Protein AF-A0A3B9MBG9-F1 (afdb_monomer)

Solvent-accessible surface area (backbone atoms only — not comparable to full-atom values): 32021 Å² total; per-residue (Å²): 136,87,87,84,89,84,90,82,85,90,82,72,92,46,37,26,74,56,85,96,46,84,48,56,60,56,46,58,24,71,51,60,20,82,87,68,48,65,42,90,52,33,23,17,83,88,60,36,37,71,55,98,85,44,45,18,39,62,67,57,36,47,42,50,62,47,47,59,83,24,60,97,44,99,68,40,75,89,68,58,65,54,77,80,63,58,20,56,46,49,29,47,52,57,46,58,72,41,42,68,62,53,53,48,51,57,43,69,75,44,70,88,40,92,70,50,49,80,47,66,55,93,46,59,38,85,48,68,52,81,94,82,39,55,20,19,32,36,40,40,33,37,31,38,99,90,43,72,80,43,34,42,31,42,34,11,33,69,51,92,74,54,34,43,31,34,26,54,69,89,44,77,78,42,77,51,63,56,60,69,59,55,33,58,74,73,70,47,82,88,62,86,60,43,63,59,52,49,47,50,52,55,52,50,52,48,50,58,68,69,67,48,77,75,76,71,74,75,81,81,66,78,90,72,78,89,75,87,73,76,77,72,78,72,76,78,71,63,62,72,52,49,50,46,42,53,41,45,55,28,66,78,36,85,59,41,33,42,40,58,53,20,60,54,31,40,42,62,53,84,68,48,47,67,53,54,51,50,36,36,76,68,51,26,30,43,78,74,46,72,52,70,94,73,60,94,49,61,94,54,61,71,73,38,27,29,22,33,25,56,30,77,59,19,48,55,50,30,50,50,43,49,72,77,39,37,53,68,78,65,37,48,50,40,36,61,66,58,51,52,51,51,48,54,60,56,62,53,86,61,90,76,44,68,69,56,50,51,59,61,47,59,96,56,94,69,62,93,63,45,64,58,52,50,51,50,26,52,73,67,55,41,34,36,37,36,29,32,59,85,89,42,49,57,69,62,54,59,73,37,48,31,67,60,64,48,75,64,38,72,45,42,47,21,30,38,72,55,95,56,39,36,32,39,47,62,41,81,92,51,45,48,74,47,90,81,55,56,89,54,59,27,38,42,29,18,48,41,18,60,39,76,42,45,60,83,47,58,79,68,52,67,40,55,44,79,38,80,89,42,35,31,28,41,53,19,52,54,57,55,3,42,65,16,23,32,32,42,35,54,55,72,63,31,87,56,54,54,57,61,56,44,68,70,42,51,62,25,56,77,67,39,38,37,83,44,63,39,80,90,79,70,45,77,40,83,41,68,30,58,33,25,42,35,39,28,24,63,56,59,67,77,80,65,42,56,72,73,61,53,69,72,46,72,35,78,42,75,34,64,79,86,129

Sequence (563 aa):
VAIPQRTDGPKPPGVCTFVDCAERRGWACAYKDLTGRECKSWWCRRHIQFIERTPFCPRHASVIRALAPTANTIFEIKNRPAVDDRALPLAALVAEDVDKDVTELVRRRYQNRKDVNLARDRTVRQTWSGRNEVAWERSWSALKSQGYLVRIAVRVTTAEPDMVQLLIGNTVVFKEVPNWISRRREGEPPDHADRARFGKKLFAAILEHVDEPQAMPPPTKTPSTNHDLGTPPPPEINRALIEGMILRLASITTRVTGYEVAEQLALPFVAIEPVLQTLTAANFLDALGLASEQGPWLGRPLPERMAYALTKQGRVRSEEISRAGTRYSGPAPVSLHEYRLALADAAKPGTLDITKVTSALAGIELAPGVTEAVRAAVNSRSSIFIYGAPGNGKTTLARRIPRLLGNPIVVPMALDVGGGEVMTVFDGAIHRLEANQPADRRWRRVARPLVQVGGEFQIEMFDATWEEGSRTYGAPLQVKANGGVLLIDDLGRQRVSPKQILDRLLVPLEQEIDYMNLSASGRKVEVPFWAQLALSTNLKPAELLDEAYLRRLAYKVLMPDPT

Foldseek 3Di:
DDDDDDDDDDDDAQFAPDPPGPGRHWDAAQDAFPVRDGRRGTHHPVQWDDDPNHTHGPQVVLQCVLQVVCVPHPQRPPGRDDSPQPQQSVQSLLCVLCVVVVQVVVCVVCVVPPQKDKDWFPHWGWDDDPDDWIKIKTWIFIAGPQGTPWIWMWIWTSDVVIWIFIDIPNDTQDIGDQPQSVCVVVVHDGDPCSSVVVSVVNVVSVCVVVPPPPPPPPPPDDDDDDDDDPDDDWADADLLLLLLQLLLVLVVDQKDFLQRSCVQQLTDSVNCLVSVVVCVVVQQKDFPAFADCDDPCHPPDRNRRTMIHGDPVNNVVSVVLVVVAFQDRGHGAHELVVVVVQLVVLQPADPQDPVQLCVLCPPQDFDPPQSVLLLVCLRVLAAEEEEAAPPLCQVVVQVSSLSSNDAWGKDFQWHDQDPRAIEGQDDCVFFAADPDADSRNRITTGRQTEAEDEQPDDPCLCAWDADPVRRHTYHHRQSNNRSHAYEYEAQCNHPDANVVVCVQVLVCVSVQWHWYQDVVPRDIGIHGRHGRYYYYHHDDPVVRDDPVSVVSRDGYHYRYDDD

Mean predicted aligned error: 17.27 Å

pLDDT: mean 81.53, std 15.8, range [27.06, 98.0]

Structure (mmCIF, N/CA/C/O backbone):
data_AF-A0A3B9MBG9-F1
#
_entry.id   AF-A0A3B9MBG9-F1
#
loop_
_atom_site.group_PDB
_atom_site.id
_atom_site.type_symbol
_atom_site.label_atom_id
_atom_site.label_alt_id
_atom_site.label_comp_id
_atom_site.label_asym_id
_atom_site.label_entity_id
_atom_site.label_seq_id
_atom_site.pdbx_PDB_ins_code
_atom_site.Cartn_x
_atom_site.Cartn_y
_atom_site.Cartn_z
_atom_site.occupancy
_atom_site.B_iso_or_equiv
_atom_site.auth_seq_id
_atom_site.auth_comp_id
_atom_site.auth_asym_id
_atom_site.auth_atom_id
_atom_site.pdbx_PDB_model_num
ATOM 1 N N . VAL A 1 1 ? 41.895 29.801 -10.547 1.00 33.25 1 VAL A N 1
ATOM 2 C CA . VAL A 1 1 ? 42.306 29.672 -9.131 1.00 33.25 1 VAL A CA 1
ATOM 3 C C . VAL A 1 1 ? 43.239 28.473 -9.013 1.00 33.25 1 VAL A C 1
ATOM 5 O O . VAL A 1 1 ? 42.798 27.358 -9.251 1.00 33.25 1 VAL A O 1
ATOM 8 N N . ALA A 1 2 ? 44.529 28.714 -8.768 1.00 41.66 2 ALA A N 1
ATOM 9 C CA . ALA A 1 2 ? 45.449 27.743 -8.157 1.00 41.66 2 ALA A CA 1
ATOM 10 C C . ALA A 1 2 ? 45.421 28.018 -6.632 1.00 41.66 2 ALA A C 1
ATOM 12 O O . ALA A 1 2 ? 45.127 29.149 -6.257 1.00 41.66 2 ALA A O 1
ATOM 13 N N . ILE A 1 3 ? 45.616 27.063 -5.717 1.00 32.91 3 ILE A N 1
ATOM 14 C CA . ILE A 1 3 ? 46.920 26.469 -5.379 1.00 32.91 3 ILE A CA 1
ATOM 15 C C . ILE A 1 3 ? 46.785 25.021 -4.836 1.00 32.91 3 ILE A C 1
ATOM 17 O O . ILE A 1 3 ? 45.713 24.637 -4.374 1.00 32.91 3 ILE A O 1
ATOM 21 N N . PRO A 1 4 ? 47.876 24.231 -4.935 1.00 53.53 4 PRO A N 1
ATOM 22 C CA . PRO A 1 4 ? 47.984 22.775 -4.830 1.00 53.53 4 PRO A CA 1
ATOM 23 C C . PRO A 1 4 ? 48.880 22.362 -3.628 1.00 53.53 4 PRO A C 1
ATOM 25 O O . PRO A 1 4 ? 48.989 23.131 -2.682 1.00 53.53 4 PRO A O 1
ATOM 28 N N . GLN A 1 5 ? 49.600 21.228 -3.750 1.00 37.16 5 GLN A N 1
ATOM 29 C CA . GLN A 1 5 ? 50.692 20.697 -2.895 1.00 37.16 5 GLN A CA 1
ATOM 30 C C . GLN A 1 5 ? 50.220 19.726 -1.801 1.00 37.16 5 GLN A C 1
ATOM 32 O O . GLN A 1 5 ? 49.362 20.066 -1.005 1.00 37.16 5 GLN A O 1
ATOM 37 N N . ARG A 1 6 ? 50.721 18.489 -1.693 1.00 32.38 6 ARG A N 1
ATOM 38 C CA . ARG A 1 6 ? 51.965 17.842 -2.170 1.00 32.38 6 ARG A CA 1
ATOM 39 C C . ARG A 1 6 ? 51.733 16.310 -2.146 1.00 32.38 6 ARG A C 1
ATOM 41 O O . ARG A 1 6 ? 50.848 15.869 -1.425 1.00 32.38 6 ARG A O 1
ATOM 48 N N . THR A 1 7 ? 52.397 15.462 -2.929 1.00 35.88 7 THR A N 1
ATOM 49 C CA . THR A 1 7 ? 53.839 15.383 -3.240 1.00 35.88 7 THR A CA 1
ATOM 50 C C . THR A 1 7 ? 54.052 14.828 -4.669 1.00 35.88 7 THR A C 1
ATOM 52 O O . THR A 1 7 ? 53.411 13.855 -5.043 1.00 35.88 7 THR A O 1
ATOM 55 N N . ASP A 1 8 ? 54.878 15.335 -5.592 1.00 38.25 8 ASP A N 1
ATOM 56 C CA . ASP A 1 8 ? 55.798 16.475 -5.671 1.00 38.25 8 ASP A CA 1
ATOM 57 C C . ASP A 1 8 ? 56.126 16.744 -7.177 1.00 38.25 8 ASP A C 1
ATOM 59 O O . ASP A 1 8 ? 56.749 15.908 -7.825 1.00 38.25 8 ASP A O 1
ATOM 63 N N . GLY A 1 9 ? 55.742 17.902 -7.751 1.00 39.41 9 GLY A N 1
ATOM 64 C CA . GLY A 1 9 ? 56.261 18.441 -9.042 1.00 39.41 9 GLY A CA 1
ATOM 65 C C . GLY A 1 9 ? 55.416 18.232 -10.330 1.00 39.41 9 GLY A C 1
ATOM 66 O O . GLY A 1 9 ? 54.720 17.225 -10.450 1.00 39.41 9 GLY A O 1
ATOM 67 N N . PRO A 1 10 ? 55.414 19.168 -11.320 1.00 47.38 10 PRO A N 1
ATOM 68 C CA . PRO A 1 10 ? 54.406 19.171 -12.382 1.00 47.38 10 PRO A CA 1
ATOM 69 C C . PRO A 1 10 ? 54.814 18.316 -13.595 1.00 47.38 10 PRO A C 1
ATOM 71 O O . PRO A 1 10 ? 55.902 18.475 -14.145 1.00 47.38 10 PRO A O 1
ATOM 74 N N . LYS A 1 11 ? 53.887 17.498 -14.112 1.00 45.12 11 LYS A N 1
ATOM 75 C CA . LYS A 1 11 ? 53.945 16.948 -15.480 1.00 45.12 11 LYS A CA 1
ATOM 76 C C . LYS A 1 11 ? 52.797 17.555 -16.320 1.00 45.12 11 LYS A C 1
ATOM 78 O O . LYS A 1 11 ? 51.686 17.030 -16.294 1.00 45.12 11 LYS A O 1
ATOM 83 N N . PRO A 1 12 ? 53.020 18.675 -17.034 1.00 52.06 12 PRO A N 1
ATOM 84 C CA . PRO A 1 12 ? 52.062 19.257 -17.979 1.00 52.06 12 PRO A CA 1
ATOM 85 C C . PRO A 1 12 ? 52.334 18.753 -19.422 1.00 52.06 12 PRO A C 1
ATOM 87 O O . PRO A 1 12 ? 53.329 18.073 -19.653 1.00 52.06 12 PRO A O 1
ATOM 90 N N . PRO A 1 13 ? 51.484 19.090 -20.405 1.00 50.53 13 PRO A N 1
ATOM 91 C CA . PRO A 1 13 ? 50.757 18.155 -21.281 1.00 50.53 13 PRO A CA 1
ATOM 92 C C . PRO A 1 13 ? 51.626 17.199 -22.139 1.00 50.53 13 PRO A C 1
ATOM 94 O O . PRO A 1 13 ? 52.668 17.577 -22.665 1.00 50.53 13 PRO A O 1
ATOM 97 N N . GLY A 1 14 ? 51.147 15.958 -22.332 1.00 52.31 14 GLY A N 1
ATOM 98 C CA . GLY A 1 14 ? 51.761 14.907 -23.179 1.00 52.31 14 GLY A CA 1
ATOM 99 C C . GLY A 1 14 ? 52.296 13.692 -22.408 1.00 52.31 14 GLY A C 1
ATOM 100 O O . GLY A 1 14 ? 52.662 12.660 -22.963 1.00 52.31 14 GLY A O 1
ATOM 101 N N . VAL A 1 15 ? 52.296 13.767 -21.091 1.00 67.88 15 VAL A N 1
ATOM 102 C CA . VAL A 1 15 ? 53.141 12.943 -20.243 1.00 67.88 15 VAL A CA 1
ATOM 103 C C . VAL A 1 15 ? 52.366 11.851 -19.519 1.00 67.88 15 VAL A C 1
ATOM 105 O O . VAL A 1 15 ? 51.332 12.106 -18.914 1.00 67.88 15 VAL A O 1
ATOM 108 N N . CYS A 1 16 ? 52.888 10.622 -19.563 1.00 74.00 16 CYS A N 1
ATOM 109 C CA . CYS A 1 16 ? 52.258 9.469 -18.919 1.00 74.00 16 CYS A CA 1
ATOM 110 C C . CYS A 1 16 ? 52.074 9.689 -17.405 1.00 74.00 16 CYS A C 1
ATOM 112 O O . CYS A 1 16 ? 53.043 10.060 -16.744 1.00 74.00 16 CYS A O 1
ATOM 114 N N . THR A 1 17 ? 50.862 9.442 -16.887 1.00 76.56 17 THR A N 1
ATOM 115 C CA . THR A 1 17 ? 50.467 9.545 -15.464 1.00 76.56 17 THR A CA 1
ATOM 116 C C . THR A 1 17 ? 50.940 8.350 -14.616 1.00 76.56 17 THR A C 1
ATOM 118 O O . THR A 1 17 ? 50.786 8.352 -13.401 1.00 76.56 17 THR A O 1
ATOM 121 N N . PHE A 1 18 ? 51.525 7.320 -15.236 1.00 75.62 18 PHE A N 1
ATOM 122 C CA . PHE A 1 18 ? 52.175 6.223 -14.511 1.00 75.62 18 PHE A CA 1
ATOM 123 C C . PHE A 1 18 ? 53.426 6.724 -13.768 1.00 75.62 18 PHE A C 1
ATOM 125 O O . PHE A 1 18 ? 54.225 7.461 -14.352 1.00 75.62 18 PHE A O 1
ATOM 132 N N . VAL A 1 19 ? 53.584 6.304 -12.508 1.00 69.62 19 VAL A N 1
ATOM 133 C CA . VAL A 1 19 ? 54.721 6.655 -11.637 1.00 69.62 19 VAL A CA 1
ATOM 134 C C . VAL A 1 19 ? 56.037 6.242 -12.312 1.00 69.62 19 VAL A C 1
ATOM 136 O O . VAL A 1 19 ? 56.094 5.204 -12.964 1.00 69.62 19 VAL A O 1
ATOM 139 N N . ASP A 1 20 ? 57.062 7.094 -12.241 1.00 69.38 20 ASP A N 1
ATOM 140 C CA . ASP A 1 20 ? 58.394 6.878 -12.840 1.00 69.38 20 ASP A CA 1
ATOM 141 C C . ASP A 1 20 ? 58.432 6.695 -14.372 1.00 69.38 20 ASP A C 1
ATOM 143 O O . ASP A 1 20 ? 59.448 6.309 -14.954 1.00 69.38 20 ASP A O 1
ATOM 147 N N . CYS A 1 21 ? 57.349 7.017 -15.088 1.00 73.38 21 CYS A N 1
ATOM 148 C CA . CYS A 1 21 ? 57.335 6.956 -16.548 1.00 73.38 21 CYS A CA 1
ATOM 149 C C . CYS A 1 21 ? 57.780 8.285 -17.175 1.00 73.38 21 CYS A C 1
ATOM 151 O O . CYS A 1 21 ? 57.069 9.287 -17.094 1.00 73.38 21 CYS A O 1
ATOM 153 N N . ALA A 1 22 ? 58.905 8.290 -17.895 1.00 74.25 22 ALA A N 1
ATOM 154 C CA . ALA A 1 22 ? 59.435 9.489 -18.560 1.00 74.25 22 ALA A CA 1
ATOM 155 C C . ALA A 1 22 ? 58.781 9.822 -19.921 1.00 74.25 22 ALA A C 1
ATOM 157 O O . ALA A 1 22 ? 59.040 10.883 -20.488 1.00 74.25 22 ALA A O 1
ATOM 158 N N . GLU A 1 23 ? 57.916 8.948 -20.447 1.00 72.00 23 GLU A N 1
ATOM 159 C CA . GLU A 1 23 ? 57.356 9.080 -21.797 1.00 72.00 23 GLU A CA 1
ATOM 160 C C . GLU A 1 23 ? 56.426 10.303 -21.933 1.00 72.00 23 GLU A C 1
ATOM 162 O O . GLU A 1 23 ? 55.606 10.592 -21.043 1.00 72.00 23 GLU A O 1
ATOM 167 N N . ARG A 1 24 ? 56.581 11.014 -23.060 1.00 71.19 24 ARG A N 1
ATOM 168 C CA . ARG A 1 24 ? 55.944 12.307 -23.380 1.00 71.19 24 ARG A CA 1
ATOM 169 C C . ARG A 1 24 ? 55.012 12.247 -24.590 1.00 71.19 24 ARG A C 1
ATOM 171 O O . ARG A 1 24 ? 54.404 13.254 -24.946 1.00 71.19 24 ARG A O 1
ATOM 178 N N . ARG A 1 25 ? 54.913 11.089 -25.245 1.00 72.62 25 ARG A N 1
ATOM 179 C CA . ARG A 1 25 ? 53.893 10.805 -26.258 1.00 72.62 25 ARG A CA 1
ATOM 180 C C . ARG A 1 25 ? 52.853 9.861 -25.678 1.00 72.62 25 ARG A C 1
ATOM 182 O O . ARG A 1 25 ? 53.182 8.857 -25.044 1.00 72.62 25 ARG A O 1
ATOM 189 N N . GLY A 1 26 ? 51.582 10.158 -25.909 1.00 76.56 26 GLY A N 1
ATOM 190 C CA . GLY A 1 26 ? 50.504 9.356 -25.352 1.00 76.56 26 GLY A CA 1
ATOM 191 C C . GLY A 1 26 ? 49.131 9.755 -25.855 1.00 76.56 26 GLY A C 1
ATOM 192 O O . GLY A 1 26 ? 49.008 10.529 -26.799 1.00 76.56 26 GLY A O 1
ATOM 193 N N . TRP A 1 27 ? 48.118 9.210 -25.199 1.00 83.25 27 TRP A N 1
ATOM 194 C CA . TRP A 1 27 ? 46.710 9.451 -25.472 1.00 83.25 27 TRP A CA 1
ATOM 195 C C . TRP A 1 27 ? 46.019 9.921 -24.193 1.00 83.25 27 TRP A C 1
ATOM 197 O O . TRP A 1 27 ? 46.358 9.469 -23.092 1.00 83.25 27 TRP A O 1
ATOM 207 N N . ALA A 1 28 ? 45.020 10.789 -24.347 1.00 81.62 28 ALA A N 1
ATOM 208 C CA . ALA A 1 28 ? 44.053 11.055 -23.290 1.00 81.62 28 ALA A CA 1
ATOM 209 C C . ALA A 1 28 ? 43.177 9.820 -23.062 1.00 81.62 28 ALA A C 1
ATOM 211 O O . ALA A 1 28 ? 42.859 9.083 -23.997 1.00 81.62 28 ALA A O 1
ATOM 212 N N . CYS A 1 29 ? 42.751 9.621 -21.817 1.00 83.44 29 CYS A N 1
ATOM 213 C CA . CYS A 1 29 ? 41.673 8.687 -21.532 1.00 83.44 29 CYS A CA 1
ATOM 214 C C . CYS A 1 29 ? 40.364 9.208 -22.146 1.00 83.44 29 CYS A C 1
ATOM 216 O O . CYS A 1 29 ? 39.901 10.284 -21.784 1.00 83.44 29 CYS A O 1
ATOM 218 N N . ALA A 1 30 ? 39.733 8.423 -23.015 1.00 84.44 30 ALA A N 1
ATOM 219 C CA . ALA A 1 30 ? 38.473 8.778 -23.669 1.00 84.44 30 ALA A CA 1
ATOM 220 C C . ALA A 1 30 ? 37.225 8.560 -22.786 1.00 84.44 30 ALA A C 1
ATOM 222 O O . ALA A 1 30 ? 36.096 8.613 -23.274 1.00 84.44 30 ALA A O 1
ATOM 223 N N . TYR A 1 31 ? 37.396 8.257 -21.494 1.00 84.62 31 TYR A N 1
ATOM 224 C CA . TYR A 1 31 ? 36.270 8.001 -20.597 1.00 84.62 31 TYR A CA 1
ATOM 225 C C . TYR A 1 31 ? 35.518 9.290 -20.257 1.00 84.62 31 TYR A C 1
ATOM 227 O O . TYR A 1 31 ? 36.114 10.261 -19.781 1.00 84.62 31 TYR A O 1
ATOM 235 N N . LYS A 1 32 ? 34.196 9.239 -20.431 1.00 81.88 32 LYS A N 1
ATOM 236 C CA . LYS A 1 32 ? 33.249 10.309 -20.121 1.00 81.88 32 LYS A CA 1
ATOM 237 C C . LYS A 1 32 ? 32.086 9.746 -19.311 1.00 81.88 32 LYS A C 1
ATOM 239 O O . LYS A 1 32 ? 31.514 8.725 -19.714 1.00 81.88 32 LYS A O 1
ATOM 244 N N . ASP A 1 33 ? 31.776 10.386 -18.186 1.00 81.19 33 ASP A N 1
ATOM 245 C CA . ASP A 1 33 ? 30.620 10.027 -17.359 1.00 81.19 33 ASP A CA 1
ATOM 246 C C . ASP A 1 33 ? 29.315 10.669 -17.861 1.00 81.19 33 ASP A C 1
ATOM 248 O O . ASP A 1 33 ? 29.297 11.406 -18.849 1.00 81.19 33 ASP A O 1
ATOM 252 N N . LEU A 1 34 ? 28.206 10.375 -17.178 1.00 70.25 34 LEU A N 1
ATOM 253 C CA . LEU A 1 34 ? 26.860 10.837 -17.543 1.00 70.25 34 LEU A CA 1
ATOM 254 C C . LEU A 1 34 ? 26.655 12.348 -17.405 1.00 70.25 34 LEU A C 1
ATOM 256 O O . LEU A 1 34 ? 25.764 12.899 -18.043 1.00 70.25 34 LEU A O 1
ATOM 260 N N . THR A 1 35 ? 27.475 13.022 -16.597 1.00 76.06 35 THR A N 1
ATOM 261 C CA . THR A 1 35 ? 27.451 14.488 -16.459 1.00 76.06 35 THR A CA 1
ATOM 262 C C . THR A 1 35 ? 28.260 15.178 -17.555 1.00 76.06 35 THR A C 1
ATOM 264 O O . THR A 1 35 ? 28.328 16.403 -17.616 1.00 76.06 35 THR A O 1
ATOM 267 N N . GLY A 1 36 ? 28.897 14.391 -18.426 1.00 76.31 36 GLY A N 1
ATOM 268 C CA . GLY A 1 36 ? 29.789 14.876 -19.460 1.00 76.31 36 GLY A CA 1
ATOM 269 C C . GLY A 1 36 ? 31.184 15.231 -18.945 1.00 76.31 36 GLY A C 1
ATOM 270 O O . GLY A 1 36 ? 31.964 15.809 -19.702 1.00 76.31 36 GLY A O 1
ATOM 271 N N . ARG A 1 37 ? 31.533 14.879 -17.700 1.00 82.12 37 ARG A N 1
ATOM 272 C CA . ARG A 1 37 ? 32.898 15.048 -17.196 1.00 82.12 37 ARG A CA 1
ATOM 273 C C . ARG A 1 37 ? 33.818 14.028 -17.848 1.00 82.12 37 ARG A C 1
ATOM 275 O O . ARG A 1 37 ? 33.484 12.852 -17.982 1.00 82.12 37 ARG A O 1
ATOM 282 N N . GLU A 1 38 ? 35.000 14.495 -18.226 1.00 83.62 38 GLU A N 1
ATOM 283 C CA . GLU A 1 38 ? 36.010 13.704 -18.925 1.00 83.62 38 GLU A CA 1
ATOM 284 C C . GLU A 1 38 ? 37.191 13.398 -18.007 1.00 83.62 38 GLU A C 1
ATOM 286 O O . GLU A 1 38 ? 37.610 14.217 -17.180 1.00 83.62 38 GLU A O 1
ATOM 291 N N . CYS A 1 39 ? 37.752 12.200 -18.156 1.00 82.25 39 CYS A N 1
ATOM 292 C CA . CYS A 1 39 ? 38.960 11.834 -17.440 1.00 82.25 39 CYS A CA 1
ATOM 293 C C . CYS A 1 39 ? 40.164 12.625 -17.965 1.00 82.25 39 CYS A C 1
ATOM 295 O O . CYS A 1 39 ? 40.622 12.414 -19.082 1.00 82.25 39 CYS A O 1
ATOM 297 N N . LYS A 1 40 ? 40.764 13.458 -17.113 1.00 81.94 40 LYS A N 1
ATOM 298 C CA . LYS A 1 40 ? 41.912 14.307 -17.482 1.00 81.94 40 LYS A CA 1
ATOM 299 C C . LYS A 1 40 ? 43.274 13.591 -17.473 1.00 81.94 40 LYS A C 1
ATOM 301 O O . LYS A 1 40 ? 44.309 14.250 -17.487 1.00 81.94 40 LYS A O 1
ATOM 306 N N . SER A 1 41 ? 43.298 12.257 -17.402 1.00 82.12 41 SER A N 1
ATOM 307 C CA . SER A 1 41 ? 44.551 11.489 -17.329 1.00 82.12 41 SER A CA 1
ATOM 308 C C . SER A 1 41 ? 45.148 11.217 -18.712 1.00 82.12 41 SER A C 1
ATOM 310 O O . SER A 1 41 ? 44.416 11.044 -19.689 1.00 82.12 41 SER A O 1
ATOM 312 N N . TRP A 1 42 ? 46.479 11.145 -18.785 1.00 81.50 42 TRP A N 1
ATOM 313 C CA . TRP A 1 42 ? 47.224 10.978 -20.034 1.00 81.50 42 TRP A CA 1
ATOM 314 C C . TRP A 1 42 ? 48.226 9.831 -19.921 1.00 81.50 42 TRP A C 1
ATOM 316 O O . TRP A 1 42 ? 48.957 9.734 -18.939 1.00 81.50 42 TRP A O 1
ATOM 326 N N . TRP A 1 43 ? 48.283 8.941 -20.912 1.00 81.75 43 TRP A N 1
ATOM 327 C CA . TRP A 1 43 ? 49.053 7.697 -20.802 1.00 81.75 43 TRP A CA 1
ATOM 328 C C . TRP A 1 43 ? 49.818 7.390 -22.082 1.00 81.75 43 TRP A C 1
ATOM 330 O O . TRP A 1 43 ? 49.305 7.561 -23.186 1.00 81.75 43 TRP A O 1
ATOM 340 N N . CYS A 1 44 ? 51.054 6.910 -21.942 1.00 82.88 44 CYS A N 1
ATOM 341 C CA . CYS A 1 44 ? 51.853 6.498 -23.089 1.00 82.88 44 CYS A CA 1
ATOM 342 C C . CYS A 1 44 ? 51.384 5.165 -23.677 1.00 82.88 44 CYS A C 1
ATOM 344 O O . CYS A 1 44 ? 50.597 4.443 -23.067 1.00 82.88 44 CYS A O 1
ATOM 346 N N . ARG A 1 45 ? 51.946 4.780 -24.830 1.00 82.25 45 ARG A N 1
ATOM 347 C CA . ARG A 1 45 ? 51.586 3.543 -25.551 1.00 82.25 45 ARG A CA 1
ATOM 348 C C . ARG A 1 45 ? 51.686 2.277 -24.696 1.00 82.25 45 ARG A C 1
ATOM 350 O O . ARG A 1 45 ? 50.959 1.324 -24.970 1.00 82.25 45 ARG A O 1
ATOM 357 N N . ARG A 1 46 ? 52.596 2.275 -23.714 1.00 82.12 46 ARG A N 1
ATOM 358 C CA . ARG A 1 46 ? 52.850 1.152 -22.800 1.00 82.12 46 ARG A CA 1
ATOM 359 C C . ARG A 1 46 ? 51.825 1.047 -21.668 1.00 82.12 46 ARG A C 1
ATOM 361 O O . ARG A 1 46 ? 51.604 -0.051 -21.180 1.00 82.12 46 ARG A O 1
ATOM 368 N N . HIS A 1 47 ? 51.208 2.156 -21.258 1.00 82.69 47 HIS A N 1
ATOM 369 C CA . HIS A 1 47 ? 50.348 2.200 -20.069 1.00 82.69 47 HIS A CA 1
ATOM 370 C C . HIS A 1 47 ? 48.884 2.565 -20.364 1.00 82.69 47 HIS A C 1
ATOM 372 O O . HIS A 1 47 ? 48.024 2.373 -19.508 1.00 82.69 47 HIS A O 1
ATOM 378 N N . ILE A 1 48 ? 48.577 3.070 -21.562 1.00 83.50 48 ILE A N 1
ATOM 379 C CA . ILE A 1 48 ? 47.204 3.192 -22.066 1.00 83.50 48 ILE A CA 1
ATOM 380 C C . ILE A 1 48 ? 46.684 1.799 -22.452 1.00 83.50 48 ILE A C 1
ATOM 382 O O . ILE A 1 48 ? 47.429 0.964 -22.970 1.00 83.50 48 ILE A O 1
ATOM 386 N N . GLN A 1 49 ? 45.396 1.548 -22.247 1.00 88.19 49 GLN A N 1
ATOM 387 C CA . GLN A 1 49 ? 44.735 0.336 -22.716 1.00 88.19 49 GLN A CA 1
ATOM 388 C C . GLN A 1 49 ? 43.749 0.686 -23.830 1.00 88.19 49 GLN A C 1
ATOM 390 O O . GLN A 1 49 ? 42.928 1.583 -23.670 1.00 88.19 49 GLN A O 1
ATOM 395 N N . PHE A 1 50 ? 43.815 -0.034 -24.949 1.00 82.62 50 PHE A N 1
ATOM 396 C CA . PHE A 1 50 ? 42.871 0.135 -26.052 1.00 82.62 50 PHE A CA 1
ATOM 397 C C . PHE A 1 50 ? 41.760 -0.912 -25.960 1.00 82.62 50 PHE A C 1
ATOM 399 O O . PHE A 1 50 ? 42.039 -2.102 -25.801 1.00 82.62 50 PHE A O 1
ATOM 406 N N . ILE A 1 51 ? 40.512 -0.466 -26.074 1.00 79.94 51 ILE A N 1
ATOM 407 C CA . ILE A 1 51 ? 39.319 -1.313 -26.199 1.00 79.94 51 ILE A CA 1
ATOM 408 C C . ILE A 1 51 ? 38.589 -0.818 -27.443 1.00 79.94 51 ILE A C 1
ATOM 410 O O . ILE A 1 51 ? 38.340 0.377 -27.546 1.00 79.94 51 ILE A O 1
ATOM 414 N N . GLU A 1 52 ? 38.352 -1.697 -28.420 1.00 77.44 52 GLU A N 1
ATOM 415 C CA . GLU A 1 52 ? 37.726 -1.333 -29.708 1.00 77.44 52 GLU A CA 1
ATOM 416 C C . GLU A 1 52 ? 38.371 -0.104 -30.382 1.00 77.44 52 GLU A C 1
ATOM 418 O O . GLU A 1 52 ? 37.713 0.737 -30.982 1.00 77.44 52 GLU A O 1
ATOM 423 N N . ARG A 1 53 ? 39.707 -0.003 -30.291 1.00 78.25 53 ARG A N 1
ATOM 424 C CA . ARG A 1 53 ? 40.529 1.111 -30.816 1.00 78.25 53 ARG A CA 1
ATOM 425 C C . ARG A 1 53 ? 40.369 2.445 -30.067 1.00 78.25 53 ARG A C 1
ATOM 427 O O . ARG A 1 53 ? 41.049 3.405 -30.421 1.00 78.25 53 ARG A O 1
ATOM 434 N N . THR A 1 54 ? 39.575 2.507 -29.001 1.00 81.38 54 THR A N 1
ATOM 435 C CA . THR A 1 54 ? 39.452 3.676 -28.119 1.00 81.38 54 THR A CA 1
ATOM 436 C C . THR A 1 54 ? 40.446 3.598 -26.941 1.00 81.38 54 THR A C 1
ATOM 438 O O . THR A 1 54 ? 40.528 2.553 -26.288 1.00 81.38 54 THR A O 1
ATOM 441 N N . PRO A 1 55 ? 41.227 4.663 -26.656 1.00 83.50 55 PRO A N 1
ATOM 442 C CA . PRO A 1 55 ? 42.218 4.677 -25.576 1.00 83.50 55 PRO A CA 1
ATOM 443 C C . PRO A 1 55 ? 41.599 4.991 -24.202 1.00 83.50 55 PRO A C 1
ATOM 445 O O . PRO A 1 55 ? 40.958 6.023 -24.012 1.00 83.50 55 PRO A O 1
ATOM 448 N N . PHE A 1 56 ? 41.860 4.147 -23.204 1.00 85.12 56 PHE A N 1
ATOM 449 C CA . PHE A 1 56 ? 41.437 4.329 -21.812 1.00 85.12 56 PHE A CA 1
ATOM 450 C C . PHE A 1 56 ? 42.620 4.199 -20.843 1.00 85.12 56 PHE A C 1
ATOM 452 O O . PHE A 1 56 ? 43.563 3.439 -21.077 1.00 85.12 56 PHE A O 1
ATOM 459 N N . CYS A 1 57 ? 42.569 4.914 -19.715 1.00 86.25 57 CYS A N 1
ATOM 460 C CA . CYS A 1 57 ? 43.507 4.687 -18.615 1.00 86.25 57 CYS A CA 1
ATOM 461 C C . CYS A 1 57 ? 43.289 3.293 -17.997 1.00 86.25 57 CYS A C 1
ATOM 463 O O . CYS A 1 57 ? 42.180 2.768 -18.099 1.00 86.25 57 CYS A O 1
ATOM 465 N N . PRO A 1 58 ? 44.271 2.700 -17.292 1.00 82.88 58 PRO A N 1
ATOM 466 C CA . PRO A 1 58 ? 44.110 1.377 -16.679 1.00 82.88 58 PRO A CA 1
ATOM 467 C C . PRO A 1 58 ? 42.848 1.229 -15.812 1.00 82.88 58 PRO A C 1
ATOM 469 O O . PRO A 1 58 ? 42.175 0.202 -15.874 1.00 82.88 58 PRO A O 1
ATOM 472 N N . ARG A 1 59 ? 42.477 2.277 -15.058 1.00 85.75 59 ARG A N 1
ATOM 473 C CA . ARG A 1 59 ? 41.249 2.294 -14.245 1.00 85.75 59 ARG A CA 1
ATOM 474 C C . ARG A 1 59 ? 39.992 2.231 -15.112 1.00 85.75 59 ARG A C 1
ATOM 476 O O . ARG A 1 59 ? 39.162 1.351 -14.922 1.00 85.75 59 ARG A O 1
ATOM 483 N N . HIS A 1 60 ? 39.836 3.158 -16.055 1.00 86.44 60 HIS A N 1
ATOM 484 C CA . HIS A 1 60 ? 38.630 3.233 -16.884 1.00 86.44 60 HIS A CA 1
ATOM 485 C C . HIS A 1 60 ? 38.551 2.103 -17.903 1.00 86.44 60 HIS A C 1
ATOM 487 O O . HIS A 1 60 ? 37.458 1.684 -18.248 1.00 86.44 60 HIS A O 1
ATOM 493 N N . ALA A 1 61 ? 39.680 1.535 -18.313 1.00 83.19 61 ALA A N 1
ATOM 494 C CA . ALA A 1 61 ? 39.697 0.310 -19.093 1.00 83.19 61 ALA A CA 1
ATOM 495 C C . ALA A 1 61 ? 39.118 -0.870 -18.299 1.00 83.19 61 ALA A C 1
ATOM 497 O O . ALA A 1 61 ? 38.355 -1.647 -18.861 1.00 83.19 61 ALA A O 1
ATOM 498 N N . SER A 1 62 ? 39.415 -0.976 -16.996 1.00 80.50 62 SER A N 1
ATOM 499 C CA . SER A 1 62 ? 38.772 -1.961 -16.112 1.00 80.50 62 SER A CA 1
ATOM 500 C C . SER A 1 62 ? 37.255 -1.747 -16.038 1.00 80.50 62 SER A C 1
ATOM 502 O O . SER A 1 62 ? 36.496 -2.697 -16.200 1.00 80.50 62 SER A O 1
ATOM 504 N N . VAL A 1 63 ? 36.804 -0.491 -15.914 1.00 81.69 63 VAL A N 1
ATOM 505 C CA . VAL A 1 63 ? 35.370 -0.143 -15.950 1.00 81.69 63 VAL A CA 1
ATOM 506 C C . VAL A 1 63 ? 34.731 -0.581 -17.270 1.00 81.69 63 VAL A C 1
ATOM 508 O O . VAL A 1 63 ? 33.752 -1.315 -17.261 1.00 81.69 63 VAL A O 1
ATOM 511 N N . ILE A 1 64 ? 35.300 -0.204 -18.416 1.00 80.88 64 ILE A N 1
ATOM 512 C CA . ILE A 1 64 ? 34.743 -0.557 -19.730 1.00 80.88 64 ILE A CA 1
ATOM 513 C C . ILE A 1 64 ? 34.741 -2.075 -19.954 1.00 80.88 64 ILE A C 1
ATOM 515 O O . ILE A 1 64 ? 33.758 -2.604 -20.461 1.00 80.88 64 ILE A O 1
ATOM 519 N N . ARG A 1 65 ? 35.782 -2.803 -19.528 1.00 77.88 65 ARG A N 1
ATOM 520 C CA . ARG A 1 65 ? 35.802 -4.277 -19.589 1.00 77.88 65 ARG A CA 1
ATOM 521 C C . ARG A 1 65 ? 34.777 -4.927 -18.667 1.00 77.88 65 ARG A C 1
ATOM 523 O O . ARG A 1 65 ? 34.302 -6.005 -18.995 1.00 77.88 65 ARG A O 1
ATOM 530 N N . ALA A 1 66 ? 34.449 -4.306 -17.538 1.00 70.75 66 ALA A N 1
ATOM 531 C CA . ALA A 1 66 ? 33.400 -4.789 -16.644 1.00 70.75 66 ALA A CA 1
ATOM 532 C C . ALA A 1 66 ? 31.989 -4.519 -17.200 1.00 70.75 66 ALA A C 1
ATOM 534 O O . ALA A 1 66 ? 31.072 -5.287 -16.922 1.00 70.75 66 ALA A O 1
ATOM 535 N N . LEU A 1 67 ? 31.825 -3.460 -18.003 1.00 70.44 67 LEU A N 1
ATOM 536 C CA . LEU A 1 67 ? 30.562 -3.076 -18.646 1.00 70.44 67 LEU A CA 1
ATOM 537 C C . LEU A 1 67 ? 30.306 -3.810 -19.975 1.00 70.44 67 LEU A C 1
ATOM 539 O O . LEU A 1 67 ? 29.175 -4.174 -20.270 1.00 70.44 67 LEU A O 1
ATOM 543 N N . ALA A 1 68 ? 31.340 -4.059 -20.779 1.00 64.31 68 ALA A N 1
ATOM 544 C CA . ALA A 1 68 ? 31.209 -4.675 -22.104 1.00 64.31 68 ALA A CA 1
ATOM 545 C C . ALA A 1 68 ? 30.464 -6.034 -22.133 1.00 64.31 68 ALA A C 1
ATOM 547 O O . ALA A 1 68 ? 29.687 -6.247 -23.060 1.00 64.31 68 ALA A O 1
ATOM 548 N N . PRO A 1 69 ? 30.617 -6.948 -21.151 1.00 58.62 69 PRO A N 1
ATOM 549 C CA . PRO A 1 69 ? 29.920 -8.232 -21.157 1.00 58.62 69 PRO A CA 1
ATOM 550 C C . PRO A 1 69 ? 28.444 -8.128 -20.747 1.00 58.62 69 PRO A C 1
ATOM 552 O O . PRO A 1 69 ? 27.722 -9.114 -20.886 1.00 58.62 69 PRO A O 1
ATOM 555 N N . THR A 1 70 ? 27.992 -6.975 -20.231 1.00 52.78 70 THR A N 1
ATOM 556 C CA . THR A 1 70 ? 26.573 -6.719 -19.937 1.00 52.78 70 THR A CA 1
ATOM 557 C C . THR A 1 70 ? 25.857 -5.947 -21.040 1.00 52.78 70 THR A C 1
ATOM 559 O O . THR A 1 70 ? 24.634 -5.829 -20.966 1.00 52.78 70 THR A O 1
ATOM 562 N N . ALA A 1 71 ? 26.568 -5.473 -22.068 1.00 48.66 71 ALA A N 1
ATOM 563 C CA . ALA A 1 71 ? 25.977 -4.775 -23.207 1.00 48.66 71 ALA A CA 1
ATOM 564 C C . ALA A 1 71 ? 24.911 -5.648 -23.892 1.00 48.66 71 ALA A C 1
ATOM 566 O O . ALA A 1 71 ? 25.154 -6.824 -24.172 1.00 48.66 71 ALA A O 1
ATOM 567 N N . ASN A 1 72 ? 23.725 -5.086 -24.141 1.00 41.00 72 ASN A N 1
ATOM 568 C CA . ASN A 1 72 ? 22.555 -5.803 -24.671 1.00 41.00 72 ASN A CA 1
ATOM 569 C C . ASN A 1 72 ? 22.056 -6.985 -23.806 1.00 41.00 72 ASN A C 1
ATOM 571 O O . ASN A 1 72 ? 21.394 -7.892 -24.313 1.00 41.00 72 ASN A O 1
ATOM 575 N N . THR A 1 73 ? 22.349 -6.998 -22.500 1.00 43.16 73 THR A N 1
ATOM 576 C CA . THR A 1 73 ? 21.804 -7.986 -21.550 1.00 43.16 73 THR A CA 1
ATOM 577 C C . THR A 1 73 ? 20.850 -7.331 -20.549 1.00 43.16 73 THR A C 1
ATOM 579 O O . THR A 1 73 ? 20.863 -6.123 -20.340 1.00 43.16 73 THR A O 1
ATOM 582 N N . ILE A 1 74 ? 20.039 -8.128 -19.849 1.00 33.19 74 ILE A N 1
ATOM 583 C CA . ILE A 1 74 ? 19.110 -7.633 -18.812 1.00 33.19 74 ILE A CA 1
ATOM 584 C C . ILE A 1 74 ? 19.805 -6.962 -17.608 1.00 33.19 74 ILE A C 1
ATOM 586 O O . ILE A 1 74 ? 19.140 -6.299 -16.817 1.00 33.19 74 ILE A O 1
ATOM 590 N N . PHE A 1 75 ? 21.122 -7.149 -17.459 1.00 42.31 75 PHE A N 1
ATOM 591 C CA . PHE A 1 75 ? 21.955 -6.542 -16.414 1.00 42.31 75 PHE A CA 1
ATOM 592 C C . PHE A 1 75 ? 22.846 -5.422 -16.963 1.00 42.31 75 PHE A C 1
ATOM 594 O O . PHE A 1 75 ? 23.814 -5.029 -16.310 1.00 42.31 75 PHE A O 1
ATOM 601 N N . GLU A 1 76 ? 22.548 -4.932 -18.170 1.00 46.81 76 GLU A N 1
ATOM 602 C CA . GLU A 1 76 ? 23.240 -3.802 -18.771 1.00 46.81 76 GLU A CA 1
ATOM 603 C C . GLU A 1 76 ? 23.194 -2.599 -17.831 1.00 46.81 76 GLU A C 1
ATOM 605 O O . GLU A 1 76 ? 22.136 -2.057 -17.494 1.00 46.81 76 GLU A O 1
ATOM 610 N N . ILE A 1 77 ? 24.375 -2.171 -17.403 1.00 52.62 77 ILE A N 1
ATOM 611 C CA . ILE A 1 77 ? 24.535 -0.950 -16.630 1.00 52.62 77 ILE A CA 1
ATOM 612 C C . ILE A 1 77 ? 24.409 0.202 -17.631 1.00 52.62 77 ILE A C 1
ATOM 614 O O . ILE A 1 77 ? 25.378 0.618 -18.264 1.00 52.62 77 ILE A O 1
ATOM 618 N N . LYS A 1 78 ? 23.180 0.702 -17.790 1.00 49.78 78 LYS A N 1
ATOM 619 C CA . LYS A 1 78 ? 22.839 1.793 -18.724 1.00 49.78 78 LYS A CA 1
ATOM 620 C C . LYS A 1 78 ? 23.556 3.110 -18.399 1.00 49.78 78 LYS A C 1
ATOM 622 O O . LYS A 1 78 ? 23.698 3.972 -19.260 1.00 49.78 78 LYS A O 1
ATOM 627 N N . ASN A 1 79 ? 24.028 3.243 -17.160 1.00 58.72 79 ASN A N 1
ATOM 628 C CA . ASN A 1 79 ? 24.595 4.456 -16.595 1.00 58.72 79 ASN A CA 1
ATOM 629 C C . ASN A 1 79 ? 26.090 4.277 -16.300 1.00 58.72 79 ASN A C 1
ATOM 631 O O . ASN A 1 79 ? 26.468 3.543 -15.391 1.00 58.72 79 ASN A O 1
ATOM 635 N N . ARG A 1 80 ? 26.956 4.969 -17.054 1.00 69.88 80 ARG A N 1
ATOM 636 C CA . ARG A 1 80 ? 28.406 4.951 -16.806 1.00 69.88 80 ARG A CA 1
ATOM 637 C C . ARG A 1 80 ? 28.712 5.529 -15.414 1.00 69.88 80 ARG A C 1
ATOM 639 O O . ARG A 1 80 ? 28.216 6.619 -15.120 1.00 69.88 80 ARG A O 1
ATOM 646 N N . PRO A 1 81 ? 29.540 4.860 -14.588 1.00 77.31 81 PRO A N 1
ATOM 647 C CA . PRO A 1 81 ? 29.970 5.403 -13.302 1.00 77.31 81 PRO A CA 1
ATOM 648 C C . PRO A 1 81 ? 30.583 6.801 -13.435 1.00 77.31 81 PRO A C 1
ATOM 650 O O . PRO A 1 81 ? 31.172 7.131 -14.474 1.00 77.31 81 PRO A O 1
ATOM 653 N N . ALA A 1 82 ? 30.489 7.603 -12.372 1.00 79.88 82 ALA A N 1
ATOM 654 C CA . ALA A 1 82 ? 31.156 8.901 -12.304 1.00 79.88 82 ALA A CA 1
ATOM 655 C C . ALA A 1 82 ? 32.659 8.756 -12.600 1.00 79.88 82 ALA A C 1
ATOM 657 O O . ALA A 1 82 ? 33.261 7.724 -12.289 1.00 79.88 82 ALA A O 1
ATOM 658 N N . VAL A 1 83 ? 33.290 9.786 -13.180 1.00 79.81 83 VAL A N 1
ATOM 659 C CA . VAL A 1 83 ? 34.726 9.740 -13.535 1.00 79.81 83 VAL A CA 1
ATOM 660 C C . VAL A 1 83 ? 35.600 9.315 -12.351 1.00 79.81 83 VAL A C 1
ATOM 662 O O . VAL A 1 83 ? 36.612 8.642 -12.567 1.00 79.81 83 VAL A O 1
ATOM 665 N N . ASP A 1 84 ? 35.205 9.670 -11.130 1.00 76.06 84 ASP A N 1
ATOM 666 C CA . ASP A 1 84 ? 35.958 9.422 -9.903 1.00 76.06 84 ASP A CA 1
ATOM 667 C C . ASP A 1 84 ? 35.500 8.193 -9.103 1.00 76.06 84 ASP A C 1
ATOM 669 O O . ASP A 1 84 ? 36.164 7.862 -8.125 1.00 76.06 84 ASP A O 1
ATOM 673 N N . ASP A 1 85 ? 34.469 7.463 -9.553 1.00 76.06 85 ASP A N 1
ATOM 674 C CA . ASP A 1 85 ? 34.013 6.223 -8.907 1.00 76.06 85 ASP A CA 1
ATOM 675 C C . ASP A 1 85 ? 35.120 5.153 -8.963 1.00 76.06 85 ASP A C 1
ATOM 677 O O . ASP A 1 85 ? 35.642 4.787 -10.027 1.00 76.06 85 ASP A O 1
ATOM 681 N N . ARG A 1 86 ? 35.520 4.683 -7.781 1.00 79.62 86 ARG A N 1
ATOM 682 C CA . ARG A 1 86 ? 36.540 3.648 -7.574 1.00 79.62 86 ARG A CA 1
ATOM 683 C C . ARG A 1 86 ? 35.941 2.337 -7.064 1.00 79.62 86 ARG A C 1
ATOM 685 O O . ARG A 1 86 ? 36.628 1.315 -7.118 1.00 79.62 86 ARG A O 1
ATOM 692 N N . ALA A 1 87 ? 34.670 2.334 -6.675 1.00 82.00 87 ALA A N 1
ATOM 693 C CA . ALA A 1 87 ? 33.986 1.189 -6.102 1.00 82.00 87 ALA A CA 1
ATOM 694 C C . ALA A 1 87 ? 33.716 0.100 -7.150 1.00 82.00 87 ALA A C 1
ATOM 696 O O . ALA A 1 87 ? 33.997 -1.069 -6.890 1.00 82.00 87 ALA A O 1
ATOM 697 N N . LEU A 1 88 ? 33.270 0.456 -8.364 1.00 84.12 88 LEU A N 1
ATOM 698 C CA . LEU A 1 88 ? 33.074 -0.521 -9.451 1.00 84.12 88 LEU A CA 1
ATOM 699 C C . LEU A 1 88 ? 34.367 -1.268 -9.819 1.00 84.12 88 LEU A C 1
ATOM 701 O O . LEU A 1 88 ? 34.368 -2.503 -9.787 1.00 84.12 88 LEU A O 1
ATOM 705 N N . PRO A 1 89 ? 35.474 -0.583 -10.180 1.00 81.00 89 PRO A N 1
ATOM 706 C CA . PRO A 1 89 ? 36.698 -1.282 -10.553 1.00 81.00 89 PRO A CA 1
ATOM 707 C C . PRO A 1 89 ? 37.296 -2.066 -9.379 1.00 81.00 89 PRO A C 1
ATOM 709 O O . PRO A 1 89 ? 37.927 -3.093 -9.620 1.00 81.00 89 PRO A O 1
ATOM 712 N N . LEU A 1 90 ? 37.080 -1.633 -8.130 1.00 84.69 90 LEU A N 1
ATOM 713 C CA . LEU A 1 90 ? 37.476 -2.392 -6.945 1.00 84.69 90 LEU A CA 1
ATOM 714 C C . LEU A 1 90 ? 36.643 -3.672 -6.780 1.00 84.69 90 LEU A C 1
ATOM 716 O O . LEU A 1 90 ? 37.219 -4.738 -6.573 1.00 84.69 90 LEU A O 1
ATOM 720 N N . ALA A 1 91 ? 35.318 -3.596 -6.933 1.00 86.12 91 ALA A N 1
ATOM 721 C CA . ALA A 1 91 ? 34.428 -4.757 -6.881 1.00 86.12 91 ALA A CA 1
ATOM 722 C C . ALA A 1 91 ? 34.791 -5.789 -7.952 1.00 86.12 91 ALA A C 1
ATOM 724 O O . ALA A 1 91 ? 34.883 -6.979 -7.658 1.00 86.12 91 ALA A O 1
ATOM 725 N N . ALA A 1 92 ? 35.053 -5.331 -9.179 1.00 83.62 92 ALA A N 1
ATOM 726 C CA . ALA A 1 92 ? 35.463 -6.196 -10.280 1.00 83.62 92 ALA A CA 1
ATOM 727 C C . ALA A 1 92 ? 36.797 -6.892 -9.983 1.00 83.62 92 ALA A C 1
ATOM 729 O O . ALA A 1 92 ? 36.910 -8.099 -10.179 1.00 83.62 92 ALA A O 1
ATOM 730 N N . LEU A 1 93 ? 37.782 -6.145 -9.472 1.00 85.12 93 LEU A N 1
ATOM 731 C CA . LEU A 1 93 ? 39.107 -6.664 -9.138 1.00 85.12 93 LEU A CA 1
ATOM 732 C C . LEU A 1 93 ? 39.044 -7.744 -8.053 1.00 85.12 93 LEU A C 1
ATOM 734 O O . LEU A 1 93 ? 39.568 -8.838 -8.241 1.00 85.12 93 LEU A O 1
ATOM 738 N N . VAL A 1 94 ? 38.390 -7.434 -6.931 1.00 87.31 94 VAL A N 1
ATOM 739 C CA . VAL A 1 94 ? 38.305 -8.337 -5.777 1.00 87.31 94 VAL A CA 1
ATOM 740 C C . VAL A 1 94 ? 37.487 -9.575 -6.119 1.00 87.31 94 VAL A C 1
ATOM 742 O O . VAL A 1 94 ? 37.868 -10.680 -5.747 1.00 87.31 94 VAL A O 1
ATOM 745 N N . ALA A 1 95 ? 36.378 -9.413 -6.845 1.00 87.19 95 ALA A N 1
ATOM 746 C CA . ALA A 1 95 ? 35.551 -10.544 -7.231 1.00 87.19 95 ALA A CA 1
ATOM 747 C C . ALA A 1 95 ? 36.257 -11.470 -8.233 1.00 87.19 95 ALA A C 1
ATOM 749 O O . ALA A 1 95 ? 36.048 -12.676 -8.182 1.00 87.19 95 ALA A O 1
ATOM 750 N N . GLU A 1 96 ? 37.103 -10.930 -9.115 1.00 87.06 96 GLU A N 1
ATOM 751 C CA . GLU A 1 96 ? 37.920 -11.739 -10.024 1.00 87.06 96 GLU A CA 1
ATOM 752 C C . GLU A 1 96 ? 38.984 -12.551 -9.274 1.00 87.06 96 GLU A C 1
ATOM 754 O O . GLU A 1 96 ? 39.182 -13.724 -9.581 1.00 87.06 96 GLU A O 1
ATOM 759 N N . ASP A 1 97 ? 39.611 -11.967 -8.246 1.00 87.19 97 ASP A N 1
ATOM 760 C CA . ASP A 1 97 ? 40.629 -12.650 -7.435 1.00 87.19 97 ASP A CA 1
ATOM 761 C C . ASP A 1 97 ? 40.090 -13.891 -6.715 1.00 87.19 97 ASP A C 1
ATOM 763 O O . ASP A 1 97 ? 40.835 -14.848 -6.513 1.00 87.19 97 ASP A O 1
ATOM 767 N N . VAL A 1 98 ? 38.807 -13.888 -6.339 1.00 88.00 98 VAL A N 1
ATOM 768 C CA . VAL A 1 98 ? 38.164 -15.005 -5.627 1.00 88.00 98 VAL A CA 1
ATOM 769 C C . VAL A 1 98 ? 37.272 -15.880 -6.515 1.00 88.00 98 VAL A C 1
ATOM 771 O O . VAL A 1 98 ? 36.799 -16.915 -6.051 1.00 88.00 98 VAL A O 1
ATOM 774 N N . ASP A 1 99 ? 37.035 -15.521 -7.786 1.00 88.06 99 ASP A N 1
ATOM 775 C CA . ASP A 1 99 ? 36.036 -16.191 -8.641 1.00 88.06 99 ASP A CA 1
ATOM 776 C C . ASP A 1 99 ? 36.293 -17.691 -8.776 1.00 88.06 99 ASP A C 1
ATOM 778 O O . ASP A 1 99 ? 35.368 -18.496 -8.638 1.00 88.06 99 ASP A O 1
ATOM 782 N N . LYS A 1 100 ? 37.550 -18.073 -9.027 1.00 88.19 100 LYS A N 1
ATOM 783 C CA . LYS A 1 100 ? 37.933 -19.474 -9.218 1.00 88.19 100 LYS A CA 1
ATOM 784 C C . LYS A 1 100 ? 37.676 -20.294 -7.956 1.00 88.19 100 LYS A C 1
ATOM 786 O O . LYS A 1 100 ? 37.059 -21.357 -8.043 1.00 88.19 100 LYS A O 1
ATOM 791 N N . ASP A 1 101 ? 38.115 -19.784 -6.811 1.00 88.88 101 ASP A N 1
ATOM 792 C CA . ASP A 1 101 ? 38.054 -20.493 -5.535 1.00 88.88 101 ASP A CA 1
ATOM 793 C C . ASP A 1 101 ? 36.609 -20.597 -5.026 1.00 88.88 101 ASP A C 1
ATOM 795 O O . ASP A 1 101 ? 36.164 -21.673 -4.626 1.00 88.88 101 ASP A O 1
ATOM 799 N N . VAL A 1 102 ? 35.823 -19.519 -5.135 1.00 88.12 102 VAL A N 1
ATOM 800 C CA . VAL A 1 102 ? 34.403 -19.503 -4.740 1.00 88.12 102 VAL A CA 1
ATOM 801 C C . VAL A 1 102 ? 33.556 -20.360 -5.678 1.00 88.12 102 VAL A C 1
ATOM 803 O O . VAL A 1 102 ? 32.699 -21.118 -5.220 1.00 88.12 102 VAL A O 1
ATOM 806 N N . THR A 1 103 ? 33.807 -20.307 -6.989 1.00 86.75 103 THR A N 1
ATOM 807 C CA . THR A 1 103 ? 33.100 -21.162 -7.954 1.00 86.75 103 THR A CA 1
ATOM 808 C C . THR A 1 103 ? 33.373 -22.640 -7.677 1.00 86.75 103 THR A C 1
ATOM 810 O O . THR A 1 103 ? 32.447 -23.450 -7.731 1.00 86.75 103 THR A O 1
ATOM 813 N N . GLU A 1 104 ? 34.620 -23.006 -7.371 1.00 87.44 104 GLU A N 1
ATOM 814 C CA . GLU A 1 104 ? 34.983 -24.384 -7.035 1.00 87.44 104 GLU A CA 1
ATOM 815 C C . GLU A 1 104 ? 34.383 -24.828 -5.695 1.00 87.44 104 GLU A C 1
ATOM 817 O O . GLU A 1 104 ? 33.870 -25.942 -5.611 1.00 87.44 104 GLU A O 1
ATOM 822 N N . LEU A 1 105 ? 34.359 -23.958 -4.680 1.00 87.69 105 LEU A N 1
ATOM 823 C CA . LEU A 1 105 ? 33.713 -24.227 -3.392 1.00 87.69 105 LEU A CA 1
ATOM 824 C C . LEU A 1 105 ? 32.227 -24.567 -3.571 1.00 87.69 105 LEU A C 1
ATOM 826 O O . LEU A 1 105 ? 31.759 -25.615 -3.120 1.00 87.69 105 LEU A O 1
ATOM 830 N N . VAL A 1 106 ? 31.486 -23.703 -4.273 1.00 85.19 106 VAL A N 1
ATOM 831 C CA . VAL A 1 106 ? 30.053 -23.903 -4.522 1.00 85.19 106 VAL A CA 1
ATOM 832 C C . VAL A 1 106 ? 29.830 -25.151 -5.387 1.00 85.19 106 VAL A C 1
ATOM 834 O O . VAL A 1 106 ? 28.931 -25.944 -5.103 1.00 85.19 106 VAL A O 1
ATOM 837 N N . ARG A 1 107 ? 30.675 -25.386 -6.401 1.00 86.81 107 ARG A N 1
ATOM 838 C CA . ARG A 1 107 ? 30.617 -26.594 -7.236 1.00 86.81 107 ARG A CA 1
ATOM 839 C C . ARG A 1 107 ? 30.801 -27.861 -6.410 1.00 86.81 107 ARG A C 1
ATOM 841 O O . ARG A 1 107 ? 29.922 -28.714 -6.445 1.00 86.81 107 ARG A O 1
ATOM 848 N N . ARG A 1 108 ? 31.888 -27.978 -5.642 1.00 86.06 108 ARG A N 1
ATOM 849 C CA . ARG A 1 108 ? 32.189 -29.165 -4.822 1.00 86.06 108 ARG A CA 1
ATOM 850 C C . ARG A 1 108 ? 31.095 -29.462 -3.808 1.00 86.06 108 ARG A C 1
ATOM 852 O O . ARG A 1 108 ? 30.749 -30.623 -3.615 1.00 86.06 108 ARG A O 1
ATOM 859 N N . ARG A 1 109 ? 30.519 -28.425 -3.194 1.00 83.75 109 ARG A N 1
ATOM 860 C CA . ARG A 1 109 ? 29.473 -28.583 -2.175 1.00 83.75 109 ARG A CA 1
ATOM 861 C C . ARG A 1 109 ? 28.174 -29.159 -2.738 1.00 83.75 109 ARG A C 1
ATOM 863 O O . ARG A 1 109 ? 27.511 -29.940 -2.062 1.00 83.75 109 ARG A O 1
ATOM 870 N N . TYR A 1 110 ? 27.813 -28.796 -3.969 1.00 82.75 110 TYR A N 1
ATOM 871 C CA . TYR A 1 110 ? 26.528 -29.172 -4.569 1.00 82.75 110 TYR A CA 1
ATOM 872 C C . TYR A 1 110 ? 26.641 -30.124 -5.772 1.00 82.75 110 TYR A C 1
ATOM 874 O O . TYR A 1 110 ? 25.621 -30.466 -6.362 1.00 82.75 110 TYR A O 1
ATOM 882 N N . GLN A 1 111 ? 27.835 -30.627 -6.109 1.00 79.00 111 GLN A N 1
ATOM 883 C CA . GLN A 1 111 ? 28.068 -31.501 -7.275 1.00 79.00 111 GLN A CA 1
ATOM 884 C C . GLN A 1 111 ? 27.211 -32.779 -7.300 1.00 79.00 111 GLN A C 1
ATOM 886 O O . GLN A 1 111 ? 26.848 -33.256 -8.371 1.00 79.00 111 GLN A O 1
ATOM 891 N N . ASN A 1 112 ? 26.849 -33.317 -6.130 1.00 77.81 112 ASN A N 1
ATOM 892 C CA . ASN A 1 112 ? 26.063 -34.552 -6.011 1.00 77.81 112 ASN A CA 1
ATOM 893 C C . ASN A 1 112 ? 24.541 -34.304 -5.968 1.00 77.81 112 ASN A C 1
ATOM 895 O O . ASN A 1 112 ? 23.758 -35.248 -5.859 1.00 77.81 112 ASN A O 1
ATOM 899 N N . ARG A 1 113 ? 24.102 -33.041 -6.034 1.00 77.62 113 ARG A N 1
ATOM 900 C CA . ARG A 1 113 ? 22.702 -32.621 -5.897 1.00 77.62 113 ARG A CA 1
ATOM 901 C C . ARG A 1 113 ? 22.136 -32.218 -7.261 1.00 77.62 113 ARG A C 1
ATOM 903 O O . ARG A 1 113 ? 22.285 -31.082 -7.694 1.00 77.62 113 ARG A O 1
ATOM 910 N N . LYS A 1 114 ? 21.452 -33.153 -7.932 1.00 72.12 114 LYS A N 1
ATOM 911 C CA . LYS A 1 114 ? 20.834 -32.931 -9.261 1.00 72.12 114 LYS A CA 1
ATOM 912 C C . LYS A 1 114 ? 19.688 -31.908 -9.257 1.00 72.12 114 LYS A C 1
ATOM 914 O O . LYS A 1 114 ? 19.277 -31.443 -10.310 1.00 72.12 114 LYS A O 1
ATOM 919 N N . ASP A 1 115 ? 19.165 -31.579 -8.080 1.00 71.69 115 ASP A N 1
ATOM 920 C CA . ASP A 1 115 ? 18.101 -30.602 -7.843 1.00 71.69 115 ASP A CA 1
ATOM 921 C C . ASP A 1 115 ? 18.618 -29.164 -7.652 1.00 71.69 115 ASP A C 1
ATOM 923 O O . ASP A 1 115 ? 17.827 -28.265 -7.354 1.00 71.69 115 ASP A O 1
ATOM 927 N N . VAL A 1 116 ? 19.933 -28.949 -7.781 1.00 72.56 116 VAL A N 1
ATOM 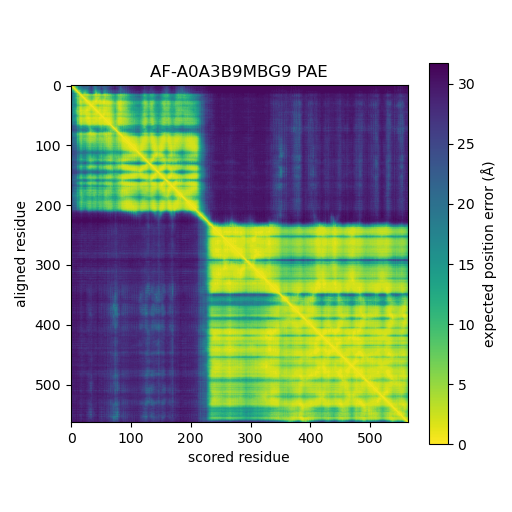928 C CA . VAL A 1 116 ? 20.595 -27.675 -7.496 1.00 72.56 116 VAL A CA 1
ATOM 929 C C . VAL A 1 116 ? 21.249 -27.101 -8.748 1.00 72.56 116 VAL A C 1
ATOM 931 O O . VAL A 1 116 ? 22.127 -27.709 -9.351 1.00 72.56 116 VAL A O 1
ATOM 934 N N . ASN A 1 117 ? 20.857 -25.879 -9.098 1.00 74.25 117 ASN A N 1
ATOM 935 C CA . ASN A 1 117 ? 21.446 -25.106 -10.181 1.00 74.25 117 ASN A CA 1
ATOM 936 C C . ASN A 1 117 ? 22.488 -24.132 -9.634 1.00 74.25 117 ASN A C 1
ATOM 938 O O . ASN A 1 117 ? 22.211 -23.354 -8.720 1.00 74.25 117 ASN A O 1
ATOM 942 N N . LEU A 1 118 ? 23.681 -24.145 -10.221 1.00 80.69 118 LEU A N 1
ATOM 943 C CA . LEU A 1 118 ? 24.739 -23.200 -9.884 1.00 80.69 118 LEU A CA 1
ATOM 944 C C . LEU A 1 118 ? 24.638 -21.975 -10.791 1.00 80.69 118 LEU A C 1
ATOM 946 O O . LEU A 1 118 ? 24.720 -22.092 -12.012 1.00 80.69 118 LEU A O 1
ATOM 950 N N . ALA A 1 119 ? 24.484 -20.801 -10.191 1.00 75.00 119 ALA A N 1
ATOM 951 C CA . ALA A 1 119 ? 24.489 -19.523 -10.886 1.00 75.00 119 ALA A CA 1
ATOM 952 C C . ALA A 1 119 ? 25.690 -18.695 -10.428 1.00 75.00 119 ALA A C 1
ATOM 954 O O . ALA A 1 119 ? 26.004 -18.631 -9.242 1.00 75.00 119 ALA A O 1
ATOM 955 N N . ARG A 1 120 ? 26.360 -18.043 -11.374 1.00 79.88 120 ARG A N 1
ATOM 956 C CA . ARG A 1 120 ? 27.408 -17.064 -11.085 1.00 79.88 120 ARG A CA 1
ATOM 957 C C . ARG A 1 120 ? 27.201 -15.840 -11.952 1.00 79.88 120 ARG A C 1
ATOM 959 O O . ARG A 1 120 ? 26.982 -15.969 -13.160 1.00 79.88 120 ARG A O 1
ATOM 966 N N . ASP A 1 121 ? 27.308 -14.675 -11.342 1.00 73.31 121 ASP A N 1
ATOM 967 C CA . ASP A 1 121 ? 27.327 -13.423 -12.070 1.00 73.31 121 ASP A CA 1
ATOM 968 C C . ASP A 1 121 ? 28.665 -13.327 -12.806 1.00 73.31 121 ASP A C 1
ATOM 970 O O . ASP A 1 121 ? 29.743 -13.389 -12.209 1.00 73.31 121 ASP A O 1
ATOM 974 N N . ARG A 1 122 ? 28.601 -13.205 -14.134 1.00 66.38 122 ARG A N 1
ATOM 975 C CA . ARG A 1 122 ? 29.799 -13.037 -14.972 1.00 66.38 122 ARG A CA 1
ATOM 976 C C . ARG A 1 122 ? 30.392 -11.631 -14.867 1.00 66.38 122 ARG A C 1
ATOM 978 O O . ARG A 1 122 ? 31.522 -11.418 -15.287 1.00 66.38 122 ARG A O 1
ATOM 985 N N . THR A 1 123 ? 29.631 -10.687 -14.326 1.00 69.19 123 THR A N 1
ATOM 986 C CA . THR A 1 123 ? 29.967 -9.265 -14.251 1.00 69.19 123 THR A CA 1
ATOM 987 C C . THR A 1 123 ? 29.488 -8.670 -12.937 1.00 69.19 123 THR A C 1
ATOM 989 O O . THR A 1 123 ? 28.657 -9.244 -12.236 1.00 69.19 123 THR A O 1
ATOM 992 N N . VAL A 1 124 ? 30.018 -7.496 -12.607 1.00 76.69 124 VAL A N 1
ATOM 993 C CA . VAL A 1 124 ? 29.547 -6.697 -11.476 1.00 76.69 124 VAL A CA 1
ATOM 994 C C . VAL A 1 124 ? 28.242 -6.003 -11.871 1.00 76.69 124 VAL A C 1
ATOM 996 O O . VAL A 1 124 ? 28.104 -5.547 -13.005 1.00 76.69 124 VAL A O 1
ATOM 999 N N . ARG A 1 125 ? 27.289 -5.914 -10.948 1.00 73.88 125 ARG A N 1
ATOM 1000 C CA . ARG A 1 125 ? 26.006 -5.224 -11.113 1.00 73.88 125 ARG A CA 1
ATOM 1001 C C . ARG A 1 125 ? 25.885 -4.070 -10.128 1.00 73.88 125 ARG A C 1
ATOM 1003 O O . ARG A 1 125 ? 26.444 -4.125 -9.032 1.00 73.88 125 ARG A O 1
ATOM 1010 N N . GLN A 1 126 ? 25.126 -3.048 -10.505 1.00 76.56 126 GLN A N 1
ATOM 1011 C CA . GLN A 1 126 ? 24.767 -1.980 -9.581 1.00 76.56 126 GLN A CA 1
ATOM 1012 C C . GLN A 1 126 ? 23.733 -2.500 -8.574 1.00 76.56 126 GLN A C 1
ATOM 1014 O O . GLN A 1 126 ? 22.768 -3.170 -8.938 1.00 76.56 126 GLN A O 1
ATOM 1019 N N . THR A 1 127 ? 23.948 -2.197 -7.305 1.00 71.62 127 THR A N 1
ATOM 1020 C CA . THR A 1 127 ? 23.058 -2.465 -6.179 1.00 71.62 127 THR A CA 1
ATOM 1021 C C . THR A 1 127 ? 23.044 -1.241 -5.262 1.00 71.62 127 THR A C 1
ATOM 1023 O O . THR A 1 127 ? 23.671 -0.221 -5.556 1.00 71.62 127 THR A O 1
ATOM 1026 N N . TRP A 1 128 ? 22.325 -1.332 -4.151 1.00 67.69 128 TRP A N 1
ATOM 1027 C CA . TRP A 1 128 ? 22.206 -0.255 -3.178 1.00 67.69 128 TRP A CA 1
ATOM 1028 C C . TRP A 1 128 ? 22.598 -0.753 -1.785 1.00 67.69 128 TRP A C 1
ATOM 1030 O O . TRP A 1 128 ? 22.263 -1.869 -1.376 1.00 67.69 128 TRP A O 1
ATOM 1040 N N . SER A 1 129 ? 23.352 0.071 -1.065 1.00 57.97 129 SER A N 1
ATOM 1041 C CA . SER A 1 129 ? 23.651 -0.078 0.357 1.00 57.97 129 SER A CA 1
ATOM 1042 C C . SER A 1 129 ? 22.778 0.923 1.122 1.00 57.97 129 SER A C 1
ATOM 1044 O O . SER A 1 129 ? 22.935 2.136 1.003 1.00 57.97 129 SER A O 1
ATOM 1046 N N . GLY A 1 130 ? 21.786 0.435 1.870 1.00 58.34 130 GLY A N 1
ATOM 1047 C CA . GLY A 1 130 ? 20.820 1.312 2.542 1.00 58.34 130 GLY A CA 1
ATOM 1048 C C . GLY A 1 130 ? 19.931 2.095 1.562 1.00 58.34 130 GLY A C 1
ATOM 1049 O O . GLY A 1 130 ? 19.545 1.566 0.524 1.00 58.34 130 GLY A O 1
ATOM 1050 N N . ARG A 1 131 ? 19.567 3.339 1.916 1.00 39.19 131 ARG A N 1
ATOM 1051 C CA . ARG A 1 131 ? 18.591 4.158 1.165 1.00 39.19 131 ARG A CA 1
ATOM 1052 C C . ARG A 1 131 ? 19.170 4.912 -0.041 1.00 39.19 131 ARG A C 1
ATOM 1054 O O . ARG A 1 131 ? 18.437 5.094 -0.999 1.00 39.19 131 ARG A O 1
ATOM 1061 N N . ASN A 1 132 ? 20.444 5.324 -0.009 1.00 49.12 132 ASN A N 1
ATOM 1062 C CA . ASN A 1 132 ? 21.003 6.270 -0.997 1.00 49.12 132 ASN A CA 1
ATOM 1063 C C . ASN A 1 132 ? 22.419 5.934 -1.502 1.00 49.12 132 ASN A C 1
ATOM 1065 O O . ASN A 1 132 ? 22.948 6.664 -2.339 1.00 49.12 132 ASN A O 1
ATOM 1069 N N . GLU A 1 133 ? 23.073 4.889 -0.996 1.00 63.88 133 GLU A N 1
ATOM 1070 C CA . GLU A 1 133 ? 24.468 4.621 -1.347 1.00 63.88 133 GLU A CA 1
ATOM 1071 C C . GLU A 1 133 ? 24.535 3.618 -2.500 1.00 63.88 133 GLU A C 1
ATOM 1073 O O . GLU A 1 133 ? 24.083 2.475 -2.377 1.00 63.88 133 GLU A O 1
ATOM 1078 N N . VAL A 1 134 ? 25.091 4.045 -3.634 1.00 69.12 134 VAL A N 1
ATOM 1079 C CA . VAL A 1 134 ? 25.349 3.144 -4.756 1.00 69.12 134 VAL A CA 1
ATOM 1080 C C . VAL A 1 134 ? 26.401 2.131 -4.319 1.00 69.12 134 VAL A C 1
ATOM 1082 O O . VAL A 1 134 ? 27.404 2.457 -3.685 1.00 69.12 134 VAL A O 1
ATOM 1085 N N . ALA A 1 135 ? 26.168 0.871 -4.644 1.00 79.56 135 ALA A N 1
ATOM 1086 C CA . ALA A 1 135 ? 27.130 -0.182 -4.412 1.00 79.56 135 ALA A CA 1
ATOM 1087 C C . ALA A 1 135 ? 27.242 -1.068 -5.649 1.00 79.56 135 ALA A C 1
ATOM 1089 O O . ALA A 1 135 ? 26.339 -1.149 -6.478 1.00 79.56 135 ALA A O 1
ATOM 1090 N N . TRP A 1 136 ? 28.371 -1.742 -5.778 1.00 84.06 136 TRP A N 1
ATOM 1091 C CA . TRP A 1 136 ? 28.695 -2.594 -6.911 1.00 84.06 136 TRP A CA 1
ATOM 1092 C C . TRP A 1 136 ? 28.925 -4.010 -6.401 1.00 84.06 136 TRP A C 1
ATOM 1094 O O . TRP A 1 136 ? 29.715 -4.208 -5.483 1.00 84.06 136 TRP A O 1
ATOM 1104 N N . GLU A 1 137 ? 28.212 -4.993 -6.949 1.00 86.00 137 GLU A N 1
ATOM 1105 C CA . GLU A 1 137 ? 28.177 -6.357 -6.414 1.00 86.00 137 GLU A CA 1
ATOM 1106 C C . GLU A 1 137 ? 28.403 -7.423 -7.492 1.00 86.00 137 GLU A C 1
ATOM 1108 O O . GLU A 1 137 ? 27.919 -7.286 -8.611 1.00 86.00 137 GLU A O 1
ATOM 1113 N N . ARG A 1 138 ? 29.094 -8.516 -7.158 1.00 88.62 138 ARG A N 1
ATOM 1114 C CA . ARG A 1 138 ? 29.144 -9.752 -7.961 1.00 88.62 138 ARG A CA 1
ATOM 1115 C C . ARG A 1 138 ? 28.844 -10.943 -7.056 1.00 88.62 138 ARG A C 1
ATOM 1117 O O . ARG A 1 138 ? 29.349 -10.987 -5.933 1.00 88.62 138 ARG A O 1
ATOM 1124 N N . SER A 1 139 ? 28.003 -11.875 -7.513 1.00 87.88 139 SER A N 1
ATOM 1125 C CA . SER A 1 139 ? 27.544 -12.989 -6.679 1.00 87.88 139 SER A CA 1
ATOM 1126 C C . SER A 1 139 ? 27.684 -14.384 -7.300 1.00 87.88 139 SER A C 1
ATOM 1128 O O . SER A 1 139 ? 27.605 -14.568 -8.514 1.00 87.88 139 SER A O 1
ATOM 1130 N N . TRP A 1 140 ? 27.871 -15.381 -6.433 1.00 92.19 140 TRP A N 1
ATOM 1131 C CA . TRP A 1 140 ? 27.891 -16.818 -6.716 1.00 92.19 140 TRP A CA 1
ATOM 1132 C C . TRP A 1 140 ? 26.797 -17.484 -5.891 1.00 92.19 140 TRP A C 1
ATOM 1134 O O . TRP A 1 140 ? 26.598 -17.158 -4.723 1.00 92.19 140 TRP A O 1
ATOM 1144 N N . SER A 1 141 ? 26.038 -18.389 -6.491 1.00 84.62 141 SER A N 1
ATOM 1145 C CA . SER A 1 141 ? 24.820 -18.921 -5.890 1.00 84.62 141 SER A CA 1
ATOM 1146 C C . SER A 1 141 ? 24.606 -20.388 -6.231 1.00 84.62 141 SER A C 1
ATOM 1148 O O . SER A 1 141 ? 24.824 -20.811 -7.365 1.00 84.62 141 SER A O 1
ATOM 1150 N N . ALA A 1 142 ? 24.102 -21.148 -5.262 1.00 80.75 142 ALA A N 1
ATOM 1151 C CA . ALA A 1 142 ? 23.489 -22.450 -5.497 1.00 80.75 142 ALA A CA 1
ATOM 1152 C C . ALA A 1 142 ? 21.991 -22.341 -5.216 1.00 80.75 142 ALA A C 1
ATOM 1154 O O . ALA A 1 142 ? 21.584 -21.871 -4.153 1.00 80.75 142 ALA A O 1
ATOM 1155 N N . LEU A 1 143 ? 21.171 -22.752 -6.174 1.00 69.56 143 LEU A N 1
ATOM 1156 C CA . LEU A 1 143 ? 19.729 -22.527 -6.200 1.00 69.56 143 LEU A CA 1
ATOM 1157 C C . LEU A 1 143 ? 18.988 -23.860 -6.263 1.00 69.56 143 LEU A C 1
ATOM 1159 O O . LEU A 1 143 ? 19.344 -24.716 -7.063 1.00 69.56 143 LEU A O 1
ATOM 1163 N N . LYS A 1 144 ? 17.914 -24.009 -5.491 1.00 66.25 144 LYS A N 1
ATOM 1164 C CA . LYS A 1 144 ? 16.913 -25.077 -5.634 1.00 66.25 144 LYS A CA 1
ATOM 1165 C C . LYS A 1 144 ? 15.557 -24.447 -5.977 1.00 66.25 144 LYS A C 1
ATOM 1167 O O . LYS A 1 144 ? 15.384 -23.238 -5.849 1.00 66.25 144 LYS A O 1
ATOM 1172 N N . SER A 1 145 ? 14.567 -25.255 -6.353 1.00 44.12 145 SER A N 1
ATOM 1173 C CA . SER A 1 145 ? 13.181 -24.818 -6.605 1.00 44.12 145 SER A CA 1
ATOM 1174 C C . SER A 1 145 ? 12.546 -23.974 -5.483 1.00 44.12 145 SER A C 1
ATOM 1176 O O . SER A 1 145 ? 11.628 -23.205 -5.746 1.00 44.12 145 SER A O 1
ATOM 1178 N N . GLN A 1 146 ? 13.040 -24.082 -4.244 1.00 44.12 146 GLN A N 1
ATOM 1179 C CA . GLN A 1 146 ? 12.556 -23.335 -3.075 1.00 44.12 146 GLN A CA 1
ATOM 1180 C C . GLN A 1 146 ? 13.364 -22.059 -2.746 1.00 44.12 146 GLN A C 1
ATOM 1182 O O . GLN A 1 146 ? 12.974 -21.333 -1.837 1.00 44.12 146 GLN A O 1
ATOM 1187 N N . GLY A 1 147 ? 14.456 -21.752 -3.465 1.00 53.34 147 GLY A N 1
ATOM 1188 C CA . GLY A 1 147 ? 15.271 -20.547 -3.246 1.00 53.34 147 GLY A CA 1
ATOM 1189 C C . GLY A 1 147 ? 16.786 -20.782 -3.286 1.00 53.34 147 GLY A C 1
ATOM 1190 O O . GLY A 1 147 ? 17.266 -21.814 -3.759 1.00 53.34 147 GLY A O 1
ATOM 1191 N N . TYR A 1 148 ? 17.552 -19.804 -2.793 1.00 64.88 148 TYR A N 1
ATOM 1192 C CA . TYR A 1 148 ? 19.006 -19.918 -2.649 1.00 64.88 148 TYR A CA 1
ATOM 1193 C C . TYR A 1 148 ? 19.346 -20.871 -1.500 1.00 64.88 148 TYR A C 1
ATOM 1195 O O . TYR A 1 148 ? 18.946 -20.638 -0.365 1.00 64.88 148 TYR A O 1
ATOM 1203 N N . LEU A 1 149 ? 20.119 -21.916 -1.785 1.00 71.25 149 LEU A N 1
ATOM 1204 C CA . LEU A 1 149 ? 20.774 -22.723 -0.753 1.00 71.25 149 LEU A CA 1
ATOM 1205 C C . LEU A 1 149 ? 21.992 -21.993 -0.189 1.00 71.25 149 LEU A C 1
ATOM 1207 O O . LEU A 1 149 ? 22.279 -22.074 0.997 1.00 71.25 149 LEU A O 1
ATOM 1211 N N . VAL A 1 150 ? 22.696 -21.259 -1.050 1.00 79.12 150 VAL A N 1
ATOM 1212 C CA . VAL A 1 150 ? 23.728 -20.305 -0.650 1.00 79.12 150 VAL A CA 1
ATOM 1213 C C . VAL A 1 150 ? 23.799 -19.198 -1.692 1.00 79.12 150 VAL A C 1
ATOM 1215 O O . VAL A 1 150 ? 23.642 -19.454 -2.889 1.00 79.12 150 VAL A O 1
ATOM 1218 N N . ARG A 1 151 ? 24.037 -17.969 -1.238 1.00 85.25 151 ARG A N 1
ATOM 1219 C CA . ARG A 1 151 ? 24.318 -16.814 -2.088 1.00 85.25 151 ARG A CA 1
ATOM 1220 C C . ARG A 1 151 ? 25.491 -16.058 -1.488 1.00 85.25 151 ARG A C 1
ATOM 1222 O O . ARG A 1 151 ? 25.328 -15.440 -0.449 1.00 85.25 151 ARG A O 1
ATOM 1229 N N . ILE A 1 152 ? 26.647 -16.132 -2.127 1.00 88.94 152 ILE A N 1
ATOM 1230 C CA . ILE A 1 152 ? 27.875 -15.447 -1.726 1.00 88.94 152 ILE A CA 1
ATOM 1231 C C . ILE A 1 152 ? 28.002 -14.219 -2.619 1.00 88.94 152 ILE A C 1
ATOM 1233 O O . ILE A 1 152 ? 27.951 -14.358 -3.839 1.00 88.94 152 ILE A O 1
ATOM 1237 N N . ALA A 1 153 ? 28.141 -13.024 -2.060 1.00 87.38 153 ALA A N 1
ATOM 1238 C CA . ALA A 1 153 ? 28.262 -11.799 -2.840 1.00 87.38 153 ALA A CA 1
ATOM 1239 C C . ALA A 1 153 ? 29.382 -10.903 -2.310 1.00 87.38 153 ALA A C 1
ATOM 1241 O O . ALA A 1 153 ? 29.449 -10.622 -1.117 1.00 87.38 153 ALA A O 1
ATOM 1242 N N . VAL A 1 154 ? 30.246 -10.433 -3.209 1.00 90.81 154 VAL A N 1
ATOM 1243 C CA . VAL A 1 154 ? 31.224 -9.379 -2.917 1.00 90.81 154 VAL A CA 1
ATOM 1244 C C . VAL A 1 154 ? 30.608 -8.062 -3.354 1.00 90.81 154 VAL A C 1
ATOM 1246 O O . VAL A 1 154 ? 30.303 -7.892 -4.534 1.00 90.81 154 VAL A O 1
ATOM 1249 N N . ARG A 1 155 ? 30.422 -7.144 -2.407 1.00 90.69 155 ARG A N 1
ATOM 1250 C CA . ARG A 1 155 ? 29.832 -5.819 -2.600 1.00 90.69 155 ARG A CA 1
ATOM 1251 C C . ARG A 1 155 ? 30.835 -4.738 -2.212 1.00 90.69 155 ARG A C 1
ATOM 1253 O O . ARG A 1 155 ? 31.442 -4.826 -1.153 1.00 90.69 155 ARG A O 1
ATOM 1260 N N . VAL A 1 156 ? 30.971 -3.696 -3.022 1.00 87.69 156 VAL A N 1
ATOM 1261 C CA . VAL A 1 156 ? 31.759 -2.501 -2.691 1.00 87.69 156 VAL A CA 1
ATOM 1262 C C . VAL A 1 156 ? 30.845 -1.293 -2.705 1.00 87.69 156 VAL A C 1
ATOM 1264 O O . VAL A 1 156 ? 30.150 -1.066 -3.695 1.00 87.69 156 VAL A O 1
ATOM 1267 N N . THR A 1 157 ? 30.808 -0.545 -1.608 1.00 82.06 157 THR A N 1
ATOM 1268 C CA . THR A 1 157 ? 29.993 0.672 -1.512 1.00 82.06 157 THR A CA 1
ATOM 1269 C C . THR A 1 157 ? 30.805 1.892 -1.938 1.00 82.06 157 THR A C 1
ATOM 1271 O O . THR A 1 157 ? 32.030 1.883 -1.828 1.00 82.06 157 THR A O 1
ATOM 1274 N N . THR A 1 158 ? 30.140 2.937 -2.434 1.00 69.81 158 THR A N 1
ATOM 1275 C CA . THR A 1 158 ? 30.786 4.201 -2.833 1.00 69.81 158 THR A CA 1
ATOM 1276 C C . THR A 1 158 ? 31.125 5.121 -1.645 1.00 69.81 158 THR A C 1
ATOM 1278 O O . THR A 1 158 ? 31.245 6.331 -1.830 1.00 69.81 158 THR A O 1
ATOM 1281 N N . ALA A 1 159 ? 31.232 4.591 -0.422 1.00 65.75 159 ALA A N 1
ATOM 1282 C CA . ALA A 1 159 ? 31.711 5.336 0.744 1.00 65.75 159 ALA A CA 1
ATOM 1283 C C . ALA A 1 159 ? 33.192 5.697 0.584 1.00 65.75 159 ALA A C 1
ATOM 1285 O O . ALA A 1 159 ? 33.950 4.957 -0.033 1.00 65.75 159 ALA A O 1
ATOM 1286 N N . GLU A 1 160 ? 33.632 6.802 1.191 1.00 66.31 160 GLU A N 1
ATOM 1287 C CA . GLU A 1 160 ? 35.055 7.132 1.286 1.00 66.31 160 GLU A CA 1
ATOM 1288 C C . GLU A 1 160 ? 35.604 6.751 2.676 1.00 66.31 160 GLU A C 1
ATOM 1290 O O . GLU A 1 160 ? 35.180 7.339 3.674 1.00 66.31 160 GLU A O 1
ATOM 1295 N N . PRO A 1 161 ? 36.578 5.820 2.789 1.00 71.69 161 PRO A N 1
ATOM 1296 C CA . PRO A 1 161 ? 37.201 5.019 1.724 1.00 71.69 161 PRO A CA 1
ATOM 1297 C C . PRO A 1 161 ? 36.325 3.859 1.221 1.00 71.69 161 PRO A C 1
ATOM 1299 O O . PRO A 1 161 ? 35.538 3.305 1.990 1.00 71.69 161 PRO A O 1
ATOM 1302 N N . ASP A 1 162 ? 36.548 3.452 -0.039 1.00 78.69 162 ASP A N 1
ATOM 1303 C CA . ASP A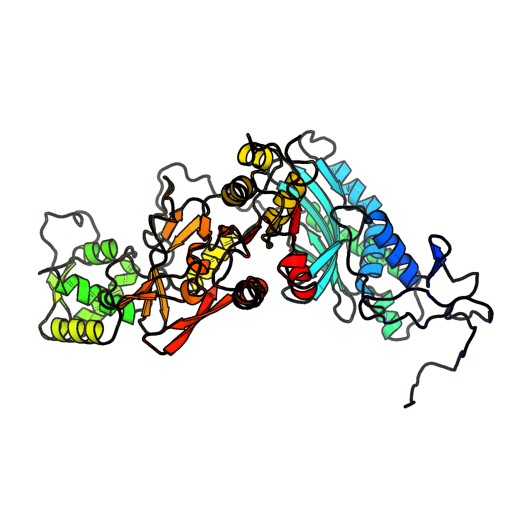 1 162 ? 35.813 2.349 -0.672 1.00 78.69 162 ASP A CA 1
ATOM 1304 C C . ASP A 1 162 ? 35.945 1.074 0.168 1.00 78.69 162 ASP A C 1
ATOM 1306 O O . ASP A 1 162 ? 37.052 0.590 0.436 1.00 78.69 162 ASP A O 1
ATOM 1310 N N . MET A 1 163 ? 34.809 0.516 0.577 1.00 83.88 163 MET A N 1
ATOM 1311 C CA . MET A 1 163 ? 34.776 -0.585 1.530 1.00 83.88 163 MET A CA 1
ATOM 1312 C C . MET A 1 163 ? 34.262 -1.8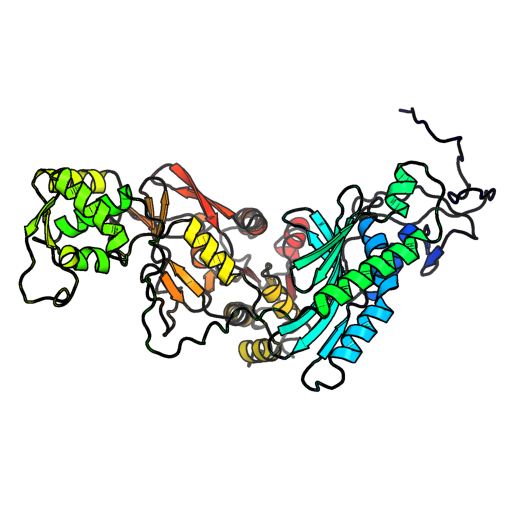61 0.884 1.00 83.88 163 MET A C 1
ATOM 1314 O O . MET A 1 163 ? 33.175 -1.879 0.304 1.00 83.88 163 MET A O 1
ATOM 1318 N N . VAL A 1 164 ? 35.023 -2.946 1.026 1.00 89.00 164 VAL A N 1
ATOM 1319 C CA . VAL A 1 164 ? 34.635 -4.264 0.523 1.00 89.00 164 VAL A CA 1
ATOM 1320 C C . VAL A 1 164 ? 33.831 -4.984 1.595 1.00 89.00 164 VAL A C 1
ATOM 1322 O O . VAL A 1 164 ? 34.250 -5.090 2.746 1.00 89.00 164 VAL A O 1
ATOM 1325 N N . GLN A 1 165 ? 32.680 -5.503 1.198 1.00 90.19 165 GLN A N 1
ATOM 1326 C CA . GLN A 1 165 ? 31.762 -6.267 2.023 1.00 90.19 165 GLN A CA 1
ATOM 1327 C C . GLN A 1 165 ? 31.534 -7.641 1.398 1.00 90.19 165 GLN A C 1
ATOM 1329 O O . GLN A 1 165 ? 31.298 -7.754 0.196 1.00 90.19 165 GLN A O 1
ATOM 1334 N N . LEU A 1 166 ? 31.563 -8.682 2.222 1.00 89.44 166 LEU A N 1
ATOM 1335 C CA . LEU A 1 166 ? 31.164 -10.033 1.847 1.00 89.44 166 LEU A CA 1
ATOM 1336 C C . LEU A 1 166 ? 29.795 -10.326 2.439 1.00 89.44 166 LEU A C 1
ATOM 1338 O O . LEU A 1 166 ? 29.587 -10.145 3.640 1.00 89.44 166 LEU A O 1
ATOM 1342 N N . LEU A 1 167 ? 28.880 -10.802 1.607 1.00 85.19 167 LEU A N 1
ATOM 1343 C CA . LEU A 1 167 ? 27.548 -11.200 2.017 1.00 85.19 167 LEU A CA 1
ATOM 1344 C C . LEU A 1 167 ? 27.353 -12.694 1.790 1.00 85.19 167 LEU A C 1
ATOM 1346 O O . LEU A 1 167 ? 27.664 -13.201 0.713 1.00 85.19 167 LEU A O 1
ATOM 1350 N N . ILE A 1 168 ? 26.779 -13.371 2.782 1.00 82.25 168 ILE A N 1
ATOM 1351 C CA . ILE A 1 168 ? 26.234 -14.723 2.641 1.00 82.25 168 ILE A CA 1
ATOM 1352 C C . ILE A 1 168 ? 24.733 -14.640 2.925 1.00 82.25 168 ILE A C 1
ATOM 1354 O O . ILE A 1 168 ? 24.299 -14.265 4.014 1.00 82.25 168 ILE A O 1
ATOM 1358 N N . GLY A 1 169 ? 23.921 -14.906 1.902 1.00 77.75 169 GLY A N 1
ATOM 1359 C CA . GLY A 1 169 ? 22.500 -14.567 1.905 1.00 77.75 169 GLY A CA 1
ATOM 1360 C C . GLY A 1 169 ? 22.309 -13.048 1.939 1.00 77.75 169 GLY A C 1
ATOM 1361 O O . GLY A 1 169 ? 22.634 -12.363 0.967 1.00 77.75 169 GLY A O 1
ATOM 1362 N N . ASN A 1 170 ? 21.801 -12.543 3.066 1.00 67.44 170 ASN A N 1
ATOM 1363 C CA . ASN A 1 170 ? 21.614 -11.111 3.332 1.00 67.44 170 ASN A CA 1
ATOM 1364 C C . ASN A 1 170 ? 22.500 -10.592 4.479 1.00 67.44 170 ASN A C 1
ATOM 1366 O O . ASN A 1 170 ? 22.424 -9.413 4.823 1.00 67.44 170 ASN A O 1
ATOM 1370 N N . THR A 1 171 ? 23.332 -11.450 5.070 1.00 72.50 171 THR A N 1
ATOM 1371 C CA . THR A 1 171 ? 24.176 -11.103 6.216 1.00 72.50 171 THR A CA 1
ATOM 1372 C C . THR A 1 171 ? 25.545 -10.660 5.729 1.00 72.50 171 THR A C 1
ATOM 1374 O O . THR A 1 171 ? 26.170 -11.365 4.938 1.00 72.50 171 THR A O 1
ATOM 1377 N N . VAL A 1 172 ? 26.021 -9.505 6.198 1.00 83.06 172 VAL A N 1
ATOM 1378 C CA . VAL A 1 172 ? 27.400 -9.057 5.961 1.00 83.06 172 VAL A CA 1
ATOM 1379 C C . VAL A 1 172 ? 28.309 -9.802 6.935 1.00 83.06 172 VAL A C 1
ATOM 1381 O O . VAL A 1 172 ? 28.226 -9.570 8.136 1.00 83.06 172 VAL A O 1
ATOM 1384 N N . VAL A 1 173 ? 29.153 -10.689 6.417 1.00 84.44 173 VAL A N 1
ATOM 1385 C CA . VAL A 1 173 ? 30.038 -11.564 7.211 1.00 84.44 173 VAL A CA 1
ATOM 1386 C C . VAL A 1 173 ? 31.490 -11.080 7.238 1.00 84.44 173 VAL A C 1
ATOM 1388 O O . VAL A 1 173 ? 32.279 -11.489 8.077 1.00 84.44 173 VAL A O 1
ATOM 1391 N N . PHE A 1 174 ? 31.855 -10.174 6.329 1.00 88.94 174 PHE A N 1
ATOM 1392 C CA . PHE A 1 174 ? 33.163 -9.522 6.305 1.00 88.94 174 PHE A CA 1
ATOM 1393 C C . PHE A 1 174 ? 33.010 -8.094 5.783 1.00 88.94 174 PHE A C 1
ATOM 1395 O O . PHE A 1 174 ? 32.212 -7.844 4.875 1.00 88.94 174 PHE A O 1
ATOM 1402 N N . LYS A 1 175 ? 33.761 -7.152 6.359 1.00 90.31 175 LYS A N 1
ATOM 1403 C CA . LYS A 1 175 ? 33.732 -5.730 6.003 1.00 90.31 175 LYS A CA 1
ATOM 1404 C C . LYS A 1 175 ? 35.087 -5.097 6.325 1.00 90.31 175 LYS A C 1
ATOM 1406 O O . LYS A 1 175 ? 35.397 -4.891 7.492 1.00 90.31 175 LYS A O 1
ATOM 1411 N N . GLU A 1 176 ? 35.888 -4.789 5.307 1.00 87.69 176 GLU A N 1
ATOM 1412 C CA . GLU A 1 176 ? 37.243 -4.237 5.482 1.00 87.69 176 GLU A CA 1
ATOM 1413 C C . GLU A 1 176 ? 37.599 -3.285 4.326 1.00 87.69 176 GLU A C 1
ATOM 1415 O O . GLU A 1 176 ? 37.127 -3.437 3.194 1.00 87.69 176 GLU A O 1
ATOM 1420 N N . VAL A 1 177 ? 38.444 -2.292 4.615 1.00 86.94 177 VAL A N 1
ATOM 1421 C CA . VAL A 1 177 ? 39.079 -1.442 3.599 1.00 86.94 177 VAL A CA 1
ATOM 1422 C C . VAL A 1 177 ? 40.392 -2.110 3.187 1.00 86.94 177 VAL A C 1
ATOM 1424 O O . VAL A 1 177 ? 41.228 -2.361 4.053 1.00 86.94 177 VAL A O 1
ATOM 1427 N N . PRO A 1 178 ? 40.614 -2.402 1.897 1.00 87.81 178 PRO A N 1
ATOM 1428 C CA . PRO A 1 178 ? 41.844 -3.050 1.466 1.00 87.81 178 PRO A CA 1
ATOM 1429 C C . PRO A 1 178 ? 43.117 -2.276 1.831 1.00 87.81 178 PRO A C 1
ATOM 1431 O O . PRO A 1 178 ? 43.216 -1.075 1.581 1.00 87.81 178 PRO A O 1
ATOM 1434 N N . ASN A 1 179 ? 44.133 -2.981 2.335 1.00 82.94 179 ASN A N 1
ATOM 1435 C CA . ASN A 1 179 ? 45.373 -2.368 2.834 1.00 82.94 179 ASN A CA 1
ATOM 1436 C C . ASN A 1 179 ? 46.080 -1.473 1.804 1.00 82.94 179 ASN A C 1
ATOM 1438 O O . ASN A 1 179 ? 46.558 -0.401 2.159 1.00 82.94 179 ASN A O 1
ATOM 1442 N N . TRP A 1 180 ? 46.083 -1.837 0.515 1.00 82.69 180 TRP A N 1
ATOM 1443 C CA . TRP A 1 180 ? 46.697 -1.008 -0.535 1.00 82.69 180 TRP A CA 1
ATOM 1444 C C . TRP A 1 180 ? 45.957 0.320 -0.782 1.00 82.69 180 TRP A C 1
ATOM 1446 O O . TRP A 1 180 ? 46.507 1.225 -1.414 1.00 82.69 180 TRP A O 1
ATOM 1456 N N . ILE A 1 181 ? 44.703 0.441 -0.331 1.00 80.69 181 ILE A N 1
ATOM 1457 C CA . ILE A 1 181 ? 43.943 1.696 -0.330 1.00 80.69 181 ILE A CA 1
ATOM 1458 C C . ILE A 1 181 ? 44.357 2.531 0.881 1.00 80.69 181 ILE A C 1
ATOM 1460 O O . ILE A 1 181 ? 44.690 3.699 0.697 1.00 80.69 181 ILE A O 1
ATOM 1464 N N . SER A 1 182 ? 44.402 1.938 2.077 1.00 80.50 182 SER A N 1
ATOM 1465 C CA . SER A 1 182 ? 44.834 2.616 3.310 1.00 80.50 182 SER A CA 1
ATOM 1466 C C . SER A 1 182 ? 46.271 3.140 3.198 1.00 80.50 182 SER A C 1
ATOM 1468 O O . SER A 1 182 ? 46.486 4.345 3.299 1.00 80.50 182 SER A O 1
ATOM 1470 N N . ARG A 1 183 ? 47.222 2.289 2.790 1.00 75.88 183 ARG A N 1
ATOM 1471 C CA . ARG A 1 183 ? 48.637 2.649 2.582 1.00 75.88 183 ARG A CA 1
ATOM 1472 C C . ARG A 1 183 ? 48.839 3.780 1.585 1.00 75.88 183 ARG A C 1
ATOM 1474 O O . ARG A 1 183 ? 49.610 4.702 1.823 1.00 75.88 183 ARG A O 1
ATOM 1481 N N . ARG A 1 184 ? 48.102 3.752 0.468 1.00 76.62 184 ARG A N 1
ATOM 1482 C CA . ARG A 1 184 ? 48.157 4.825 -0.536 1.00 76.62 184 ARG A CA 1
ATOM 1483 C C . ARG A 1 184 ? 47.670 6.160 0.031 1.00 76.62 184 ARG A C 1
ATOM 1485 O O . ARG A 1 184 ? 48.161 7.199 -0.398 1.00 76.62 184 ARG A O 1
ATOM 1492 N N . ARG A 1 185 ? 46.694 6.150 0.943 1.00 75.94 185 ARG A N 1
ATOM 1493 C CA . ARG A 1 185 ? 46.213 7.370 1.613 1.00 75.94 185 ARG A CA 1
ATOM 1494 C C . ARG A 1 185 ? 47.211 7.877 2.654 1.00 75.94 185 ARG A C 1
ATOM 1496 O O . ARG A 1 185 ? 47.313 9.083 2.827 1.00 75.94 185 ARG A O 1
ATOM 1503 N N . GLU A 1 186 ? 47.943 6.970 3.290 1.00 78.81 186 GLU A N 1
ATOM 1504 C CA . GLU A 1 186 ? 48.955 7.259 4.316 1.00 78.81 186 GLU A CA 1
ATOM 1505 C C . GLU A 1 186 ? 50.342 7.589 3.728 1.00 78.81 186 GLU A C 1
ATOM 1507 O O . GLU A 1 186 ? 51.237 8.008 4.455 1.00 78.81 186 GLU A O 1
ATOM 1512 N N . GLY A 1 187 ? 50.520 7.462 2.407 1.00 73.31 187 GLY A N 1
ATOM 1513 C CA . GLY A 1 187 ? 51.786 7.749 1.721 1.00 73.31 187 GLY A CA 1
ATOM 1514 C C . GLY A 1 187 ? 52.835 6.641 1.853 1.00 73.31 187 GLY A C 1
ATOM 1515 O O . GLY A 1 187 ? 54.005 6.862 1.543 1.00 73.31 187 GLY A O 1
ATOM 1516 N N . GLU A 1 188 ? 52.432 5.450 2.295 1.00 75.88 188 GLU A N 1
ATOM 1517 C CA . GLU A 1 188 ? 53.310 4.292 2.435 1.00 75.88 188 GLU A CA 1
ATOM 1518 C C . GLU A 1 188 ? 53.670 3.666 1.072 1.00 75.88 188 GLU A C 1
ATOM 1520 O O . GLU A 1 188 ? 52.875 3.721 0.121 1.00 75.88 188 GLU A O 1
ATOM 1525 N N . PRO A 1 189 ? 54.852 3.027 0.950 1.00 72.88 189 PRO A N 1
ATOM 1526 C CA . PRO A 1 189 ? 55.241 2.341 -0.276 1.00 72.88 189 PRO A CA 1
ATOM 1527 C C . PRO A 1 189 ? 54.272 1.189 -0.609 1.00 72.88 189 PRO A C 1
ATOM 1529 O O . PRO A 1 189 ? 53.777 0.502 0.292 1.00 72.88 189 PRO A O 1
ATOM 1532 N N . PRO A 1 190 ? 53.997 0.939 -1.905 1.00 73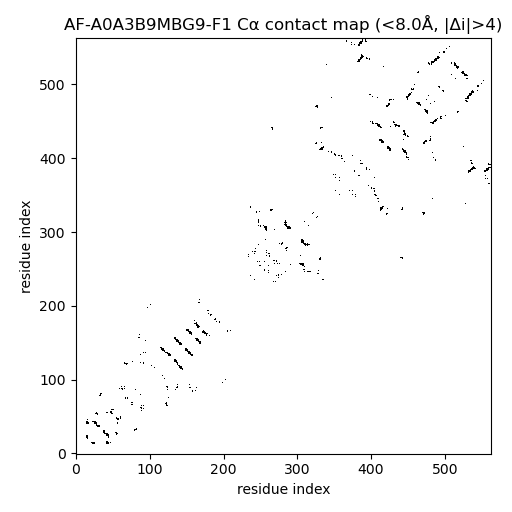.62 190 PRO A N 1
ATOM 1533 C CA . PRO A 1 190 ? 53.090 -0.123 -2.318 1.00 73.62 190 PRO A CA 1
ATOM 1534 C C . PRO A 1 190 ? 53.661 -1.500 -1.957 1.00 73.62 190 PRO A C 1
ATOM 1536 O O . PRO A 1 190 ? 54.777 -1.836 -2.346 1.00 73.62 190 PRO A O 1
ATOM 1539 N N . ASP A 1 191 ? 52.872 -2.327 -1.272 1.00 80.00 191 ASP A N 1
ATOM 1540 C CA . ASP A 1 191 ? 53.207 -3.730 -1.032 1.00 80.00 191 ASP A CA 1
ATOM 1541 C C . ASP A 1 191 ? 52.448 -4.625 -2.020 1.00 80.00 191 ASP A C 1
ATOM 1543 O O . ASP A 1 191 ? 51.221 -4.753 -1.991 1.00 80.00 191 ASP A O 1
ATOM 1547 N N . HIS A 1 192 ? 53.196 -5.269 -2.915 1.00 76.25 192 HIS A N 1
ATOM 1548 C CA . HIS A 1 192 ? 52.642 -6.150 -3.943 1.00 76.25 192 HIS A CA 1
ATOM 1549 C C . HIS A 1 192 ? 51.914 -7.382 -3.373 1.00 76.25 192 HIS A C 1
ATOM 1551 O O . HIS A 1 192 ? 51.094 -7.978 -4.074 1.00 76.25 192 HIS A O 1
ATOM 1557 N N . ALA A 1 193 ? 52.156 -7.750 -2.111 1.00 80.69 193 ALA A N 1
ATOM 1558 C CA .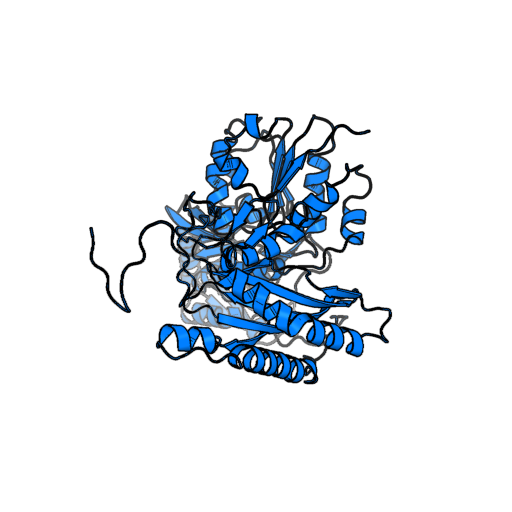 ALA A 1 193 ? 51.502 -8.870 -1.444 1.00 80.69 193 ALA A CA 1
ATOM 1559 C C . ALA A 1 193 ? 50.171 -8.498 -0.761 1.00 80.69 193 ALA A C 1
ATOM 1561 O O . ALA A 1 193 ? 49.423 -9.403 -0.379 1.00 80.69 193 ALA A O 1
ATOM 1562 N N . ASP A 1 194 ? 49.819 -7.210 -0.644 1.00 83.19 194 ASP A N 1
ATOM 1563 C CA . ASP A 1 194 ? 48.571 -6.774 0.003 1.00 83.19 194 ASP A CA 1
ATOM 1564 C C . ASP A 1 194 ? 47.326 -7.367 -0.660 1.00 83.19 194 ASP A C 1
ATOM 1566 O O . ASP A 1 194 ? 46.421 -7.847 0.025 1.00 83.19 194 ASP A O 1
ATOM 1570 N N . ARG A 1 195 ? 47.301 -7.394 -1.996 1.00 82.69 195 ARG A N 1
ATOM 1571 C CA . ARG A 1 195 ? 46.183 -7.945 -2.774 1.00 82.69 195 ARG A CA 1
ATOM 1572 C C . ARG A 1 195 ? 45.971 -9.431 -2.496 1.00 82.69 195 ARG A C 1
ATOM 1574 O O . ARG A 1 195 ? 44.857 -9.855 -2.204 1.00 82.69 195 ARG A O 1
ATOM 1581 N N . ALA A 1 196 ? 47.052 -10.208 -2.518 1.00 80.62 196 ALA A N 1
ATOM 1582 C CA . ALA A 1 196 ? 46.997 -11.642 -2.254 1.00 80.62 196 ALA A CA 1
ATOM 1583 C C . ALA A 1 196 ? 46.580 -11.945 -0.805 1.00 80.62 196 ALA A C 1
ATOM 1585 O O . ALA A 1 196 ? 45.793 -12.861 -0.568 1.00 80.62 196 ALA A O 1
ATOM 1586 N N . ARG A 1 197 ? 47.066 -11.168 0.175 1.00 86.81 197 ARG A N 1
ATOM 1587 C CA . ARG A 1 197 ? 46.653 -11.308 1.582 1.00 86.81 197 ARG A CA 1
ATOM 1588 C C . ARG A 1 197 ? 45.175 -10.987 1.777 1.00 86.81 197 ARG A C 1
ATOM 1590 O O . ARG A 1 197 ? 44.493 -11.725 2.480 1.00 86.81 197 ARG A O 1
ATOM 1597 N N . PHE A 1 198 ? 44.678 -9.932 1.138 1.00 88.94 198 PHE A N 1
ATOM 1598 C CA . PHE A 1 198 ? 43.269 -9.557 1.213 1.00 88.94 198 PHE A CA 1
ATOM 1599 C C . PHE A 1 198 ? 42.355 -10.620 0.595 1.00 88.94 198 PHE A C 1
ATOM 1601 O O . PHE A 1 198 ? 41.386 -11.026 1.228 1.00 88.94 198 PHE A O 1
ATOM 1608 N N . GLY A 1 199 ? 42.699 -11.139 -0.590 1.00 85.88 199 GLY A N 1
ATOM 1609 C CA . GLY A 1 199 ? 41.962 -12.241 -1.216 1.00 85.88 199 GLY A CA 1
ATOM 1610 C C . GLY A 1 199 ? 41.914 -13.490 -0.329 1.00 85.88 199 GLY A C 1
ATOM 1611 O O . GLY A 1 199 ? 40.849 -14.073 -0.145 1.00 85.88 199 GLY A O 1
ATOM 1612 N N . LYS A 1 200 ? 43.038 -13.846 0.314 1.00 87.31 200 LYS A N 1
ATOM 1613 C CA . LYS A 1 200 ? 43.093 -14.955 1.283 1.00 87.31 200 LYS A CA 1
ATOM 1614 C C . LYS A 1 200 ? 42.195 -14.727 2.500 1.00 87.31 200 LYS A C 1
ATOM 1616 O O . LYS A 1 200 ? 41.483 -15.647 2.883 1.00 87.31 200 LYS A O 1
ATOM 1621 N N . LYS A 1 201 ? 42.207 -13.526 3.092 1.00 89.81 201 LYS A N 1
ATOM 1622 C CA . LYS A 1 201 ? 41.309 -13.174 4.208 1.00 89.81 201 LYS A CA 1
ATOM 1623 C C . LYS A 1 201 ? 39.839 -13.287 3.802 1.00 89.81 201 LYS A C 1
ATOM 1625 O O . LYS A 1 201 ? 39.050 -13.890 4.520 1.00 89.81 201 LYS A O 1
ATOM 1630 N N . LEU A 1 202 ? 39.491 -12.734 2.639 1.00 88.75 202 LEU A N 1
ATOM 1631 C CA . LEU A 1 202 ? 38.127 -12.746 2.120 1.00 88.75 202 LEU A CA 1
ATOM 1632 C C . LEU A 1 202 ? 37.640 -14.180 1.887 1.00 88.75 202 LEU A C 1
ATOM 1634 O O . LEU A 1 202 ? 36.539 -14.525 2.298 1.00 88.75 202 LEU A O 1
ATOM 1638 N N . PHE A 1 203 ? 38.471 -15.032 1.283 1.00 88.12 203 PHE A N 1
ATOM 1639 C CA . PHE A 1 203 ? 38.131 -16.436 1.064 1.00 88.12 203 PHE A CA 1
ATOM 1640 C C . PHE A 1 203 ? 38.059 -17.245 2.368 1.00 88.12 203 PHE A C 1
ATOM 1642 O O . PHE A 1 203 ? 37.173 -18.082 2.513 1.00 88.12 203 PHE A O 1
ATOM 1649 N N . ALA A 1 204 ? 38.925 -16.967 3.347 1.00 87.06 204 ALA A N 1
ATOM 1650 C CA . ALA A 1 204 ? 38.844 -17.587 4.670 1.00 87.06 204 ALA A CA 1
ATOM 1651 C C . ALA A 1 204 ? 37.511 -17.268 5.373 1.00 87.06 204 ALA A C 1
ATOM 1653 O O . ALA A 1 204 ? 36.869 -18.180 5.887 1.00 87.06 204 ALA A O 1
ATOM 1654 N N . ALA A 1 205 ? 37.045 -16.015 5.300 1.00 87.06 205 ALA A N 1
ATOM 1655 C CA . ALA A 1 205 ? 35.741 -15.618 5.835 1.00 87.06 205 ALA A CA 1
ATOM 1656 C C . ALA A 1 205 ? 34.569 -16.322 5.123 1.00 87.06 205 ALA A C 1
ATOM 1658 O O . ALA A 1 205 ? 33.564 -16.637 5.759 1.00 87.06 205 ALA A O 1
ATOM 1659 N N . ILE A 1 206 ? 34.696 -16.602 3.817 1.00 87.50 206 ILE A N 1
ATOM 1660 C CA . ILE A 1 206 ? 33.714 -17.410 3.075 1.00 87.50 206 ILE A CA 1
ATOM 1661 C C . ILE A 1 206 ? 33.661 -18.830 3.637 1.00 87.50 206 ILE A C 1
ATOM 1663 O O . ILE A 1 206 ? 32.570 -19.333 3.877 1.00 87.50 206 ILE A O 1
ATOM 1667 N N . LEU A 1 207 ? 34.811 -19.477 3.836 1.00 85.56 207 LEU A N 1
ATOM 1668 C CA . LEU A 1 207 ? 34.862 -20.850 4.344 1.00 85.56 207 LEU A CA 1
ATOM 1669 C C . LEU A 1 207 ? 34.246 -20.962 5.741 1.00 85.56 207 LEU A C 1
ATOM 1671 O O . LEU A 1 207 ? 33.376 -21.800 5.944 1.00 85.56 207 LEU A O 1
ATOM 1675 N N . GLU A 1 208 ? 34.625 -20.070 6.658 1.00 83.56 208 GLU A N 1
ATOM 1676 C CA . GLU A 1 208 ? 34.112 -20.040 8.034 1.00 83.56 208 GLU A CA 1
ATOM 1677 C C . GLU A 1 208 ? 32.575 -20.020 8.078 1.00 83.56 208 GLU A C 1
ATOM 1679 O O . GLU A 1 208 ? 31.952 -20.855 8.726 1.00 83.56 208 GLU A O 1
ATOM 1684 N N . HIS A 1 209 ? 31.949 -19.142 7.294 1.00 78.50 209 HIS A N 1
ATOM 1685 C CA . HIS A 1 209 ? 30.501 -18.925 7.337 1.00 78.50 209 HIS A CA 1
ATOM 1686 C C . HIS A 1 209 ? 29.694 -19.835 6.391 1.00 78.50 209 HIS A C 1
ATOM 1688 O O . HIS A 1 209 ? 28.469 -19.907 6.491 1.00 78.50 209 HIS A O 1
ATOM 1694 N N . VAL A 1 210 ? 30.342 -20.506 5.431 1.00 71.69 210 VAL A N 1
ATOM 1695 C CA . VAL A 1 210 ? 29.702 -21.530 4.582 1.00 71.69 210 VAL A CA 1
ATOM 1696 C C . VAL A 1 210 ? 29.743 -22.911 5.252 1.00 71.69 210 VAL A C 1
ATOM 1698 O O . VAL A 1 210 ? 28.862 -23.736 4.981 1.00 71.69 210 VAL A O 1
ATOM 1701 N N . ASP A 1 211 ? 30.730 -23.163 6.117 1.00 62.72 211 ASP A N 1
ATOM 1702 C CA . ASP A 1 211 ? 30.901 -24.425 6.847 1.00 62.72 211 ASP A CA 1
ATOM 1703 C C . ASP A 1 211 ? 30.339 -24.414 8.273 1.00 62.72 211 ASP A C 1
ATOM 1705 O O . ASP A 1 211 ? 30.135 -25.491 8.838 1.00 62.72 211 ASP A O 1
ATOM 1709 N N . GLU A 1 212 ? 29.979 -23.252 8.824 1.00 49.78 212 GLU A N 1
ATOM 1710 C CA . GLU A 1 212 ? 29.090 -23.207 9.982 1.00 49.78 212 GLU A CA 1
ATOM 1711 C C . GLU A 1 212 ? 27.787 -23.964 9.660 1.00 49.78 212 GLU A C 1
ATOM 1713 O O . GLU A 1 212 ? 27.093 -23.641 8.683 1.00 49.78 212 GLU A O 1
ATOM 1718 N N . PRO A 1 213 ? 27.408 -24.983 10.457 1.00 38.22 213 PRO A N 1
ATOM 1719 C CA . PRO A 1 213 ? 26.066 -25.513 10.378 1.00 38.22 213 PRO A CA 1
ATOM 1720 C C . PRO A 1 213 ? 25.142 -24.356 10.727 1.00 38.22 213 PRO A C 1
ATOM 1722 O O . PRO A 1 213 ? 25.113 -23.916 11.874 1.00 38.22 213 PRO A O 1
ATOM 1725 N N . GLN A 1 214 ? 24.398 -23.850 9.737 1.00 38.28 214 GLN A N 1
ATOM 1726 C CA . GLN A 1 214 ? 23.277 -22.964 10.012 1.00 38.28 214 GLN A CA 1
ATOM 1727 C C . GLN A 1 214 ? 22.452 -23.650 11.094 1.00 38.28 214 GLN A C 1
ATOM 1729 O O . GLN A 1 214 ? 21.849 -24.698 10.843 1.00 38.28 214 GLN A O 1
ATOM 1734 N N . ALA A 1 215 ? 22.448 -23.077 12.299 1.00 29.52 215 ALA A N 1
ATOM 1735 C CA . ALA A 1 215 ? 21.437 -23.399 13.276 1.00 29.52 215 ALA A CA 1
ATOM 1736 C C . ALA A 1 215 ? 20.119 -23.128 12.561 1.00 29.52 215 ALA A C 1
ATOM 1738 O O . ALA A 1 215 ? 19.792 -21.980 12.251 1.00 29.52 215 ALA A O 1
ATOM 1739 N N . MET A 1 216 ? 19.428 -24.206 12.191 1.00 28.30 216 MET A N 1
ATOM 1740 C CA . MET A 1 216 ? 18.101 -24.092 11.627 1.00 28.30 216 MET A CA 1
ATOM 1741 C C . MET A 1 216 ? 17.309 -23.253 12.630 1.00 28.30 216 MET A C 1
ATOM 1743 O O . MET A 1 216 ? 17.207 -23.669 13.790 1.00 28.30 216 MET A O 1
ATOM 1747 N N . PRO A 1 217 ? 16.731 -22.101 12.248 1.00 36.09 217 PRO A N 1
ATOM 1748 C CA . PRO A 1 217 ? 15.587 -21.637 13.006 1.00 36.09 217 PRO A CA 1
ATOM 1749 C C . PRO A 1 217 ? 14.606 -22.821 13.018 1.00 36.09 217 PRO A C 1
ATOM 1751 O O . PRO A 1 217 ? 14.444 -23.472 11.976 1.00 36.09 217 PRO A O 1
ATOM 1754 N N . PRO A 1 218 ? 14.037 -23.193 14.179 1.00 28.31 218 PRO A N 1
ATOM 1755 C CA . PRO A 1 218 ? 13.183 -24.367 14.263 1.00 28.31 218 PRO A CA 1
ATOM 1756 C C . PRO A 1 218 ? 12.115 -24.270 13.171 1.00 28.31 218 PRO A C 1
ATOM 1758 O O . PRO A 1 218 ? 11.668 -23.155 12.874 1.00 28.31 218 PRO A O 1
ATOM 1761 N N . PRO A 1 219 ? 11.728 -25.395 12.540 1.00 28.31 219 PRO A N 1
ATOM 1762 C CA . PRO A 1 219 ? 10.747 -25.378 11.468 1.00 28.31 219 PRO A CA 1
ATOM 1763 C C . PRO A 1 219 ? 9.507 -24.657 11.984 1.00 28.31 219 PRO A C 1
ATOM 1765 O O . PRO A 1 219 ? 8.806 -25.159 12.867 1.00 28.31 219 PRO A O 1
ATOM 1768 N N . THR A 1 220 ? 9.247 -23.454 11.472 1.00 30.88 220 THR A N 1
ATOM 1769 C CA . THR A 1 220 ? 7.975 -22.786 11.712 1.00 30.88 220 THR A CA 1
ATOM 1770 C C . THR A 1 220 ? 6.974 -23.579 10.898 1.00 30.88 220 THR A C 1
ATOM 1772 O O . THR A 1 220 ? 6.889 -23.474 9.676 1.00 30.88 220 THR A O 1
ATOM 1775 N N . LYS A 1 221 ? 6.340 -24.508 11.614 1.00 27.98 221 LYS A N 1
ATOM 1776 C CA . LYS A 1 221 ? 5.346 -25.451 11.133 1.00 27.98 221 LYS A CA 1
ATOM 1777 C C . LYS A 1 221 ? 4.369 -24.725 10.218 1.00 27.98 221 LYS A C 1
ATOM 1779 O O . LYS A 1 221 ? 3.797 -23.702 10.589 1.00 27.98 221 LYS A O 1
ATOM 1784 N N . THR A 1 222 ? 4.147 -25.307 9.047 1.00 27.75 222 THR A N 1
ATOM 1785 C CA . THR A 1 222 ? 2.909 -25.160 8.288 1.00 27.75 222 THR A CA 1
ATOM 1786 C C . THR A 1 222 ? 1.741 -25.211 9.282 1.00 27.75 222 THR A C 1
ATOM 1788 O O . THR A 1 222 ? 1.619 -26.222 9.978 1.00 27.75 222 THR A O 1
ATOM 1791 N N . PRO A 1 223 ? 0.902 -24.170 9.426 1.00 27.44 223 PRO A N 1
ATOM 1792 C CA . PRO A 1 223 ? -0.227 -24.263 10.332 1.00 27.44 223 PRO A CA 1
ATOM 1793 C C . PRO A 1 223 ? -1.315 -25.091 9.647 1.00 27.44 223 PRO A C 1
ATOM 1795 O O . PRO A 1 223 ? -2.153 -24.576 8.911 1.00 27.44 223 PRO A O 1
ATOM 1798 N N . SER A 1 224 ? -1.276 -26.400 9.879 1.00 27.06 224 SER A N 1
ATOM 1799 C CA . SER A 1 224 ? -2.464 -27.243 9.868 1.00 27.06 224 SER A CA 1
ATOM 1800 C C . SER A 1 224 ? -2.956 -27.381 11.307 1.00 27.06 224 SER A C 1
ATOM 1802 O O . SER A 1 224 ? -2.254 -27.943 12.140 1.00 27.06 224 SER A O 1
ATOM 1804 N N . THR A 1 225 ? -4.154 -26.840 11.542 1.00 34.69 225 THR A N 1
ATOM 1805 C CA . THR A 1 225 ? -5.166 -27.251 12.534 1.00 34.69 225 THR A CA 1
ATOM 1806 C C . THR A 1 225 ? -4.719 -27.505 13.981 1.00 34.69 225 THR A C 1
ATOM 1808 O O . THR A 1 225 ? -4.105 -28.521 14.281 1.00 34.69 225 THR A O 1
ATOM 1811 N N . ASN A 1 226 ? -5.202 -26.629 14.871 1.00 35.59 226 ASN A N 1
ATOM 1812 C CA . ASN A 1 226 ? -5.338 -26.790 16.323 1.00 35.59 226 ASN A CA 1
ATOM 1813 C C . ASN A 1 226 ? -4.054 -27.068 17.122 1.00 35.59 226 ASN A C 1
ATOM 1815 O O . ASN A 1 226 ? -3.693 -28.213 17.351 1.00 35.59 226 ASN A O 1
ATOM 1819 N N . HIS A 1 227 ? -3.446 -26.001 17.647 1.00 27.33 227 HIS A N 1
ATOM 1820 C CA . HIS A 1 227 ? -2.985 -25.933 19.039 1.00 27.33 227 HIS A CA 1
ATOM 1821 C C . HIS A 1 227 ? -2.788 -24.464 19.440 1.00 27.33 227 HIS A C 1
ATOM 1823 O O . HIS A 1 227 ? -2.341 -23.658 18.624 1.00 27.33 227 HIS A O 1
ATOM 1829 N N . ASP A 1 228 ? -3.181 -24.148 20.675 1.00 33.88 228 ASP A N 1
ATOM 1830 C CA . ASP A 1 228 ? -3.222 -22.829 21.308 1.00 33.88 228 ASP A CA 1
ATOM 1831 C C . ASP A 1 228 ? -2.080 -21.892 20.901 1.00 33.88 228 ASP A C 1
ATOM 1833 O O . ASP A 1 228 ? -0.910 -22.085 21.240 1.00 33.88 228 ASP A O 1
ATOM 1837 N N . LEU A 1 229 ? -2.455 -20.832 20.188 1.00 33.41 229 LEU A N 1
ATOM 1838 C CA . LEU A 1 229 ? -1.631 -19.648 20.027 1.00 33.41 229 LEU A CA 1
ATOM 1839 C C . LEU A 1 229 ? -1.552 -18.975 21.397 1.00 33.41 229 LEU A C 1
ATOM 1841 O O . LEU A 1 229 ? -2.569 -18.507 21.910 1.00 33.41 229 LEU A O 1
ATOM 1845 N N . GLY A 1 230 ? -0.348 -18.863 21.961 1.00 30.64 230 GLY A N 1
ATOM 1846 C CA . GLY A 1 230 ? -0.089 -17.773 22.894 1.00 30.64 230 GLY A CA 1
ATOM 1847 C C . GLY A 1 230 ? -0.587 -16.488 22.235 1.00 30.64 230 GLY A C 1
ATOM 1848 O O . GLY A 1 230 ? -0.247 -16.220 21.078 1.00 30.64 230 GLY A O 1
ATOM 1849 N N . THR A 1 231 ? -1.479 -15.769 22.917 1.00 42.34 231 THR A N 1
ATOM 1850 C CA . THR A 1 231 ? -2.108 -14.555 22.392 1.00 42.34 231 THR A CA 1
ATOM 1851 C C . THR A 1 231 ? -1.027 -13.635 21.825 1.00 42.34 231 THR A C 1
ATOM 1853 O O . THR A 1 231 ? -0.056 -13.365 22.540 1.00 42.34 231 THR A O 1
ATOM 1856 N N . PRO A 1 232 ? -1.144 -13.171 20.565 1.00 47.69 232 PRO A N 1
ATOM 1857 C CA . PRO A 1 232 ? -0.210 -12.189 20.028 1.00 47.69 232 PRO A CA 1
ATOM 1858 C C . PRO A 1 232 ? -0.135 -10.984 20.980 1.00 47.69 232 PRO A C 1
ATOM 1860 O O . PRO A 1 232 ? -1.126 -10.698 21.664 1.00 47.69 232 PRO A O 1
ATOM 1863 N N . PRO A 1 233 ? 1.020 -10.293 21.064 1.00 56.66 233 PRO A N 1
ATOM 1864 C CA . PRO A 1 233 ? 1.124 -9.092 21.882 1.00 56.66 233 PRO A CA 1
ATOM 1865 C C . PRO A 1 233 ? -0.015 -8.132 21.513 1.00 56.66 233 PRO A C 1
ATOM 1867 O O . PRO A 1 233 ? -0.380 -8.056 20.334 1.00 56.66 233 PRO A O 1
ATOM 1870 N N . PRO A 1 234 ? -0.618 -7.445 22.501 1.00 62.44 234 PRO A N 1
ATOM 1871 C CA . PRO A 1 234 ? -1.751 -6.575 22.244 1.00 62.44 234 PRO A CA 1
ATOM 1872 C C . PRO A 1 234 ? -1.362 -5.533 21.190 1.00 62.44 234 PRO A C 1
ATOM 1874 O O . PRO A 1 234 ? -0.255 -4.989 21.251 1.00 62.44 234 PRO A O 1
ATOM 1877 N N . PRO A 1 235 ? -2.239 -5.280 20.208 1.00 73.19 235 PRO A N 1
ATOM 1878 C CA . PRO A 1 235 ? -1.923 -4.364 19.129 1.00 73.19 235 PRO A CA 1
ATOM 1879 C C . PRO A 1 235 ? -1.763 -2.934 19.644 1.00 73.19 235 PRO A C 1
ATOM 1881 O O . PRO A 1 235 ? -2.292 -2.565 20.697 1.00 73.19 235 PRO A O 1
ATOM 1884 N N . GLU A 1 236 ? -1.043 -2.116 18.882 1.00 76.88 236 GLU A N 1
ATOM 1885 C CA . GLU A 1 236 ? -0.931 -0.691 19.168 1.00 76.88 236 GLU A CA 1
ATOM 1886 C C . GLU A 1 236 ? -2.306 -0.035 18.977 1.00 76.88 236 GLU A C 1
ATOM 1888 O O . GLU A 1 236 ? -2.864 -0.038 17.881 1.00 76.88 236 GLU A O 1
ATOM 1893 N N . ILE A 1 237 ? -2.873 0.509 20.057 1.00 82.88 237 ILE A N 1
ATOM 1894 C CA . ILE A 1 237 ? -4.202 1.125 20.039 1.00 82.88 237 ILE A CA 1
ATOM 1895 C C . ILE A 1 237 ? -4.160 2.561 20.548 1.00 82.88 237 ILE A C 1
ATOM 1897 O O . ILE A 1 237 ? -3.559 2.881 21.576 1.00 82.88 237 ILE A O 1
ATOM 1901 N N . ASN A 1 238 ? -4.882 3.434 19.856 1.00 88.69 238 ASN A N 1
ATOM 1902 C CA . ASN A 1 238 ? -5.129 4.786 20.319 1.00 88.69 238 ASN A CA 1
ATOM 1903 C C . ASN A 1 238 ? -6.240 4.775 21.375 1.00 88.69 238 ASN A C 1
ATOM 1905 O O . ASN A 1 238 ? -7.420 4.621 21.061 1.00 88.69 238 ASN A O 1
ATOM 1909 N N . ARG A 1 239 ? -5.862 4.942 22.645 1.00 88.06 239 ARG A N 1
ATOM 1910 C CA . ARG A 1 239 ? -6.789 4.829 23.783 1.00 88.06 239 ARG A CA 1
ATOM 1911 C C . ARG A 1 239 ? -7.974 5.789 23.700 1.00 88.06 239 ARG A C 1
ATOM 1913 O O . ARG A 1 239 ? -9.078 5.376 24.027 1.00 88.06 239 ARG A O 1
ATOM 1920 N N . ALA A 1 240 ? -7.765 7.022 23.236 1.00 89.31 240 ALA A N 1
ATOM 1921 C CA . ALA A 1 240 ? -8.842 8.005 23.110 1.00 89.31 240 ALA A CA 1
ATOM 1922 C C . ALA A 1 240 ? -9.859 7.598 22.031 1.00 89.31 240 ALA A C 1
ATOM 1924 O O . ALA A 1 240 ? -11.068 7.746 22.214 1.00 89.31 240 ALA A O 1
ATOM 1925 N N . LEU A 1 241 ? -9.371 7.032 20.923 1.00 92.31 241 LEU A N 1
ATOM 1926 C CA . LEU A 1 241 ? -10.223 6.492 19.868 1.00 92.31 241 LEU A CA 1
ATOM 1927 C C . LEU A 1 241 ? -11.024 5.284 20.372 1.00 92.31 241 LEU A C 1
ATOM 1929 O O . LEU A 1 241 ? -12.236 5.229 20.175 1.00 92.31 241 LEU A O 1
ATOM 1933 N N . ILE A 1 242 ? -10.367 4.355 21.074 1.00 93.88 242 ILE A N 1
ATOM 1934 C CA . ILE A 1 242 ? -11.022 3.177 21.655 1.00 93.88 242 ILE A CA 1
ATOM 1935 C C . ILE A 1 242 ? -12.044 3.571 22.727 1.00 93.88 242 ILE A C 1
ATOM 1937 O O . ILE A 1 242 ? -13.148 3.041 22.702 1.00 93.88 242 ILE A O 1
ATOM 1941 N N . GLU A 1 243 ? -11.748 4.533 23.607 1.00 94.12 243 GLU A N 1
ATOM 1942 C CA . GLU A 1 243 ? -12.720 5.103 24.556 1.00 94.12 243 GLU A CA 1
ATOM 1943 C C . GLU A 1 243 ? -13.988 5.569 23.830 1.00 94.12 243 GLU A C 1
ATOM 1945 O O . GLU A 1 243 ? -15.092 5.147 24.177 1.00 94.12 243 GLU A O 1
ATOM 1950 N N . GLY A 1 244 ? -13.832 6.381 22.780 1.00 94.44 244 GLY A N 1
ATOM 1951 C CA . GLY A 1 244 ? -14.958 6.877 21.993 1.00 94.44 244 GLY A CA 1
ATOM 1952 C C . GLY A 1 244 ? -15.770 5.759 21.338 1.00 94.44 244 GLY A C 1
ATOM 1953 O O . GLY A 1 244 ? -17.000 5.822 21.312 1.00 94.44 244 GLY A O 1
ATOM 1954 N N . MET A 1 245 ? -15.101 4.718 20.836 1.00 95.12 245 MET A N 1
ATOM 1955 C CA . MET A 1 245 ? -15.766 3.556 20.246 1.00 95.12 245 MET A CA 1
ATOM 1956 C C . MET A 1 245 ? -16.513 2.728 21.300 1.00 95.12 245 MET A C 1
ATOM 1958 O O . MET A 1 245 ? -17.669 2.390 21.070 1.00 95.12 245 MET A O 1
ATOM 1962 N N . ILE A 1 246 ? -15.916 2.454 22.465 1.00 96.19 246 ILE A N 1
ATOM 1963 C CA . ILE A 1 246 ? -16.562 1.712 23.562 1.00 96.19 246 ILE A CA 1
ATOM 1964 C C . ILE A 1 246 ? -17.806 2.453 24.054 1.00 96.19 246 ILE A C 1
ATOM 1966 O O . ILE A 1 246 ? -18.880 1.857 24.146 1.00 96.19 246 ILE A O 1
ATOM 1970 N N . LEU A 1 247 ? -17.686 3.756 24.327 1.00 95.88 247 LEU A N 1
ATOM 1971 C CA . LEU A 1 247 ? -18.812 4.572 24.783 1.00 95.88 247 LEU A CA 1
ATOM 1972 C C . LEU A 1 247 ? -19.942 4.598 23.748 1.00 95.88 247 LEU A C 1
ATOM 1974 O O . LEU A 1 247 ? -21.111 4.502 24.114 1.00 95.88 247 LEU A O 1
ATOM 1978 N N . ARG A 1 248 ? -19.611 4.650 22.453 1.00 94.44 248 ARG A N 1
ATOM 1979 C CA . ARG A 1 248 ? -20.603 4.582 21.374 1.00 94.44 248 ARG A CA 1
ATOM 1980 C C . ARG A 1 248 ? -21.277 3.219 21.275 1.00 94.44 248 ARG A C 1
ATOM 1982 O O . ARG A 1 248 ? -22.482 3.160 21.071 1.00 94.44 248 ARG A O 1
ATOM 1989 N N . LEU A 1 249 ? -20.535 2.126 21.424 1.00 94.31 249 LEU A N 1
ATOM 1990 C CA . LEU A 1 249 ? -21.136 0.791 21.454 1.00 94.31 249 LEU A CA 1
ATOM 1991 C C . LEU A 1 249 ? -22.125 0.673 22.616 1.00 94.31 249 LEU A C 1
ATOM 1993 O O . LEU A 1 249 ? -23.268 0.269 22.416 1.00 94.31 249 LEU A O 1
ATOM 1997 N N . ALA A 1 250 ? -21.726 1.141 23.797 1.00 94.06 250 ALA A N 1
ATOM 1998 C CA . ALA A 1 250 ? -22.578 1.164 24.978 1.00 94.06 250 ALA A CA 1
ATOM 1999 C C . ALA A 1 250 ? -23.751 2.166 24.888 1.00 94.06 250 ALA A C 1
ATOM 2001 O O . ALA A 1 250 ? -24.675 2.071 25.692 1.00 94.06 250 ALA A O 1
ATOM 2002 N N . SER A 1 251 ? -23.752 3.118 23.943 1.00 93.44 251 SER A N 1
ATOM 2003 C CA . SER A 1 251 ? -24.873 4.055 23.743 1.00 93.44 251 SER A CA 1
ATOM 2004 C C . SER A 1 251 ? -25.985 3.498 22.865 1.00 93.44 251 SER A C 1
ATOM 2006 O O . SER A 1 251 ? -27.141 3.892 23.030 1.00 93.44 251 SER A O 1
ATOM 2008 N N . ILE A 1 252 ? -25.651 2.565 21.971 1.00 89.19 252 ILE A N 1
ATOM 2009 C CA . ILE A 1 252 ? -26.592 1.935 21.037 1.00 89.19 252 ILE A CA 1
ATOM 2010 C C . ILE A 1 252 ? -27.414 0.842 21.736 1.00 89.19 252 ILE A C 1
ATOM 2012 O O . ILE A 1 252 ? -28.578 0.625 21.404 1.00 89.19 252 ILE A O 1
ATOM 2016 N N . THR A 1 253 ? -26.831 0.166 22.723 1.00 85.75 253 THR A N 1
ATOM 2017 C CA . THR A 1 253 ? -27.456 -0.938 23.465 1.00 85.75 253 THR A CA 1
ATOM 2018 C C . THR A 1 253 ? -27.698 -0.569 24.926 1.00 85.75 253 THR A C 1
ATOM 2020 O O . THR A 1 253 ? -26.986 0.249 25.495 1.00 85.75 253 THR A O 1
ATOM 2023 N N . THR A 1 254 ? -28.666 -1.207 25.586 1.00 86.69 254 THR A N 1
ATOM 2024 C CA . THR A 1 254 ? -28.948 -0.959 27.014 1.00 86.69 254 THR A CA 1
ATOM 2025 C C . THR A 1 254 ? -27.836 -1.441 27.946 1.00 86.69 254 THR A C 1
ATOM 2027 O O . THR A 1 254 ? -27.610 -0.831 28.989 1.00 86.69 254 THR A O 1
ATOM 2030 N N . ARG A 1 255 ? -27.150 -2.524 27.572 1.00 91.19 255 ARG A N 1
ATOM 2031 C CA . ARG A 1 255 ? -25.986 -3.090 28.258 1.00 91.19 255 ARG A CA 1
ATOM 2032 C C . ARG A 1 255 ? -25.060 -3.751 27.238 1.00 91.19 255 ARG A C 1
ATOM 2034 O O . ARG A 1 255 ? -25.553 -4.251 26.230 1.00 91.19 255 ARG A O 1
ATOM 2041 N N . VAL A 1 256 ? -23.766 -3.805 27.538 1.00 93.38 256 VAL A N 1
ATOM 2042 C CA . VAL A 1 256 ? -22.756 -4.568 26.784 1.00 93.38 256 VAL A CA 1
ATOM 2043 C C . VAL A 1 256 ? -21.873 -5.356 27.735 1.00 93.38 256 VAL A C 1
ATOM 2045 O O . VAL A 1 256 ? -21.589 -4.903 28.841 1.00 93.38 256 VAL A O 1
ATOM 2048 N N . THR A 1 257 ? -21.414 -6.526 27.318 1.00 94.50 257 THR A N 1
ATOM 2049 C CA . THR A 1 257 ? -20.394 -7.290 28.044 1.00 94.50 257 THR A CA 1
ATOM 2050 C C . THR A 1 257 ? -18.989 -6.928 27.580 1.00 94.50 257 THR A C 1
ATOM 2052 O O . THR A 1 257 ? -18.790 -6.501 26.441 1.00 94.50 257 THR A O 1
ATOM 2055 N N . GLY A 1 258 ? -17.990 -7.136 28.441 1.00 94.62 258 GLY A N 1
ATOM 2056 C CA . GLY A 1 258 ? -16.581 -6.993 28.064 1.00 94.62 258 GLY A CA 1
ATOM 2057 C C . GLY A 1 258 ? -16.220 -7.820 26.821 1.00 94.62 258 GLY A C 1
ATOM 2058 O O . GLY A 1 258 ? -15.530 -7.332 25.928 1.00 94.62 258 GLY A O 1
ATOM 2059 N N . TYR A 1 259 ? -16.762 -9.036 26.722 1.00 93.62 259 TYR A N 1
ATOM 2060 C CA . TYR A 1 259 ? -16.632 -9.911 25.558 1.00 93.62 259 TYR A CA 1
ATOM 2061 C C . TYR A 1 259 ? -17.207 -9.289 24.279 1.00 93.62 259 TYR A C 1
ATOM 2063 O O . TYR A 1 259 ? -16.530 -9.258 23.257 1.00 93.62 259 TYR A O 1
ATOM 2071 N N . GLU A 1 260 ? -18.438 -8.770 24.314 1.00 94.06 260 GLU A N 1
ATOM 2072 C CA . GLU A 1 260 ? -19.065 -8.156 23.133 1.00 94.06 260 GLU A CA 1
ATOM 2073 C C . GLU A 1 260 ? -18.299 -6.922 22.654 1.00 94.06 260 GLU A C 1
ATOM 2075 O O . GLU A 1 260 ? -18.151 -6.719 21.449 1.00 94.06 260 GLU A O 1
ATOM 2080 N N . VAL A 1 261 ? -17.771 -6.119 23.583 1.00 95.62 261 VAL A N 1
ATOM 2081 C CA . VAL A 1 261 ? -16.917 -4.975 23.244 1.00 95.62 261 VAL A CA 1
ATOM 2082 C C . VAL A 1 261 ? -15.642 -5.452 22.539 1.00 95.62 261 VAL A C 1
ATOM 2084 O O . VAL A 1 261 ? -15.289 -4.911 21.491 1.00 95.62 261 VAL A O 1
ATOM 2087 N N . ALA A 1 262 ? -14.972 -6.481 23.069 1.00 94.75 262 ALA A N 1
ATOM 2088 C CA . ALA A 1 262 ? -13.772 -7.063 22.463 1.00 94.75 262 ALA A CA 1
ATOM 2089 C C . ALA A 1 262 ? -14.062 -7.622 21.061 1.00 94.75 262 ALA A C 1
ATOM 2091 O O . ALA A 1 262 ? -13.343 -7.322 20.105 1.00 94.75 262 ALA A O 1
ATOM 2092 N N . GLU A 1 263 ? -15.159 -8.370 20.924 1.00 93.50 263 GLU A N 1
ATOM 2093 C CA . GLU A 1 263 ? -15.617 -8.930 19.657 1.00 93.50 263 GLU A CA 1
ATOM 2094 C C . GLU A 1 263 ? -15.880 -7.832 18.622 1.00 93.50 263 GLU A C 1
ATOM 2096 O O . GLU A 1 263 ? -15.322 -7.879 17.522 1.00 93.50 263 GLU A O 1
ATOM 2101 N N . GLN A 1 264 ? -16.676 -6.818 18.962 1.00 94.56 264 GLN A N 1
ATOM 2102 C CA . GLN A 1 264 ? -17.045 -5.753 18.031 1.00 94.56 264 GLN A CA 1
ATOM 2103 C C . GLN A 1 264 ? -15.837 -4.922 17.584 1.00 94.56 264 GLN A C 1
ATOM 2105 O O . GLN A 1 264 ? -15.735 -4.549 16.415 1.00 94.56 264 GLN A O 1
ATOM 2110 N N . LEU A 1 265 ? -14.895 -4.662 18.494 1.00 95.50 265 LEU A N 1
ATOM 2111 C CA . LEU A 1 265 ? -13.650 -3.963 18.176 1.00 95.50 265 LEU A CA 1
ATOM 2112 C C . LEU A 1 265 ? -12.619 -4.863 17.483 1.00 95.50 265 LEU A C 1
ATOM 2114 O O . LEU A 1 265 ? -11.625 -4.347 16.977 1.00 95.50 265 LEU A O 1
ATOM 2118 N N . ALA A 1 266 ? -12.849 -6.177 17.426 1.00 95.75 266 ALA A N 1
ATOM 2119 C CA . ALA A 1 266 ? -11.885 -7.177 16.972 1.00 95.75 266 ALA A CA 1
ATOM 2120 C C . ALA A 1 266 ? -10.530 -7.077 17.696 1.00 95.75 266 ALA A C 1
ATOM 2122 O O . ALA A 1 266 ? -9.474 -7.233 17.085 1.00 95.75 266 ALA A O 1
ATOM 2123 N N . LEU A 1 267 ? -10.568 -6.800 18.999 1.00 93.44 267 LEU A N 1
ATOM 2124 C CA . LEU A 1 267 ? -9.388 -6.681 19.848 1.00 93.44 267 LEU A CA 1
ATOM 2125 C C . LEU A 1 267 ? -9.384 -7.788 20.907 1.00 93.44 267 LEU A C 1
ATOM 2127 O O . LEU A 1 267 ? -10.445 -8.134 21.424 1.00 93.44 267 LEU A O 1
ATOM 2131 N N . PRO A 1 268 ? -8.208 -8.312 21.296 1.00 91.44 268 PRO A N 1
ATOM 2132 C CA . PRO A 1 268 ? -8.101 -9.151 22.484 1.00 91.44 268 PRO A CA 1
ATOM 2133 C C . PRO A 1 268 ? -8.636 -8.415 23.720 1.00 91.44 268 PRO A C 1
ATOM 2135 O O . PRO A 1 268 ? -8.354 -7.227 23.891 1.00 91.44 268 PRO A O 1
ATOM 2138 N N . PHE A 1 269 ? -9.345 -9.114 24.615 1.00 92.38 269 PHE A N 1
ATOM 2139 C CA . PHE A 1 269 ? -9.928 -8.493 25.813 1.00 92.38 269 PHE A CA 1
ATOM 2140 C C . PHE A 1 269 ? -8.886 -7.736 26.654 1.00 92.38 269 PHE A C 1
ATOM 2142 O O . PHE A 1 269 ? -9.131 -6.609 27.078 1.00 92.38 269 PHE A O 1
ATOM 2149 N N . VAL A 1 270 ? -7.679 -8.294 26.785 1.00 91.31 270 VAL A N 1
ATOM 2150 C CA . VAL A 1 270 ? -6.547 -7.674 27.500 1.00 91.31 270 VAL A CA 1
ATOM 2151 C C . VAL A 1 270 ? -6.173 -6.276 26.984 1.00 91.31 270 VAL A C 1
ATOM 2153 O O . VAL A 1 270 ? -5.610 -5.477 27.727 1.00 91.31 270 VAL A O 1
ATOM 2156 N N . ALA A 1 271 ? -6.481 -5.955 25.722 1.00 90.88 271 ALA A N 1
ATOM 2157 C CA . ALA A 1 271 ? -6.221 -4.639 25.143 1.00 90.88 271 ALA A CA 1
ATOM 2158 C C . ALA A 1 271 ? -7.297 -3.608 25.527 1.00 90.88 271 ALA A C 1
ATOM 2160 O O . ALA A 1 271 ? -6.995 -2.420 25.640 1.00 90.88 271 ALA A O 1
ATOM 2161 N N . ILE A 1 272 ? -8.543 -4.042 25.748 1.00 93.94 272 ILE A N 1
ATOM 2162 C CA . ILE A 1 272 ? -9.670 -3.152 26.068 1.00 93.94 272 ILE A CA 1
ATOM 2163 C C . ILE A 1 272 ? -9.965 -3.063 27.569 1.00 93.94 272 ILE A C 1
ATOM 2165 O O . ILE A 1 272 ? -10.529 -2.067 28.018 1.00 93.94 272 ILE A O 1
ATOM 2169 N N . GLU A 1 273 ? -9.568 -4.064 28.355 1.00 94.56 273 GLU A N 1
ATOM 2170 C CA . GLU A 1 273 ? -9.827 -4.136 29.795 1.00 94.56 273 GLU A CA 1
ATOM 2171 C C . GLU A 1 273 ? -9.351 -2.882 30.556 1.00 94.56 273 GLU A C 1
ATOM 2173 O O . GLU A 1 273 ? -10.159 -2.306 31.291 1.00 94.56 273 GLU A O 1
ATOM 2178 N N . PRO A 1 274 ? -8.126 -2.354 30.341 1.00 94.44 274 PRO A N 1
ATOM 2179 C CA . PRO A 1 274 ? -7.691 -1.129 31.015 1.00 94.44 274 PRO A CA 1
ATOM 2180 C C . PRO A 1 274 ? -8.549 0.095 30.667 1.00 94.44 274 PRO A C 1
ATOM 2182 O O . PRO A 1 274 ? -8.688 1.016 31.475 1.00 94.44 274 PRO A O 1
ATOM 2185 N N . VAL A 1 275 ? -9.124 0.128 29.459 1.00 95.50 275 VAL A N 1
ATOM 2186 C CA . VAL A 1 275 ? -10.012 1.212 29.020 1.00 95.50 275 VAL A CA 1
ATOM 2187 C C . VAL A 1 275 ? -11.363 1.086 29.720 1.00 95.50 275 VAL A C 1
ATOM 2189 O O . VAL A 1 275 ? -11.834 2.066 30.288 1.00 95.50 275 VAL A O 1
ATOM 2192 N N . LEU A 1 276 ? -11.944 -0.117 29.782 1.00 96.56 276 LEU A N 1
ATOM 2193 C CA . LEU A 1 276 ? -13.182 -0.376 30.528 1.00 96.56 276 LEU A CA 1
ATOM 2194 C C . LEU A 1 276 ? -13.047 -0.003 32.011 1.00 96.56 276 LEU A C 1
ATOM 2196 O O . LEU A 1 276 ? -13.928 0.660 32.562 1.00 96.56 276 LEU A O 1
ATOM 2200 N N . GLN A 1 277 ? -11.930 -0.366 32.646 1.00 96.06 277 GLN A N 1
ATOM 2201 C CA . GLN A 1 277 ? -11.642 -0.009 34.039 1.00 96.06 277 GLN A CA 1
ATOM 2202 C C . GLN A 1 277 ? -11.553 1.509 34.229 1.00 96.06 277 GLN A C 1
ATOM 2204 O O . GLN A 1 277 ? -12.146 2.045 35.162 1.00 96.06 277 GLN A O 1
ATOM 2209 N N . THR A 1 278 ? -10.875 2.209 33.315 1.00 96.94 278 THR A N 1
ATOM 2210 C CA . THR A 1 278 ? -10.732 3.673 33.359 1.00 96.94 278 THR A CA 1
ATOM 2211 C C . THR A 1 278 ? -12.083 4.372 33.188 1.00 96.94 278 THR A C 1
ATOM 2213 O O . THR A 1 278 ? -12.407 5.277 33.952 1.00 96.94 278 THR A O 1
ATOM 2216 N N . LEU A 1 279 ? -12.907 3.925 32.236 1.00 97.69 279 LEU A N 1
ATOM 2217 C CA . LEU A 1 279 ? -14.248 4.474 32.005 1.00 97.69 279 LEU A CA 1
ATOM 2218 C C . LEU A 1 279 ? -15.200 4.209 33.174 1.00 97.69 279 LEU A C 1
ATOM 2220 O O . LEU A 1 279 ? -16.042 5.052 33.477 1.00 97.69 279 LEU A O 1
ATOM 2224 N N . THR A 1 280 ? -15.050 3.068 33.847 1.00 97.56 280 THR A N 1
ATOM 2225 C CA . THR A 1 280 ? -15.822 2.743 35.054 1.00 97.56 280 THR A CA 1
ATOM 2226 C C . THR A 1 280 ? -15.381 3.615 36.232 1.00 97.56 280 THR A C 1
ATOM 2228 O O . THR A 1 280 ? -16.213 4.234 36.888 1.00 97.56 280 THR A O 1
ATOM 2231 N N . ALA A 1 281 ? -14.071 3.746 36.467 1.00 97.50 281 ALA A N 1
ATOM 2232 C CA . ALA A 1 281 ? -13.524 4.592 37.530 1.00 97.50 281 ALA A CA 1
ATOM 2233 C C . ALA A 1 281 ? -13.869 6.081 37.342 1.00 97.50 281 ALA A C 1
ATOM 2235 O O . ALA A 1 281 ? -14.088 6.794 38.317 1.00 97.50 281 ALA A O 1
ATOM 2236 N N . ALA A 1 282 ? -13.961 6.537 36.090 1.00 97.25 282 ALA A N 1
ATOM 2237 C CA . ALA A 1 282 ? -14.395 7.884 35.728 1.00 97.25 282 ALA A CA 1
ATOM 2238 C C . ALA A 1 282 ? -15.927 8.070 35.732 1.00 97.25 282 ALA A C 1
ATOM 2240 O O . ALA A 1 282 ? -16.405 9.134 35.344 1.00 97.25 282 ALA A O 1
ATOM 2241 N N . ASN A 1 283 ? -16.700 7.061 36.153 1.00 97.31 283 ASN A N 1
ATOM 2242 C CA . ASN A 1 283 ? -18.164 7.090 36.207 1.00 97.31 283 ASN A CA 1
ATOM 2243 C C . ASN A 1 283 ? -18.837 7.343 34.840 1.00 97.31 283 ASN A C 1
ATOM 2245 O O . ASN A 1 283 ? -19.943 7.880 34.760 1.00 97.31 283 ASN A O 1
ATOM 2249 N N . PHE A 1 284 ? -18.188 6.952 33.740 1.00 97.88 284 PHE A N 1
ATOM 2250 C CA . PHE A 1 284 ? -18.796 6.940 32.405 1.00 97.88 284 PHE A CA 1
ATOM 2251 C C . PHE A 1 284 ? -19.509 5.616 32.106 1.00 97.88 284 PHE A C 1
ATOM 2253 O O . PHE A 1 284 ? -20.489 5.602 31.359 1.00 97.88 284 PHE A O 1
ATOM 2260 N N . LEU A 1 285 ? -19.070 4.522 32.729 1.00 97.81 285 LEU A N 1
ATOM 2261 C CA . LEU A 1 285 ? -19.740 3.222 32.703 1.00 97.81 285 LEU A CA 1
ATOM 2262 C C . LEU A 1 285 ? -20.115 2.779 34.121 1.00 97.81 285 LEU A C 1
ATOM 2264 O O . LEU A 1 285 ? -19.298 2.880 35.030 1.00 97.81 285 LEU A O 1
ATOM 2268 N N . ASP A 1 286 ? -21.316 2.228 34.277 1.00 96.38 286 ASP A N 1
ATOM 2269 C CA . ASP A 1 286 ? -21.734 1.475 35.460 1.00 96.38 286 ASP A CA 1
ATOM 2270 C C . ASP A 1 286 ? -21.447 -0.012 35.236 1.00 96.38 286 ASP A C 1
ATOM 2272 O O . ASP A 1 286 ? -21.908 -0.596 34.250 1.00 96.38 286 ASP A O 1
ATOM 2276 N N . ALA A 1 287 ? -20.717 -0.641 36.159 1.00 94.75 287 ALA A N 1
ATOM 2277 C CA . ALA A 1 287 ? -20.527 -2.089 36.171 1.00 94.75 287 ALA A CA 1
ATOM 2278 C C . ALA A 1 287 ? -21.748 -2.766 36.816 1.00 94.75 287 ALA A C 1
ATOM 2280 O O . ALA A 1 287 ? -21.966 -2.672 38.022 1.00 94.75 287 ALA A O 1
ATOM 2281 N N . LEU A 1 288 ? -22.537 -3.480 36.015 1.00 92.69 288 LEU A N 1
ATOM 2282 C CA . LEU A 1 288 ? -23.798 -4.113 36.421 1.00 92.69 288 LEU A CA 1
ATOM 2283 C C . LEU A 1 288 ? -23.616 -5.515 37.033 1.00 92.69 288 LEU A C 1
ATOM 2285 O O . LEU A 1 288 ? -24.597 -6.207 37.299 1.00 92.69 288 LEU A O 1
ATOM 2289 N N . GLY A 1 289 ? -22.370 -5.952 37.233 1.00 90.81 289 GLY A N 1
ATOM 2290 C CA . GLY A 1 289 ? -22.036 -7.309 37.663 1.00 90.81 289 GLY A CA 1
ATOM 2291 C C . GLY A 1 289 ? -21.897 -8.291 36.497 1.00 90.81 289 GLY A C 1
ATOM 2292 O O . GLY A 1 289 ? -21.699 -7.898 35.346 1.00 90.81 289 GLY A O 1
ATOM 2293 N N . LEU A 1 290 ? -21.963 -9.587 36.801 1.00 90.00 290 LEU A N 1
ATOM 2294 C CA . LEU A 1 290 ? -21.852 -10.645 35.796 1.00 90.00 290 LEU A CA 1
ATOM 2295 C C . LEU A 1 290 ? -23.105 -10.689 34.913 1.00 90.00 290 LEU A C 1
ATOM 2297 O O . LEU A 1 290 ? -24.233 -10.676 35.404 1.00 90.00 290 LEU A O 1
ATOM 2301 N N . ALA A 1 291 ? -22.901 -10.782 33.600 1.00 84.75 291 ALA A N 1
ATOM 2302 C CA . ALA A 1 291 ? -23.980 -10.973 32.643 1.00 84.75 291 ALA A CA 1
ATOM 2303 C C . ALA A 1 291 ? -24.718 -12.305 32.871 1.00 84.75 291 ALA A C 1
ATOM 2305 O O . ALA A 1 291 ? -24.151 -13.272 33.388 1.00 84.75 291 ALA A O 1
ATOM 2306 N N . SER A 1 292 ? -25.985 -12.355 32.442 1.00 77.06 292 SER A N 1
ATOM 2307 C CA . SER A 1 292 ? -26.850 -13.539 32.547 1.00 77.06 292 SER A CA 1
ATOM 2308 C C . SER A 1 292 ? -26.205 -14.795 31.948 1.00 77.06 292 SER A C 1
ATOM 2310 O O . SER A 1 292 ? -25.431 -14.704 30.994 1.00 77.06 292 SER A O 1
ATOM 2312 N N . GLU A 1 293 ? -26.588 -15.974 32.449 1.00 66.31 293 GLU A N 1
ATOM 2313 C CA . GLU A 1 293 ? -26.049 -17.286 32.032 1.00 66.31 293 GLU A CA 1
ATOM 2314 C C . GLU A 1 293 ? -26.398 -17.705 30.588 1.00 66.31 293 GLU A C 1
ATOM 2316 O O . GLU A 1 293 ? -26.006 -18.776 30.136 1.00 66.31 293 GLU A O 1
ATOM 2321 N N . GLN A 1 294 ? -27.097 -16.855 29.836 1.00 75.81 294 GLN A N 1
ATOM 2322 C CA . GLN A 1 294 ? -27.394 -17.046 28.419 1.00 75.81 294 GLN A CA 1
ATOM 2323 C C . GLN A 1 294 ? -26.644 -15.988 27.599 1.00 75.81 294 GLN A C 1
ATOM 2325 O O . GLN A 1 294 ? -26.871 -14.793 27.795 1.00 75.81 294 GLN A O 1
ATOM 2330 N N . GLY A 1 295 ? -25.757 -16.426 26.698 1.00 80.62 295 GLY A N 1
ATOM 2331 C CA . GLY A 1 295 ? -25.035 -15.562 25.758 1.00 80.62 295 GLY A CA 1
ATOM 2332 C C . GLY A 1 295 ? -23.702 -16.149 25.269 1.00 80.62 295 GLY A C 1
ATOM 2333 O O . GLY A 1 295 ? -23.205 -17.119 25.844 1.00 80.62 295 GLY A O 1
ATOM 2334 N N . PRO A 1 296 ? -23.089 -15.565 24.222 1.00 80.88 296 PRO A N 1
ATOM 2335 C CA . PRO A 1 296 ? -21.824 -16.034 23.640 1.00 80.88 296 PRO A CA 1
ATOM 2336 C C . PRO A 1 296 ? -20.603 -15.892 24.575 1.00 80.88 296 PRO A C 1
ATOM 2338 O O . PRO A 1 296 ? -19.540 -16.437 24.286 1.00 80.88 296 PRO A O 1
ATOM 2341 N N . TRP A 1 297 ? -20.753 -15.187 25.700 1.00 79.25 297 TRP A N 1
ATOM 2342 C CA . TRP A 1 297 ? -19.756 -15.053 26.770 1.00 79.25 297 TRP A CA 1
ATOM 2343 C C . TRP A 1 297 ? -19.770 -16.216 27.780 1.00 79.25 297 TRP A C 1
ATOM 2345 O O . TRP A 1 297 ? -18.974 -16.230 28.723 1.00 79.25 297 TRP A O 1
ATOM 2355 N N . LEU A 1 298 ? -20.675 -17.192 27.640 1.00 80.75 298 LEU A N 1
ATOM 2356 C CA . LEU A 1 298 ? -20.712 -18.358 28.523 1.00 80.75 298 LEU A CA 1
ATOM 2357 C C . LEU A 1 298 ? -19.405 -19.165 28.407 1.00 80.75 298 LEU A C 1
ATOM 2359 O O . LEU A 1 298 ? -18.915 -19.423 27.312 1.00 80.75 298 LEU A O 1
ATOM 2363 N N . GLY A 1 299 ? -18.821 -19.542 29.548 1.00 80.81 299 GLY A N 1
ATOM 2364 C CA . GLY A 1 299 ? -17.533 -20.248 29.597 1.00 80.81 299 GLY A CA 1
ATOM 2365 C C . GLY A 1 299 ? -16.294 -19.363 29.394 1.00 80.81 299 GLY A C 1
ATOM 2366 O O . GLY A 1 299 ? -15.178 -19.873 29.452 1.00 80.81 299 GLY A O 1
ATOM 2367 N N . ARG A 1 300 ? -16.460 -18.047 29.195 1.00 86.00 300 ARG A N 1
ATOM 2368 C CA . ARG A 1 300 ? -15.349 -17.082 29.159 1.00 86.00 300 ARG A CA 1
ATOM 2369 C C . ARG A 1 300 ? -14.870 -16.709 30.573 1.00 86.00 300 ARG A C 1
ATOM 2371 O O . ARG A 1 300 ? -15.630 -16.874 31.538 1.00 86.00 300 ARG A O 1
ATOM 2378 N N . PRO A 1 301 ? -13.639 -16.180 30.718 1.00 87.81 301 PRO A N 1
ATOM 2379 C CA . PRO A 1 301 ? -13.149 -15.622 31.977 1.00 87.81 301 PRO A CA 1
ATOM 2380 C C . PRO A 1 301 ? -14.119 -14.606 32.598 1.00 87.81 301 PRO A C 1
ATOM 2382 O O . PRO A 1 301 ? -14.816 -13.880 31.890 1.00 87.81 301 PRO A O 1
ATOM 2385 N N . LEU A 1 302 ? -14.159 -14.531 33.934 1.00 88.31 302 LEU A N 1
ATOM 2386 C CA . LEU A 1 302 ? -15.086 -13.647 34.658 1.00 88.31 302 LEU A CA 1
ATOM 2387 C C . LEU A 1 302 ? -15.019 -12.170 34.214 1.00 88.31 302 LEU A C 1
ATOM 2389 O O . LEU A 1 302 ? -16.091 -11.596 34.024 1.00 88.31 302 LEU A O 1
ATOM 2393 N N . PRO A 1 303 ? -13.837 -11.559 33.975 1.00 88.38 303 PRO A N 1
ATOM 2394 C CA . PRO A 1 303 ? -13.760 -10.173 33.502 1.00 88.38 303 PRO A CA 1
ATOM 2395 C C . PRO A 1 303 ? -14.458 -9.934 32.154 1.00 88.38 303 PRO A C 1
ATOM 2397 O O . PRO A 1 303 ? -15.134 -8.923 31.981 1.00 88.38 303 PRO A O 1
ATOM 2400 N N . GLU A 1 304 ? -14.384 -10.888 31.221 1.00 91.06 304 GLU A N 1
ATOM 2401 C CA . GLU A 1 304 ? -15.053 -10.802 29.912 1.00 91.06 304 GLU A CA 1
ATOM 2402 C C . GLU A 1 304 ? -16.584 -10.874 30.028 1.00 91.06 304 GLU A C 1
ATOM 2404 O O . GLU A 1 304 ? -17.310 -10.368 29.171 1.00 91.06 304 GLU A O 1
ATOM 2409 N N . ARG A 1 305 ? -17.089 -11.481 31.106 1.00 92.31 305 ARG A N 1
ATOM 2410 C CA . ARG A 1 305 ? -18.522 -11.638 31.387 1.00 92.31 305 ARG A CA 1
ATOM 2411 C C . ARG A 1 305 ? -19.126 -10.451 32.133 1.00 92.31 305 ARG A C 1
ATOM 2413 O O . ARG A 1 305 ? -20.338 -10.441 32.350 1.00 92.31 305 ARG A O 1
ATOM 2420 N N . MET A 1 306 ? -18.320 -9.478 32.553 1.00 94.19 306 MET A N 1
ATOM 2421 C CA . MET A 1 306 ? -18.816 -8.280 33.227 1.00 94.19 306 MET A CA 1
ATOM 2422 C C . MET A 1 306 ? -19.685 -7.459 32.275 1.00 94.19 306 MET A C 1
ATOM 2424 O O . MET A 1 306 ? -19.282 -7.179 31.144 1.00 94.19 306 MET A O 1
ATOM 2428 N N . ALA A 1 307 ? -20.881 -7.097 32.735 1.00 94.38 307 ALA A N 1
ATOM 2429 C CA . ALA A 1 307 ? -21.815 -6.247 32.017 1.00 94.38 307 ALA A CA 1
ATOM 2430 C C . ALA A 1 307 ? -21.629 -4.781 32.420 1.00 94.38 307 ALA A C 1
ATOM 2432 O O . ALA A 1 307 ? -21.485 -4.456 33.599 1.00 94.38 307 ALA A O 1
ATOM 2433 N N . TYR A 1 308 ? -21.695 -3.903 31.429 1.00 95.88 308 TYR A N 1
ATOM 2434 C CA . TYR A 1 308 ? -21.546 -2.463 31.564 1.00 95.88 308 TYR A CA 1
ATOM 2435 C C . TYR A 1 308 ? -22.742 -1.753 30.934 1.00 95.88 308 TYR A C 1
ATOM 2437 O O . TYR A 1 308 ? -23.286 -2.207 29.923 1.00 95.88 308 TYR A O 1
ATOM 2445 N N . ALA A 1 309 ? -23.130 -0.615 31.499 1.00 96.38 309 ALA A N 1
ATOM 2446 C CA . ALA A 1 309 ? -24.081 0.310 30.892 1.00 96.38 309 ALA A CA 1
ATOM 2447 C C . ALA A 1 309 ? -23.570 1.748 30.992 1.00 96.38 309 ALA A C 1
ATOM 2449 O O . ALA A 1 309 ? -22.820 2.083 31.905 1.00 96.38 309 ALA A O 1
ATOM 2450 N N . LEU A 1 310 ? -23.972 2.614 30.060 1.00 96.75 310 LEU A N 1
ATOM 2451 C CA . LEU A 1 310 ? -23.631 4.033 30.160 1.00 96.75 310 LEU A CA 1
ATOM 2452 C C . LEU A 1 310 ? -24.359 4.699 31.322 1.00 96.75 310 LEU A C 1
ATOM 2454 O O . LEU A 1 310 ? -25.592 4.654 31.411 1.00 96.75 310 LEU A O 1
ATOM 2458 N N . THR A 1 311 ? -23.597 5.451 32.110 1.00 97.50 311 THR A N 1
ATOM 2459 C CA . THR A 1 311 ? -24.157 6.413 33.058 1.00 97.50 311 THR A CA 1
ATOM 2460 C C . THR A 1 311 ? -24.712 7.633 32.314 1.00 97.50 311 THR A C 1
ATOM 2462 O O . THR A 1 311 ? -24.497 7.824 31.111 1.00 97.50 311 THR A O 1
ATOM 2465 N N . LYS A 1 312 ? -25.395 8.535 33.031 1.00 96.31 312 LYS A N 1
ATOM 2466 C CA . LYS A 1 312 ? -25.788 9.839 32.465 1.00 96.31 312 LYS A CA 1
ATOM 2467 C C . LYS A 1 312 ? -24.572 10.643 31.984 1.00 96.31 312 LYS A C 1
ATOM 2469 O O . LYS A 1 312 ? -24.627 11.222 30.904 1.00 96.31 312 LYS A O 1
ATOM 2474 N N . GLN A 1 313 ? -23.476 10.639 32.749 1.00 97.25 313 GLN A N 1
ATOM 2475 C CA . GLN A 1 313 ? -22.227 11.317 32.375 1.00 97.25 313 GLN A CA 1
ATOM 2476 C C . GLN A 1 313 ? -21.576 10.648 31.160 1.00 97.25 313 GLN A C 1
ATOM 2478 O O . GLN A 1 313 ? -21.126 11.338 30.249 1.00 97.25 313 GLN A O 1
ATOM 2483 N N . GLY A 1 314 ? -21.604 9.315 31.097 1.00 97.06 314 GLY A N 1
ATOM 2484 C CA . GLY A 1 314 ? -21.117 8.553 29.951 1.00 97.06 314 GLY A CA 1
ATOM 2485 C C . GLY A 1 314 ? -21.864 8.865 28.656 1.00 97.06 314 GLY A C 1
ATOM 2486 O O . GLY A 1 314 ? -21.233 8.992 27.610 1.00 97.06 314 GLY A O 1
ATOM 2487 N N . ARG A 1 315 ? -23.192 9.049 28.709 1.00 95.81 315 ARG A N 1
ATOM 2488 C CA . ARG A 1 315 ? -23.984 9.463 27.532 1.00 95.81 315 ARG A CA 1
ATOM 2489 C C . ARG A 1 315 ? -23.563 10.834 27.018 1.00 95.81 315 ARG A C 1
ATOM 2491 O O . ARG A 1 315 ? -23.263 10.954 25.834 1.00 95.81 315 ARG A O 1
ATOM 2498 N N . VAL A 1 316 ? -23.462 11.826 27.906 1.00 96.75 316 VAL A N 1
ATOM 2499 C CA . VAL A 1 316 ? -22.995 13.177 27.544 1.00 96.75 316 VAL A CA 1
ATOM 2500 C C . VAL A 1 316 ? -21.599 13.105 26.922 1.00 96.75 316 VAL A C 1
ATOM 2502 O O . VAL A 1 316 ? -21.381 13.621 25.828 1.00 96.75 316 VAL A O 1
ATOM 2505 N N . ARG A 1 317 ? -20.677 12.365 27.547 1.00 95.75 317 ARG A N 1
ATOM 2506 C CA . ARG A 1 317 ? -19.313 12.172 27.040 1.00 95.75 317 ARG A CA 1
ATOM 2507 C C . ARG A 1 317 ? -19.280 11.494 25.666 1.00 95.75 317 ARG A C 1
ATOM 2509 O O . ARG A 1 317 ? -18.542 11.924 24.781 1.00 95.75 317 ARG A O 1
ATOM 2516 N N . SER A 1 318 ? -20.088 10.453 25.464 1.00 94.88 318 SER A N 1
ATOM 2517 C CA . SER A 1 318 ? -20.221 9.757 24.178 1.00 94.88 318 SER A CA 1
ATOM 2518 C C . SER A 1 318 ? -20.703 10.698 23.070 1.00 94.88 318 SER A C 1
ATOM 2520 O O . SER A 1 318 ? -20.215 10.631 21.936 1.00 94.88 318 SER A O 1
ATOM 2522 N N . GLU A 1 319 ? -21.674 11.559 23.375 1.00 94.06 319 GLU A N 1
ATOM 2523 C CA . GLU A 1 319 ? -22.214 12.550 22.443 1.00 94.06 319 GLU A CA 1
ATOM 2524 C C . GLU A 1 319 ? -21.187 13.637 22.113 1.00 94.06 319 GLU A C 1
ATOM 2526 O O . GLU A 1 319 ? -21.019 13.972 20.940 1.00 94.06 319 GLU A O 1
ATOM 2531 N N . GLU A 1 320 ? -20.454 14.142 23.109 1.00 93.88 320 GLU A N 1
ATOM 2532 C CA . GLU A 1 320 ? -19.365 15.109 22.928 1.00 93.88 320 GLU A CA 1
ATOM 2533 C C . GLU A 1 320 ? -18.271 14.562 22.007 1.00 93.88 320 GLU A C 1
ATOM 2535 O O . GLU A 1 320 ? -17.939 15.194 21.002 1.00 93.88 320 GLU A O 1
ATOM 2540 N N . ILE A 1 321 ? -17.764 13.355 22.286 1.00 92.19 321 ILE A N 1
ATOM 2541 C CA . ILE A 1 321 ? -16.744 12.704 21.450 1.00 92.19 321 ILE A CA 1
ATOM 2542 C C . ILE A 1 321 ? -17.277 12.488 20.030 1.00 92.19 321 ILE A C 1
ATOM 2544 O O . ILE A 1 321 ? -16.585 12.776 19.057 1.00 92.19 321 ILE A O 1
ATOM 2548 N N . SER A 1 322 ? -18.526 12.041 19.880 1.00 89.81 322 SER A N 1
ATOM 2549 C CA . SER A 1 322 ? -19.133 11.808 18.559 1.00 89.81 322 SER A CA 1
ATOM 2550 C C . SER A 1 322 ? -19.454 13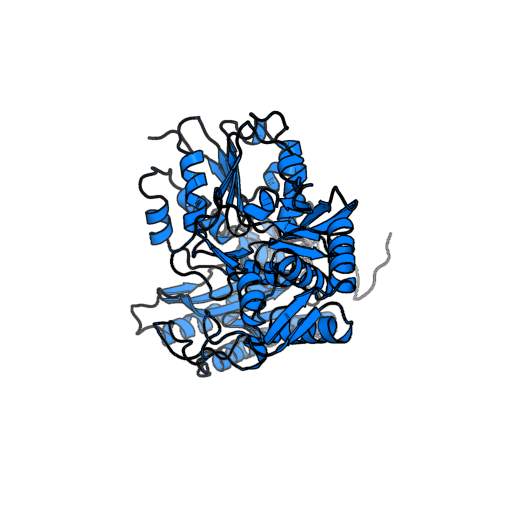.104 17.797 1.00 89.81 322 SER A C 1
ATOM 2552 O O . SER A 1 322 ? -19.640 13.080 16.575 1.00 89.81 322 SER A O 1
ATOM 2554 N N . ARG A 1 323 ? -19.532 14.246 18.493 1.00 89.06 323 ARG A N 1
ATOM 2555 C CA . ARG A 1 323 ? -19.680 15.588 17.910 1.00 89.06 323 ARG A CA 1
ATOM 2556 C C . ARG A 1 323 ? -18.335 16.233 17.573 1.00 89.06 323 ARG A C 1
ATOM 2558 O O . ARG A 1 323 ? -18.300 17.060 16.665 1.00 89.06 323 ARG A O 1
ATOM 2565 N N . ALA A 1 324 ? -17.252 15.860 18.241 1.00 86.31 324 ALA A N 1
ATOM 2566 C CA . ALA A 1 324 ? -15.918 16.395 17.971 1.00 86.31 324 ALA A CA 1
ATOM 2567 C C . ALA A 1 324 ? -15.056 15.493 17.067 1.00 86.31 324 ALA A C 1
ATOM 2569 O O . ALA A 1 324 ? -14.108 15.983 16.465 1.00 86.31 324 ALA A O 1
ATOM 2570 N N . GLY A 1 325 ? -15.372 14.200 16.953 1.00 87.94 325 GLY A N 1
ATOM 2571 C CA . GLY A 1 325 ? -14.536 13.220 16.257 1.00 87.94 325 GLY A CA 1
ATOM 2572 C C . GLY A 1 325 ? -15.306 12.225 15.392 1.00 87.94 325 GLY A C 1
ATOM 2573 O O . GLY A 1 325 ? -16.479 12.421 15.053 1.00 87.94 325 GLY A O 1
ATOM 2574 N N . THR A 1 326 ? -14.609 11.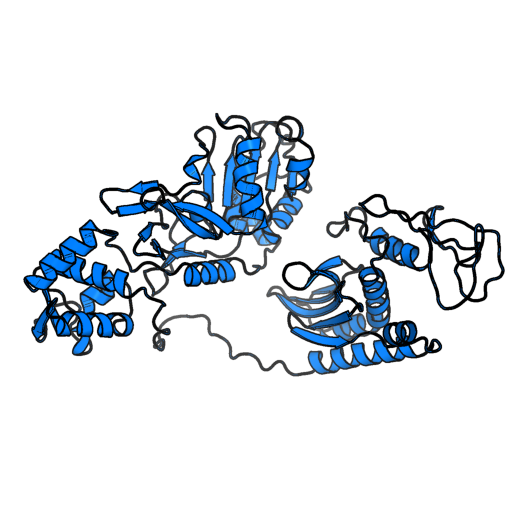149 15.017 1.00 92.75 326 THR A N 1
ATOM 2575 C CA . THR A 1 326 ? -15.139 10.098 14.142 1.00 92.75 326 THR A CA 1
ATOM 2576 C C . THR A 1 326 ? -16.331 9.365 14.750 1.00 92.75 326 THR A C 1
ATOM 2578 O O . THR A 1 326 ? -16.373 9.145 15.961 1.00 92.75 326 THR A O 1
ATOM 2581 N N . ARG A 1 327 ? -17.271 8.915 13.910 1.00 94.19 327 ARG A N 1
ATOM 2582 C CA . ARG A 1 327 ? -18.402 8.044 14.276 1.00 94.19 327 ARG A CA 1
ATOM 2583 C C . ARG A 1 327 ? -18.253 6.614 13.753 1.00 94.19 327 ARG A C 1
ATOM 2585 O O . ARG A 1 327 ? -19.204 5.838 13.804 1.00 94.19 327 ARG A O 1
ATOM 2592 N N . TYR A 1 328 ? -17.055 6.246 13.307 1.00 94.31 328 TYR A N 1
ATOM 2593 C CA . TYR A 1 328 ? -16.726 4.905 12.838 1.00 94.31 328 TYR A CA 1
ATOM 2594 C C . TYR A 1 328 ? -17.127 3.799 13.836 1.00 94.31 328 TYR A C 1
ATOM 2596 O O . TYR A 1 328 ? -16.815 3.878 15.024 1.00 94.31 328 TYR A O 1
ATOM 2604 N N . SER A 1 329 ? -17.820 2.766 13.357 1.00 92.00 329 SER A N 1
ATOM 2605 C CA . SER A 1 329 ? -18.405 1.695 14.185 1.00 92.00 329 SER A CA 1
ATOM 2606 C C . SER A 1 329 ? -17.893 0.284 13.859 1.00 92.00 329 SER A C 1
ATOM 2608 O O . SER A 1 329 ? -18.377 -0.691 14.437 1.00 92.00 329 SER A O 1
ATOM 2610 N N . GLY A 1 330 ? -16.934 0.160 12.936 1.00 93.88 330 GLY A N 1
ATOM 2611 C CA . GLY A 1 330 ? -16.331 -1.122 12.561 1.00 93.88 330 GLY A CA 1
ATOM 2612 C C . GLY A 1 330 ? -15.232 -1.599 13.526 1.00 93.88 330 GLY A C 1
ATOM 2613 O O . GLY A 1 330 ? -15.046 -1.004 14.589 1.00 93.88 330 GLY A O 1
ATOM 2614 N N . PRO A 1 331 ? -14.467 -2.645 13.146 1.00 95.69 331 PRO A N 1
ATOM 2615 C CA . PRO A 1 331 ? -13.304 -3.124 13.900 1.00 95.69 331 PRO A CA 1
ATOM 2616 C C . PRO A 1 331 ? -12.304 -2.007 14.179 1.00 95.69 331 PRO A C 1
ATOM 2618 O O . PRO A 1 331 ? -12.119 -1.154 13.311 1.00 95.69 331 PRO A O 1
ATOM 2621 N N . ALA A 1 332 ? -11.637 -2.035 15.335 1.00 96.56 332 ALA A N 1
ATOM 2622 C CA . ALA A 1 332 ? -10.695 -1.005 15.759 1.00 96.56 332 ALA A CA 1
ATOM 2623 C C . ALA A 1 332 ? -9.703 -0.638 14.635 1.00 96.56 332 ALA A C 1
ATOM 2625 O O . ALA A 1 332 ? -9.124 -1.539 14.018 1.00 96.56 332 ALA A O 1
ATOM 2626 N N . PRO A 1 333 ? -9.505 0.659 14.341 1.00 96.56 333 PRO A N 1
ATOM 2627 C CA . PRO A 1 333 ? -8.578 1.070 13.297 1.00 96.56 333 PRO A CA 1
ATOM 2628 C C . PRO A 1 333 ? -7.142 0.651 13.609 1.00 96.56 333 PRO A C 1
ATOM 2630 O O . PRO A 1 333 ? -6.708 0.633 14.761 1.00 96.56 333 PRO A O 1
ATOM 2633 N N . VAL A 1 334 ? -6.417 0.296 12.557 1.00 96.00 334 VAL A N 1
ATOM 2634 C CA . VAL A 1 334 ? -5.013 -0.116 12.607 1.00 96.00 334 VAL A CA 1
ATOM 2635 C C . VAL A 1 334 ? -4.119 1.121 12.565 1.00 96.00 334 VAL A C 1
ATOM 2637 O O . VAL A 1 334 ? -4.420 2.072 11.838 1.00 96.00 334 VAL A O 1
ATOM 2640 N N . SER A 1 335 ? -3.006 1.125 13.302 1.00 93.62 335 SER A N 1
ATOM 2641 C CA . SER A 1 335 ? -2.079 2.261 13.258 1.00 93.62 335 SER A CA 1
ATOM 2642 C C . SER A 1 335 ? -1.386 2.369 11.891 1.00 93.62 335 SER A C 1
ATOM 2644 O O . SER A 1 335 ? -1.131 1.371 11.209 1.00 93.62 335 SER A O 1
ATOM 2646 N N . LEU A 1 336 ? -1.019 3.585 11.467 1.00 91.88 336 LEU A N 1
ATOM 2647 C CA . LEU A 1 336 ? -0.206 3.761 10.253 1.00 91.88 336 LEU A CA 1
ATOM 2648 C C . LEU A 1 336 ? 1.124 2.991 10.328 1.00 91.88 336 LEU A C 1
ATOM 2650 O O . LEU A 1 336 ? 1.645 2.561 9.297 1.00 91.88 336 LEU A O 1
ATOM 2654 N N . HIS A 1 337 ? 1.664 2.786 11.532 1.00 91.06 337 HIS A N 1
ATOM 2655 C CA . HIS A 1 337 ? 2.868 1.990 11.742 1.00 91.06 337 HIS A CA 1
ATOM 2656 C C . HIS A 1 337 ? 2.626 0.503 11.447 1.00 91.06 337 HIS A C 1
ATOM 2658 O O . HIS A 1 337 ? 3.336 -0.074 10.619 1.00 91.06 337 HIS A O 1
ATOM 2664 N N . GLU A 1 338 ? 1.588 -0.098 12.037 1.00 92.31 338 GLU A N 1
ATOM 2665 C CA . GLU A 1 338 ? 1.174 -1.478 11.750 1.00 92.31 338 GLU A CA 1
ATOM 2666 C C . GLU A 1 338 ? 0.891 -1.673 10.246 1.00 92.31 338 GLU A C 1
ATOM 2668 O O . GLU A 1 338 ? 1.331 -2.656 9.645 1.00 92.31 338 GLU A O 1
ATOM 2673 N N . TYR A 1 339 ? 0.230 -0.704 9.601 1.00 95.00 339 TYR A N 1
ATOM 2674 C CA . TYR A 1 339 ? -0.025 -0.732 8.158 1.00 95.00 339 TYR A CA 1
ATOM 2675 C C . TYR A 1 339 ? 1.254 -0.772 7.323 1.00 95.00 339 TYR A C 1
ATOM 2677 O O . TYR A 1 339 ? 1.373 -1.590 6.407 1.00 95.00 339 TYR A O 1
ATOM 2685 N N . ARG A 1 340 ? 2.253 0.046 7.669 1.00 92.88 340 ARG A N 1
ATOM 2686 C CA . ARG A 1 340 ? 3.564 0.033 7.004 1.00 92.88 340 ARG A CA 1
ATOM 2687 C C . ARG A 1 340 ? 4.271 -1.307 7.149 1.00 92.88 340 ARG A C 1
ATOM 2689 O O . ARG A 1 340 ? 4.858 -1.775 6.178 1.00 92.88 340 ARG A O 1
ATOM 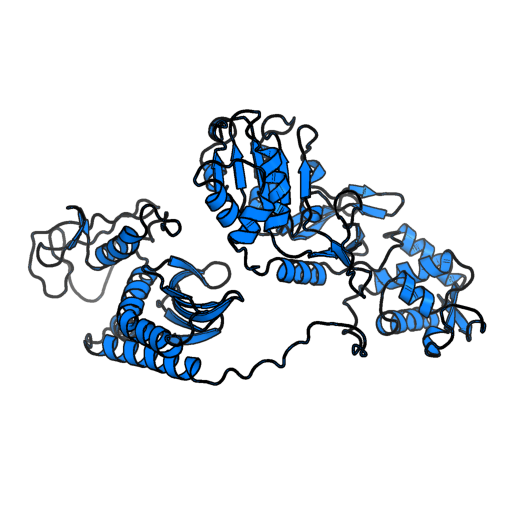2696 N N . LEU A 1 341 ? 4.204 -1.937 8.321 1.00 92.00 341 LEU A N 1
ATOM 2697 C CA . LEU A 1 341 ? 4.802 -3.256 8.545 1.00 92.00 341 LEU A CA 1
ATOM 2698 C C . LEU A 1 341 ? 4.111 -4.348 7.718 1.00 92.00 341 LEU A C 1
ATOM 2700 O O . LEU A 1 341 ? 4.792 -5.180 7.117 1.00 92.00 341 LEU A O 1
ATOM 2704 N N . ALA A 1 342 ? 2.780 -4.318 7.626 1.00 91.75 342 ALA A N 1
ATOM 2705 C CA . ALA A 1 342 ? 2.024 -5.252 6.793 1.00 91.75 342 ALA A CA 1
ATOM 2706 C C . ALA A 1 342 ? 2.374 -5.105 5.302 1.00 91.75 342 ALA A C 1
ATOM 2708 O O . ALA A 1 342 ? 2.564 -6.101 4.599 1.00 91.75 342 ALA A O 1
ATOM 2709 N N . LEU A 1 343 ? 2.528 -3.868 4.820 1.00 91.88 343 LEU A N 1
ATOM 2710 C CA . LEU A 1 343 ? 2.979 -3.601 3.453 1.00 91.88 343 LEU A CA 1
ATOM 2711 C C . LEU A 1 343 ? 4.437 -4.028 3.228 1.00 91.88 343 LEU A C 1
ATOM 2713 O O . LEU A 1 343 ? 4.726 -4.637 2.197 1.00 91.88 343 LEU A O 1
ATOM 2717 N N . ALA A 1 344 ? 5.330 -3.785 4.196 1.00 90.19 344 ALA A N 1
ATOM 2718 C CA . ALA A 1 344 ? 6.722 -4.256 4.201 1.00 90.19 344 ALA A CA 1
ATOM 2719 C C . ALA A 1 344 ? 6.812 -5.770 4.020 1.00 90.19 344 ALA A C 1
ATOM 2721 O O . ALA A 1 344 ? 7.570 -6.253 3.177 1.00 90.19 344 ALA A O 1
ATOM 2722 N N . ASP A 1 345 ? 6.000 -6.522 4.758 1.00 85.31 345 ASP A N 1
ATOM 2723 C CA . ASP A 1 345 ? 5.918 -7.969 4.608 1.00 85.31 345 ASP A CA 1
ATOM 2724 C C . ASP A 1 345 ? 5.383 -8.373 3.226 1.00 85.31 345 ASP A C 1
ATOM 2726 O O . ASP A 1 345 ? 6.007 -9.167 2.519 1.00 85.31 3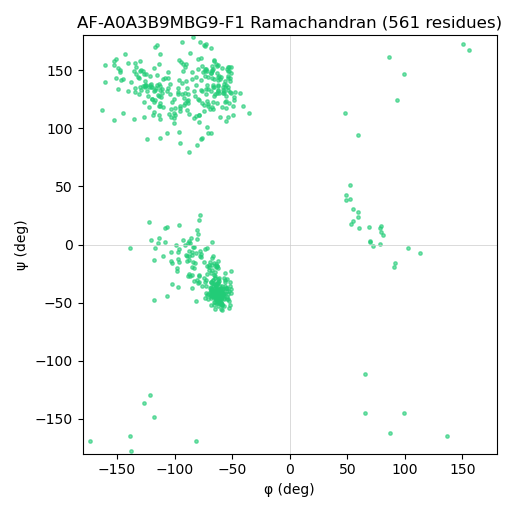45 ASP A O 1
ATOM 2730 N N . ALA A 1 346 ? 4.300 -7.735 2.776 1.00 85.50 346 ALA A N 1
ATOM 2731 C CA . ALA A 1 346 ? 3.711 -7.974 1.462 1.00 85.50 346 ALA A CA 1
ATOM 2732 C C . ALA A 1 346 ? 4.629 -7.593 0.285 1.00 85.50 346 ALA A C 1
ATOM 2734 O O . ALA A 1 346 ? 4.379 -8.041 -0.845 1.00 85.50 346 ALA A O 1
ATOM 2735 N N . ALA A 1 347 ? 5.642 -6.751 0.508 1.00 82.44 347 ALA A N 1
ATOM 2736 C CA . ALA A 1 347 ? 6.637 -6.326 -0.474 1.00 82.44 347 ALA A CA 1
ATOM 2737 C C . ALA A 1 347 ? 7.849 -7.247 -0.588 1.00 82.44 347 ALA A C 1
ATOM 2739 O O . ALA A 1 347 ? 8.579 -7.150 -1.576 1.00 82.44 347 ALA A O 1
ATOM 2740 N N . LYS A 1 348 ? 8.043 -8.168 0.363 1.00 74.50 348 LYS A N 1
ATOM 2741 C CA . LYS A 1 348 ? 9.137 -9.138 0.300 1.00 74.50 348 LYS A CA 1
ATOM 2742 C C . LYS A 1 348 ? 9.096 -9.896 -1.038 1.00 74.50 348 LYS A C 1
ATOM 2744 O O . LYS A 1 348 ? 8.011 -10.303 -1.470 1.00 74.50 348 LYS A O 1
ATOM 2749 N N . PRO A 1 349 ? 10.248 -10.091 -1.708 1.00 58.44 349 PRO A N 1
ATOM 2750 C CA . PRO A 1 349 ? 10.286 -10.764 -2.998 1.00 58.44 349 PRO A CA 1
ATOM 2751 C C . PRO A 1 349 ? 9.709 -12.176 -2.890 1.00 58.44 349 PRO A C 1
ATOM 2753 O O . PRO A 1 349 ? 10.237 -13.024 -2.172 1.00 58.44 349 PRO A O 1
ATOM 2756 N N . GLY A 1 350 ? 8.627 -12.438 -3.618 1.00 55.75 350 GLY A N 1
ATOM 2757 C CA . GLY A 1 350 ? 8.186 -13.800 -3.885 1.00 55.75 350 GLY A CA 1
ATOM 2758 C C . GLY A 1 350 ? 9.017 -14.402 -5.017 1.00 55.75 350 GLY A C 1
ATOM 2759 O O . GLY A 1 350 ? 9.463 -13.690 -5.915 1.00 55.75 350 GLY A O 1
ATOM 2760 N N . THR A 1 351 ? 9.200 -15.720 -5.026 1.00 56.19 351 THR A N 1
ATOM 2761 C CA . THR A 1 351 ? 9.725 -16.422 -6.203 1.00 56.19 351 THR A CA 1
ATOM 2762 C C . THR A 1 351 ? 8.688 -16.366 -7.329 1.00 56.19 351 THR A C 1
ATOM 2764 O O . THR A 1 351 ? 7.737 -17.160 -7.377 1.00 56.19 351 THR A O 1
ATOM 2767 N N . LEU A 1 352 ? 8.861 -15.392 -8.227 1.00 61.69 352 LEU A N 1
ATOM 2768 C CA . LEU A 1 352 ? 8.183 -15.340 -9.518 1.00 61.69 352 LEU A CA 1
ATOM 2769 C C . LEU A 1 352 ? 8.924 -16.260 -10.494 1.00 61.69 352 LEU A C 1
ATOM 2771 O O . LEU A 1 352 ? 9.837 -15.848 -11.210 1.00 61.69 352 LEU A O 1
ATOM 2775 N N . ASP A 1 353 ? 8.551 -17.535 -10.460 1.00 66.00 353 ASP A N 1
ATOM 2776 C CA . ASP A 1 353 ? 9.023 -18.532 -11.418 1.00 66.00 353 ASP A CA 1
ATOM 2777 C C . ASP A 1 353 ? 8.384 -18.302 -12.799 1.00 66.00 353 ASP A C 1
ATOM 2779 O O . ASP A 1 353 ? 7.242 -17.842 -12.898 1.00 66.00 353 ASP A O 1
ATOM 2783 N N . ILE A 1 354 ? 9.102 -18.653 -13.868 1.00 68.06 354 ILE A N 1
ATOM 2784 C CA . ILE A 1 354 ? 8.616 -18.561 -15.247 1.00 68.06 354 ILE A CA 1
ATOM 2785 C C . ILE A 1 354 ? 7.313 -19.344 -15.426 1.00 68.06 354 ILE A C 1
ATOM 2787 O O . ILE A 1 354 ? 6.401 -18.855 -16.078 1.00 68.06 354 ILE A O 1
ATOM 2791 N N . THR A 1 355 ? 7.159 -20.484 -14.748 1.00 70.81 355 THR A N 1
ATOM 2792 C CA . THR A 1 355 ? 5.929 -21.291 -14.771 1.00 70.81 355 THR A CA 1
ATOM 2793 C C . THR A 1 355 ? 4.703 -20.520 -14.272 1.00 70.81 355 THR A C 1
ATOM 2795 O O . THR A 1 355 ? 3.633 -20.585 -14.883 1.00 70.81 355 THR A O 1
ATOM 2798 N N . LYS A 1 356 ? 4.851 -19.725 -13.202 1.00 69.81 356 LYS A N 1
ATOM 2799 C CA . LYS A 1 356 ? 3.785 -18.857 -12.677 1.00 69.81 356 LYS A CA 1
ATOM 2800 C C . LYS A 1 356 ? 3.472 -17.717 -13.633 1.00 69.81 356 LYS A C 1
ATOM 2802 O O . LYS A 1 356 ? 2.304 -17.381 -13.797 1.00 69.81 356 LYS A O 1
ATOM 2807 N N . VAL A 1 357 ? 4.495 -17.146 -14.271 1.00 73.88 357 VAL A N 1
ATOM 2808 C CA . VAL A 1 357 ? 4.318 -16.096 -15.282 1.00 73.88 357 VAL A CA 1
ATOM 2809 C C . VAL A 1 357 ? 3.539 -16.640 -16.475 1.00 73.88 357 VAL A C 1
ATOM 2811 O O . VAL A 1 357 ? 2.517 -16.066 -16.841 1.00 73.88 357 VAL A O 1
ATOM 2814 N N . THR A 1 358 ? 3.955 -17.780 -17.027 1.00 73.44 358 THR A N 1
ATOM 2815 C CA . THR A 1 358 ? 3.278 -18.443 -18.147 1.00 73.44 358 THR A CA 1
ATOM 2816 C C . THR A 1 358 ? 1.837 -18.801 -17.797 1.00 73.44 358 THR A C 1
ATOM 2818 O O . THR A 1 358 ? 0.937 -18.523 -18.579 1.00 73.44 358 THR A O 1
ATOM 2821 N N . SER A 1 359 ? 1.589 -19.348 -16.603 1.00 78.38 359 SER A N 1
ATOM 2822 C CA . SER A 1 359 ? 0.234 -19.679 -16.142 1.00 78.38 359 SER A CA 1
ATOM 2823 C C . SER A 1 359 ? -0.647 -18.435 -15.976 1.00 78.38 359 SER A C 1
ATOM 2825 O O . SER A 1 359 ? -1.766 -18.379 -16.484 1.00 78.38 359 SER A O 1
ATOM 2827 N N . ALA A 1 360 ? -0.139 -17.388 -15.324 1.00 77.44 360 ALA A N 1
ATOM 2828 C CA . ALA A 1 360 ? -0.887 -16.152 -15.124 1.00 77.44 360 ALA A CA 1
ATOM 2829 C C . ALA A 1 360 ? -1.193 -15.431 -16.447 1.00 77.44 360 ALA A C 1
ATOM 2831 O O . ALA A 1 360 ? -2.264 -14.834 -16.582 1.00 77.44 360 ALA A O 1
ATOM 2832 N N . LEU A 1 361 ? -0.289 -15.510 -17.426 1.00 79.69 361 LEU A N 1
ATOM 2833 C CA . LEU A 1 361 ? -0.429 -14.906 -18.752 1.00 79.69 361 LEU A CA 1
ATOM 2834 C C . LEU A 1 361 ? -1.050 -15.851 -19.798 1.00 79.69 361 LEU A C 1
ATOM 2836 O O . LEU A 1 361 ? -1.221 -15.447 -20.944 1.00 79.69 361 LEU A O 1
ATOM 2840 N N . ALA A 1 362 ? -1.463 -17.063 -19.414 1.00 78.50 362 ALA A N 1
ATOM 2841 C CA . ALA A 1 362 ? -2.001 -18.067 -20.332 1.00 78.50 362 ALA A CA 1
ATOM 2842 C C . ALA A 1 362 ? -3.219 -17.559 -21.127 1.00 78.50 362 ALA A C 1
ATOM 2844 O O . ALA A 1 362 ? -4.159 -16.992 -20.563 1.00 78.50 362 ALA A O 1
ATOM 2845 N N . GLY A 1 363 ? -3.227 -17.770 -22.443 1.00 74.62 363 GLY A N 1
ATOM 2846 C CA . GLY A 1 363 ? -4.286 -17.266 -23.324 1.00 74.62 363 GLY A CA 1
ATOM 2847 C C . GLY A 1 363 ? -4.158 -15.781 -23.684 1.00 74.62 363 GLY A C 1
ATOM 2848 O O . GLY A 1 363 ? -5.134 -15.186 -24.126 1.00 74.62 363 GLY A O 1
ATOM 2849 N N . ILE A 1 364 ? -2.989 -15.171 -23.466 1.00 76.44 364 ILE A N 1
ATOM 2850 C CA . ILE A 1 364 ? -2.573 -13.963 -24.185 1.00 76.44 364 ILE A CA 1
ATOM 2851 C C . ILE A 1 364 ? -1.383 -14.351 -25.057 1.00 76.44 364 ILE A C 1
ATOM 2853 O O . ILE A 1 364 ? -0.369 -14.818 -24.537 1.00 76.44 364 ILE A O 1
ATOM 2857 N N . GLU A 1 365 ? -1.499 -14.145 -26.363 1.00 73.12 365 GLU A N 1
ATOM 2858 C CA . GLU A 1 365 ? -0.353 -14.220 -27.264 1.00 73.12 365 GLU A CA 1
ATOM 2859 C C . GLU A 1 365 ? 0.495 -12.965 -27.066 1.00 73.12 365 GLU A C 1
ATOM 2861 O O . GLU A 1 365 ? 0.039 -11.837 -27.257 1.00 73.12 365 GLU A O 1
ATOM 2866 N N . LEU A 1 366 ? 1.715 -13.165 -26.571 1.00 76.06 366 LEU A N 1
ATOM 2867 C CA . LEU A 1 366 ? 2.648 -12.092 -26.264 1.00 76.06 366 LEU A CA 1
ATOM 2868 C C . LEU A 1 366 ? 3.822 -12.168 -27.227 1.00 76.06 366 LEU A C 1
ATOM 2870 O O . LEU A 1 366 ? 4.410 -13.232 -27.423 1.00 76.06 366 LEU A O 1
ATOM 2874 N N . ALA A 1 367 ? 4.186 -11.020 -27.788 1.00 71.44 367 ALA A N 1
ATOM 2875 C CA . ALA A 1 367 ? 5.367 -10.917 -28.623 1.00 71.44 367 ALA A CA 1
ATOM 2876 C C . ALA A 1 367 ? 6.652 -11.235 -27.829 1.00 71.44 367 ALA A C 1
ATOM 2878 O O . ALA A 1 367 ? 6.701 -11.007 -26.610 1.00 71.44 367 ALA A O 1
ATOM 2879 N N . PRO A 1 368 ? 7.715 -11.711 -28.505 1.00 69.19 368 PRO A N 1
ATOM 2880 C CA . PRO A 1 368 ? 9.000 -11.981 -27.865 1.00 69.19 368 PRO A CA 1
ATOM 2881 C C . PRO A 1 368 ? 9.508 -10.772 -27.062 1.00 69.19 368 PRO A C 1
ATOM 2883 O O . PRO A 1 368 ? 9.523 -9.648 -27.563 1.00 69.19 368 PRO A O 1
ATOM 2886 N N . GLY A 1 369 ? 9.920 -10.984 -25.808 1.00 75.44 369 GLY A N 1
ATOM 2887 C CA . GLY A 1 369 ? 10.439 -9.934 -24.923 1.00 75.44 369 GLY A CA 1
ATOM 2888 C C . GLY A 1 369 ? 9.392 -9.231 -24.049 1.00 75.44 369 GLY A C 1
ATOM 2889 O O . GLY A 1 369 ? 9.754 -8.649 -23.023 1.00 75.44 369 GLY A O 1
ATOM 2890 N N . VAL A 1 370 ? 8.095 -9.302 -24.386 1.00 81.31 370 VAL A N 1
ATOM 2891 C CA . VAL A 1 370 ? 7.023 -8.704 -23.566 1.00 81.31 370 VAL A CA 1
ATOM 2892 C C . VAL A 1 370 ? 6.909 -9.419 -22.221 1.00 81.31 370 VAL A C 1
ATOM 2894 O O . VAL A 1 370 ? 6.831 -8.775 -21.172 1.00 81.31 370 VAL A O 1
ATOM 2897 N N . THR A 1 371 ? 6.948 -10.752 -22.228 1.00 82.00 371 THR A N 1
ATOM 2898 C CA . THR A 1 371 ? 6.886 -11.572 -21.013 1.00 82.00 371 THR A CA 1
ATOM 2899 C C . THR A 1 371 ? 8.057 -11.277 -20.078 1.00 82.00 371 THR A C 1
ATOM 2901 O O . THR A 1 371 ? 7.862 -11.116 -18.871 1.00 82.00 371 THR A O 1
ATOM 2904 N N . GLU A 1 372 ? 9.270 -11.147 -20.614 1.00 81.50 372 GLU A N 1
ATOM 2905 C CA . GLU A 1 372 ? 10.474 -10.816 -19.856 1.00 81.50 372 GLU A CA 1
ATOM 2906 C C . GLU A 1 372 ? 10.391 -9.418 -19.243 1.00 81.50 372 GLU A C 1
ATOM 2908 O O . GLU A 1 372 ? 10.737 -9.259 -18.071 1.00 81.50 372 GLU A O 1
ATOM 2913 N N . ALA A 1 373 ? 9.901 -8.429 -19.996 1.00 81.12 373 ALA A N 1
ATOM 2914 C CA . ALA A 1 373 ? 9.741 -7.060 -19.516 1.00 81.12 373 ALA A CA 1
ATOM 2915 C C . ALA A 1 373 ? 8.698 -6.962 -18.394 1.00 81.12 373 ALA A C 1
ATOM 2917 O O . ALA A 1 373 ? 8.962 -6.344 -17.363 1.00 81.12 373 ALA A O 1
ATOM 2918 N N . VAL A 1 374 ? 7.547 -7.625 -18.547 1.00 84.19 374 VAL A N 1
ATOM 2919 C CA . VAL A 1 374 ? 6.508 -7.698 -17.506 1.00 84.19 374 VAL A CA 1
ATOM 2920 C C . VAL A 1 374 ? 7.048 -8.403 -16.265 1.00 84.19 374 VAL A C 1
ATOM 2922 O O . VAL A 1 374 ? 6.891 -7.902 -15.154 1.00 84.19 374 VAL A O 1
ATOM 2925 N N . ARG A 1 375 ? 7.746 -9.532 -16.433 1.00 83.94 375 ARG A N 1
ATOM 2926 C CA . ARG A 1 375 ? 8.376 -10.257 -15.323 1.00 83.94 375 ARG A CA 1
ATOM 2927 C C . ARG A 1 375 ? 9.395 -9.388 -14.585 1.00 83.94 375 ARG A C 1
ATOM 2929 O O . ARG A 1 375 ? 9.411 -9.390 -13.357 1.00 83.94 375 ARG A O 1
ATOM 2936 N N . ALA A 1 376 ? 10.237 -8.655 -15.313 1.00 82.69 376 ALA A N 1
ATOM 2937 C CA . ALA A 1 376 ? 11.218 -7.747 -14.728 1.00 82.69 376 ALA A CA 1
ATOM 2938 C C . ALA A 1 376 ? 10.537 -6.616 -13.944 1.00 82.69 376 ALA A C 1
ATOM 2940 O O . ALA A 1 376 ? 10.882 -6.405 -12.783 1.00 82.69 376 ALA A O 1
ATOM 2941 N N . ALA A 1 377 ? 9.517 -5.980 -14.528 1.00 84.19 377 ALA A N 1
ATOM 2942 C CA . ALA A 1 377 ? 8.743 -4.922 -13.884 1.00 84.19 377 ALA A CA 1
ATOM 2943 C C . ALA A 1 377 ? 8.067 -5.393 -12.594 1.00 84.19 377 ALA A C 1
ATOM 2945 O O . ALA A 1 377 ? 8.149 -4.720 -11.569 1.00 84.19 377 ALA A O 1
ATOM 2946 N N . VAL A 1 378 ? 7.424 -6.564 -12.619 1.00 84.31 378 VAL A N 1
ATOM 2947 C CA . VAL A 1 378 ? 6.781 -7.165 -11.441 1.00 84.31 378 VAL A CA 1
ATOM 2948 C C . VAL A 1 378 ? 7.806 -7.480 -10.352 1.00 84.31 378 VAL A C 1
ATOM 2950 O O . VAL A 1 378 ? 7.579 -7.148 -9.189 1.00 84.31 378 VAL A O 1
ATOM 2953 N N . ASN A 1 379 ? 8.945 -8.077 -10.715 1.00 82.69 379 ASN A N 1
ATOM 2954 C CA . ASN A 1 379 ? 10.000 -8.418 -9.758 1.00 82.69 379 ASN A CA 1
ATOM 2955 C C . ASN A 1 379 ? 10.612 -7.186 -9.092 1.00 82.69 379 ASN A C 1
ATOM 2957 O O . ASN A 1 379 ? 10.898 -7.222 -7.898 1.00 82.69 379 ASN A O 1
ATOM 2961 N N . SER A 1 380 ? 10.811 -6.105 -9.846 1.00 81.38 380 SER A N 1
ATOM 2962 C CA . SER A 1 380 ? 11.347 -4.855 -9.309 1.00 81.38 380 SER A CA 1
ATOM 2963 C C . SER A 1 380 ? 10.274 -3.932 -8.728 1.00 81.38 380 SER A C 1
ATOM 2965 O O . SER A 1 380 ? 10.613 -2.829 -8.306 1.00 81.38 380 SER A O 1
ATOM 2967 N N . ARG A 1 381 ? 8.993 -4.344 -8.737 1.00 84.38 381 ARG A N 1
ATOM 2968 C CA . ARG A 1 381 ? 7.826 -3.546 -8.304 1.00 84.38 381 ARG A CA 1
ATOM 2969 C C . ARG A 1 381 ? 7.729 -2.170 -8.979 1.00 84.38 381 ARG A C 1
ATOM 2971 O O . ARG A 1 381 ? 7.023 -1.292 -8.496 1.00 84.38 381 ARG A O 1
ATOM 2978 N N . SER A 1 382 ? 8.428 -1.965 -10.093 1.00 84.62 382 SER A N 1
ATOM 2979 C CA . SER A 1 382 ? 8.547 -0.647 -10.719 1.00 84.62 382 SER A CA 1
ATOM 2980 C C . SER A 1 382 ? 7.389 -0.377 -11.673 1.00 84.62 382 SER A C 1
ATOM 2982 O O . SER A 1 382 ? 6.678 -1.298 -12.087 1.00 84.62 382 SER A O 1
ATOM 2984 N N . SER A 1 383 ? 7.222 0.889 -12.052 1.00 89.56 383 SER A N 1
ATOM 2985 C CA . SER A 1 383 ? 6.181 1.301 -12.990 1.00 89.56 383 SER A CA 1
ATOM 2986 C C . SER A 1 383 ? 6.327 0.632 -14.361 1.00 89.56 383 SER A C 1
ATOM 2988 O O . SER A 1 383 ? 7.436 0.448 -14.876 1.00 89.56 383 SER A O 1
ATOM 2990 N N . ILE A 1 384 ? 5.189 0.284 -14.961 1.00 90.81 384 ILE A N 1
ATOM 2991 C CA . ILE A 1 384 ? 5.104 -0.309 -16.296 1.00 90.81 384 ILE A CA 1
ATOM 2992 C C . ILE A 1 384 ? 4.203 0.537 -17.196 1.00 90.81 384 ILE A C 1
ATOM 2994 O O . ILE A 1 384 ? 3.071 0.854 -16.845 1.00 90.81 384 ILE A O 1
ATOM 2998 N N . PHE A 1 385 ? 4.714 0.902 -18.367 1.00 91.31 385 PHE A N 1
ATOM 2999 C CA . PHE A 1 385 ? 4.012 1.671 -19.387 1.00 91.31 385 PHE A CA 1
ATOM 3000 C C . PHE A 1 385 ? 3.782 0.794 -20.617 1.00 91.31 385 PHE A C 1
ATOM 3002 O O . PHE A 1 385 ? 4.724 0.471 -21.339 1.00 91.31 385 PHE A O 1
ATOM 3009 N N . ILE A 1 386 ? 2.539 0.389 -20.845 1.00 92.38 386 ILE A N 1
ATOM 3010 C CA . ILE A 1 386 ? 2.121 -0.523 -21.907 1.00 92.38 386 ILE A CA 1
ATOM 3011 C C . ILE A 1 386 ? 1.491 0.304 -23.032 1.00 92.38 386 ILE A C 1
ATOM 3013 O O . ILE A 1 386 ? 0.525 1.030 -22.810 1.00 92.38 386 ILE A O 1
ATOM 3017 N N . TYR A 1 387 ? 2.017 0.204 -24.249 1.00 90.94 387 TYR A N 1
ATOM 3018 C CA . TYR A 1 387 ? 1.537 0.994 -25.387 1.00 90.94 387 TYR A CA 1
ATOM 3019 C C . TYR A 1 387 ? 1.503 0.183 -26.678 1.00 90.94 387 TYR A C 1
ATOM 3021 O O . TYR A 1 387 ? 2.202 -0.815 -26.803 1.00 90.94 387 TYR A O 1
ATOM 3029 N N . GLY A 1 388 ? 0.671 0.586 -27.636 1.00 88.75 388 GLY A N 1
ATOM 3030 C CA . GLY A 1 388 ? 0.477 -0.134 -28.900 1.00 88.75 388 GLY A CA 1
ATOM 3031 C C . GLY A 1 388 ? -0.924 0.069 -29.467 1.00 88.75 388 GLY A C 1
ATOM 3032 O O . GLY A 1 388 ? -1.785 0.634 -28.788 1.00 88.75 388 GLY A O 1
ATOM 3033 N N . ALA A 1 389 ? -1.175 -0.407 -30.686 1.00 84.56 389 ALA A N 1
ATOM 3034 C CA . ALA A 1 389 ? -2.448 -0.187 -31.370 1.00 84.56 389 ALA A CA 1
ATOM 3035 C C . ALA A 1 389 ? -3.656 -0.741 -30.573 1.00 84.56 389 ALA A C 1
ATOM 3037 O O . ALA A 1 389 ? -3.504 -1.666 -29.759 1.00 84.56 389 ALA A O 1
ATOM 3038 N N . PRO A 1 390 ? -4.860 -0.155 -30.728 1.00 84.44 390 PRO A N 1
ATOM 3039 C CA . PRO A 1 390 ? -6.086 -0.690 -30.135 1.00 84.44 390 PRO A CA 1
ATOM 3040 C C . PRO A 1 390 ? -6.302 -2.162 -30.509 1.00 84.44 390 PRO A C 1
ATOM 3042 O O . PRO A 1 390 ? -6.008 -2.561 -31.625 1.00 84.44 390 PRO A O 1
ATOM 3045 N N . GLY A 1 391 ? -6.824 -2.968 -29.581 1.00 80.88 391 GLY A N 1
ATOM 3046 C CA . GLY A 1 391 ? -7.073 -4.399 -29.821 1.00 80.88 391 GLY A CA 1
ATOM 3047 C C . GLY A 1 391 ? -5.924 -5.344 -29.444 1.00 80.88 391 GLY A C 1
ATOM 3048 O O . GLY A 1 391 ? -6.184 -6.514 -29.193 1.00 80.88 391 GLY A O 1
ATOM 3049 N N . ASN A 1 392 ? -4.696 -4.851 -29.239 1.00 83.31 392 ASN A N 1
ATOM 3050 C CA . ASN A 1 392 ? -3.518 -5.694 -28.943 1.00 83.31 392 ASN A CA 1
ATOM 3051 C C . ASN A 1 392 ? -3.439 -6.202 -27.485 1.00 83.31 392 ASN A C 1
ATOM 3053 O O . ASN A 1 392 ? -2.358 -6.411 -26.951 1.00 83.31 392 ASN A O 1
ATOM 3057 N N . GLY A 1 393 ? -4.557 -6.322 -26.762 1.00 84.81 393 GLY A N 1
ATOM 3058 C CA . GLY A 1 393 ? -4.577 -6.949 -25.429 1.00 84.81 393 GLY A CA 1
ATOM 3059 C C . GLY A 1 393 ? -3.868 -6.201 -24.282 1.00 84.81 393 GLY A C 1
ATOM 3060 O O . GLY A 1 393 ? -3.654 -6.798 -23.229 1.00 84.81 393 GLY A O 1
ATOM 3061 N N . LYS A 1 394 ? -3.537 -4.907 -24.428 1.00 89.00 394 LYS A N 1
ATOM 3062 C CA . LYS A 1 394 ? -2.856 -4.079 -23.399 1.00 89.00 394 LYS A CA 1
ATOM 3063 C C . LYS A 1 394 ? -3.556 -4.101 -22.035 1.00 89.00 394 LYS A C 1
ATOM 3065 O O . LYS A 1 394 ? -2.951 -4.470 -21.029 1.00 89.00 394 LYS A O 1
ATOM 3070 N N . THR A 1 395 ? -4.848 -3.769 -22.015 1.00 86.88 395 THR A N 1
ATOM 3071 C CA . THR A 1 395 ? -5.684 -3.803 -20.807 1.00 86.88 395 THR A CA 1
ATOM 3072 C C . THR A 1 395 ? -5.734 -5.208 -20.216 1.00 86.88 395 THR A C 1
ATOM 3074 O O . THR A 1 395 ? -5.622 -5.385 -19.005 1.00 86.88 395 THR A O 1
ATOM 3077 N N . THR A 1 396 ? -5.846 -6.234 -21.063 1.00 89.69 396 THR A N 1
ATOM 3078 C CA . THR A 1 396 ? -5.872 -7.638 -20.635 1.00 89.69 396 THR A CA 1
ATOM 3079 C C . THR A 1 396 ? -4.569 -8.039 -19.948 1.00 89.69 396 THR A C 1
ATOM 3081 O O . THR A 1 396 ? -4.613 -8.682 -18.899 1.00 89.69 396 THR A O 1
ATOM 3084 N N . LEU A 1 397 ? -3.418 -7.633 -20.492 1.00 89.94 397 LEU A N 1
ATOM 3085 C CA . LEU A 1 397 ? -2.110 -7.845 -19.877 1.00 89.94 397 LEU A CA 1
ATOM 3086 C C . LEU A 1 397 ? -2.025 -7.134 -18.521 1.00 89.94 397 LEU A C 1
ATOM 3088 O O . LEU A 1 397 ? -1.707 -7.769 -17.515 1.00 89.94 397 LEU A O 1
ATOM 3092 N N . ALA A 1 398 ? -2.384 -5.849 -18.472 1.00 90.44 398 ALA A N 1
ATOM 3093 C CA . ALA A 1 398 ? -2.338 -5.041 -17.257 1.00 90.44 398 ALA A CA 1
ATOM 3094 C C . ALA A 1 398 ? -3.202 -5.624 -16.123 1.00 90.44 398 ALA A C 1
ATOM 3096 O O . ALA A 1 398 ? -2.744 -5.748 -14.987 1.00 90.44 398 ALA A O 1
ATOM 3097 N N . ARG A 1 399 ? -4.420 -6.088 -16.437 1.00 91.50 399 ARG A N 1
ATOM 3098 C CA . ARG A 1 399 ? -5.343 -6.720 -15.472 1.00 91.50 399 ARG A CA 1
ATOM 3099 C C . ARG A 1 399 ? -4.820 -8.029 -14.875 1.00 91.50 399 ARG A C 1
ATOM 3101 O O . ARG A 1 399 ? -5.342 -8.491 -13.861 1.00 91.50 399 ARG A O 1
ATOM 3108 N N . ARG A 1 400 ? -3.810 -8.656 -15.485 1.00 90.56 400 ARG A N 1
ATOM 3109 C CA . ARG A 1 400 ? -3.216 -9.914 -15.003 1.00 90.56 400 ARG A CA 1
ATOM 3110 C C . ARG A 1 400 ? -1.962 -9.718 -14.159 1.00 90.56 400 ARG A C 1
ATOM 3112 O O . ARG A 1 400 ? -1.608 -10.636 -13.420 1.00 90.56 400 ARG A O 1
ATOM 3119 N N . ILE A 1 401 ? -1.357 -8.531 -14.185 1.00 91.19 401 ILE A N 1
ATOM 3120 C CA . ILE A 1 401 ? -0.194 -8.170 -13.359 1.00 91.19 401 ILE A CA 1
ATOM 3121 C C . ILE A 1 401 ? -0.400 -8.472 -11.862 1.00 91.19 401 ILE A C 1
ATOM 3123 O O . ILE A 1 401 ? 0.509 -9.055 -11.269 1.00 91.19 401 ILE A O 1
ATOM 3127 N N . PRO A 1 402 ? -1.569 -8.216 -11.234 1.00 91.38 402 PRO A N 1
ATOM 3128 C CA . PRO A 1 402 ? -1.768 -8.539 -9.819 1.00 91.38 402 PRO A CA 1
ATOM 3129 C C . PRO A 1 402 ? -1.509 -10.012 -9.474 1.00 91.38 402 PRO A C 1
ATOM 3131 O O . PRO A 1 402 ? -1.013 -10.315 -8.393 1.00 91.38 402 PRO A O 1
ATOM 3134 N N . ARG A 1 403 ? -1.782 -10.942 -10.402 1.00 87.69 403 ARG A N 1
ATOM 3135 C CA . ARG A 1 403 ? -1.542 -12.387 -10.211 1.00 87.69 403 ARG A CA 1
ATOM 3136 C C . ARG A 1 403 ? -0.053 -12.738 -10.199 1.00 87.69 403 ARG A C 1
ATOM 3138 O O . ARG A 1 403 ? 0.326 -13.778 -9.671 1.00 87.69 403 ARG A O 1
ATOM 3145 N N . LEU A 1 404 ? 0.780 -11.876 -10.777 1.00 87.69 404 LEU A N 1
ATOM 3146 C CA . LEU A 1 404 ? 2.231 -12.028 -10.829 1.00 87.69 404 LEU A CA 1
ATOM 3147 C C . LEU A 1 404 ? 2.916 -11.486 -9.564 1.00 87.69 404 LEU A C 1
ATOM 3149 O O . LEU A 1 404 ? 4.034 -11.889 -9.265 1.00 87.69 404 LEU A O 1
ATOM 3153 N N . LEU A 1 405 ? 2.256 -10.623 -8.781 1.00 86.38 405 LEU A N 1
ATOM 3154 C CA . LEU A 1 405 ? 2.823 -10.030 -7.558 1.00 86.38 405 LEU A CA 1
ATOM 3155 C C . LEU A 1 405 ? 2.948 -11.013 -6.377 1.00 86.38 405 LEU A C 1
ATOM 3157 O O . LEU A 1 405 ? 3.486 -10.659 -5.326 1.00 86.38 405 LEU A O 1
ATOM 3161 N N . GLY A 1 406 ? 2.488 -12.255 -6.547 1.00 83.00 406 GLY A N 1
ATOM 3162 C CA . GLY A 1 406 ? 2.666 -13.341 -5.589 1.00 83.00 406 GLY A CA 1
ATOM 3163 C C . GLY A 1 406 ? 1.442 -13.582 -4.710 1.00 83.00 406 GLY A C 1
ATOM 3164 O O . GLY A 1 406 ? 0.303 -13.479 -5.160 1.00 83.00 406 GLY A O 1
ATOM 3165 N N . ASN A 1 407 ? 1.690 -13.961 -3.456 1.00 87.19 407 ASN A N 1
ATOM 3166 C CA . ASN A 1 407 ? 0.644 -14.400 -2.533 1.00 87.19 407 ASN A CA 1
ATOM 3167 C C . ASN A 1 407 ? -0.359 -13.277 -2.202 1.00 87.19 407 ASN A C 1
ATOM 3169 O O . ASN A 1 407 ? 0.019 -12.100 -2.255 1.00 87.19 407 ASN A O 1
ATOM 3173 N N . PRO A 1 408 ? -1.597 -13.634 -1.805 1.00 92.25 408 PRO A N 1
ATOM 3174 C CA . PRO A 1 408 ? -2.553 -12.701 -1.215 1.00 92.25 408 PRO A CA 1
ATOM 3175 C C . PRO A 1 408 ? -1.960 -11.901 -0.053 1.00 92.25 408 PRO A C 1
ATOM 3177 O O . PRO A 1 408 ? -1.073 -12.393 0.648 1.00 92.25 408 PRO A O 1
ATOM 3180 N N . ILE A 1 409 ? -2.487 -10.701 0.169 1.00 94.81 409 ILE A N 1
ATOM 3181 C CA . ILE A 1 409 ? -2.019 -9.755 1.193 1.00 94.81 409 ILE A CA 1
ATOM 3182 C C . ILE A 1 409 ? -3.088 -9.525 2.251 1.00 94.81 409 ILE A C 1
ATOM 3184 O O . ILE A 1 409 ? -4.225 -9.963 2.087 1.00 94.81 409 ILE A O 1
ATOM 3188 N N . VAL A 1 410 ? -2.734 -8.817 3.319 1.00 96.69 410 VAL A N 1
ATOM 3189 C CA . VAL A 1 410 ? -3.702 -8.281 4.276 1.00 96.69 410 VAL A CA 1
ATOM 3190 C C . VAL A 1 410 ? -3.887 -6.781 4.060 1.00 96.69 410 VAL A C 1
ATOM 3192 O O . VAL A 1 410 ? -2.921 -6.059 3.823 1.00 96.69 410 VAL A O 1
ATOM 3195 N N . VAL A 1 411 ? -5.133 -6.324 4.133 1.00 97.50 411 VAL A N 1
ATOM 3196 C CA . VAL A 1 411 ? -5.535 -4.913 4.051 1.00 97.50 411 VAL A CA 1
ATOM 3197 C C . VAL A 1 411 ? -6.378 -4.596 5.288 1.00 97.50 411 VAL A C 1
ATOM 3199 O O . VAL A 1 411 ? -7.225 -5.418 5.652 1.00 97.50 411 VAL A O 1
ATOM 3202 N N . PRO A 1 412 ? -6.158 -3.464 5.973 1.00 97.81 412 PRO A N 1
ATOM 3203 C CA . PRO A 1 412 ? -6.933 -3.131 7.159 1.00 97.81 412 PRO A CA 1
ATOM 3204 C C . PRO A 1 412 ? -8.362 -2.718 6.783 1.00 97.81 412 PRO A C 1
ATOM 3206 O O . PRO A 1 412 ? -8.606 -2.161 5.714 1.00 97.81 412 PRO A O 1
ATOM 3209 N N . MET A 1 413 ? -9.318 -2.952 7.679 1.00 97.81 413 MET A N 1
ATOM 3210 C CA . MET A 1 413 ? -10.675 -2.414 7.548 1.00 97.81 413 MET A CA 1
ATOM 3211 C C . MET A 1 413 ? -10.647 -0.881 7.581 1.00 97.81 413 MET A C 1
ATOM 3213 O O . MET A 1 413 ? -11.245 -0.224 6.726 1.00 97.81 413 MET A O 1
ATOM 3217 N N . ALA A 1 414 ? -9.894 -0.320 8.529 1.00 97.62 414 ALA A N 1
ATOM 3218 C CA . ALA A 1 414 ? -9.689 1.112 8.683 1.00 97.62 414 ALA A CA 1
ATOM 3219 C C . ALA A 1 414 ? -8.318 1.427 9.303 1.00 97.62 414 ALA A C 1
ATOM 3221 O O . ALA A 1 414 ? -7.718 0.581 9.968 1.00 97.62 414 ALA A O 1
ATOM 3222 N N . LEU A 1 415 ? -7.850 2.656 9.101 1.00 97.25 415 LEU A N 1
ATOM 3223 C CA . LEU A 1 415 ? -6.607 3.216 9.622 1.00 97.25 415 LEU A CA 1
ATOM 3224 C C . LEU A 1 415 ? -6.893 4.339 10.619 1.00 97.25 415 LEU A C 1
ATOM 3226 O O . LEU A 1 415 ? -7.742 5.193 10.355 1.00 97.25 415 LEU A O 1
ATOM 3230 N N . ASP A 1 416 ? -6.145 4.370 11.719 1.00 95.06 416 ASP A N 1
ATOM 3231 C CA . ASP A 1 416 ? -5.994 5.571 12.542 1.00 95.06 416 ASP A CA 1
ATOM 3232 C C . ASP A 1 416 ? -4.986 6.500 11.855 1.00 95.06 416 ASP A C 1
ATOM 3234 O O . ASP A 1 416 ? -3.794 6.189 11.761 1.00 95.06 416 ASP A O 1
ATOM 3238 N N . VAL A 1 417 ? -5.470 7.639 11.354 1.00 92.38 417 VAL A N 1
ATOM 3239 C CA . VAL A 1 417 ? -4.641 8.664 10.693 1.00 92.38 417 VAL A CA 1
ATOM 3240 C C . VAL A 1 417 ? -4.241 9.792 11.659 1.00 92.38 417 VAL A C 1
ATOM 3242 O O . VAL A 1 417 ? -3.787 10.868 11.260 1.00 92.38 417 VAL A O 1
ATOM 3245 N N . GLY A 1 418 ? -4.371 9.534 12.960 1.00 87.12 418 GLY A N 1
ATOM 3246 C CA . GLY A 1 418 ? -3.997 10.407 14.060 1.00 87.12 418 GLY A CA 1
ATOM 3247 C C . GLY A 1 418 ? -5.093 11.403 14.430 1.00 87.12 418 GLY A C 1
ATOM 3248 O O . GLY A 1 418 ? -5.987 11.706 13.641 1.00 87.12 418 GLY A O 1
ATOM 3249 N N . GLY A 1 419 ? -4.996 11.963 15.639 1.00 81.75 419 GLY A N 1
ATOM 3250 C CA . GLY A 1 419 ? -5.884 13.015 16.164 1.00 81.75 419 GLY A CA 1
ATOM 3251 C C . GLY A 1 419 ? -7.381 12.682 16.139 1.00 81.75 419 GLY A C 1
ATOM 3252 O O . GLY A 1 419 ? -8.201 13.582 16.001 1.00 81.75 419 GLY A O 1
ATOM 3253 N N . GLY A 1 420 ? -7.730 11.397 16.275 1.00 84.19 420 GLY A N 1
ATOM 3254 C CA . GLY A 1 420 ? -9.118 10.927 16.362 1.00 84.19 420 GLY A CA 1
ATOM 3255 C C . GLY A 1 420 ? -9.837 10.783 15.017 1.00 84.19 420 GLY A C 1
ATOM 3256 O O . GLY A 1 420 ? -11.045 10.536 14.999 1.00 84.19 420 GLY A O 1
ATOM 3257 N N . GLU A 1 421 ? -9.117 10.930 13.904 1.00 91.25 421 GLU A N 1
ATOM 3258 C CA . GLU A 1 421 ? -9.639 10.765 12.548 1.00 91.25 421 GLU A CA 1
ATOM 3259 C C . GLU A 1 421 ? -9.356 9.349 12.030 1.00 91.25 421 GLU A C 1
ATOM 3261 O O . GLU A 1 421 ? -8.291 8.776 12.267 1.00 91.25 421 GLU A O 1
ATOM 3266 N N . VAL A 1 422 ? -10.319 8.780 11.305 1.00 96.06 422 VAL A N 1
ATOM 3267 C CA . VAL A 1 422 ? -10.262 7.396 10.819 1.00 96.06 422 VAL A CA 1
ATOM 3268 C C . VAL A 1 422 ? -10.461 7.367 9.313 1.00 96.06 422 VAL A C 1
ATOM 3270 O O . VAL A 1 422 ? -11.354 8.037 8.792 1.00 96.06 422 VAL A O 1
ATOM 3273 N N . MET A 1 423 ? -9.652 6.563 8.624 1.00 97.12 423 MET A N 1
ATOM 3274 C CA . MET A 1 423 ? -9.760 6.322 7.187 1.00 97.12 423 MET A CA 1
ATOM 3275 C C . MET A 1 423 ? -10.164 4.871 6.911 1.00 97.12 423 MET A C 1
ATOM 3277 O O . MET A 1 423 ? -9.436 3.948 7.257 1.00 97.12 423 MET A O 1
ATOM 3281 N N . THR A 1 424 ? -11.303 4.650 6.264 1.00 97.38 424 THR A N 1
ATOM 3282 C CA . THR A 1 424 ? -11.738 3.323 5.802 1.00 97.38 424 THR A CA 1
ATOM 3283 C C . THR A 1 424 ? -10.953 2.915 4.554 1.00 97.38 424 THR A C 1
ATOM 3285 O O . THR A 1 424 ? -10.798 3.712 3.629 1.00 97.38 424 THR A O 1
ATOM 3288 N N . VAL A 1 425 ? -10.420 1.688 4.531 1.00 98.00 425 VAL A N 1
ATOM 3289 C CA . VAL A 1 425 ? -9.532 1.216 3.446 1.00 98.00 425 VAL A CA 1
ATOM 3290 C C . VAL A 1 425 ? -10.132 0.037 2.695 1.00 98.00 425 VAL A C 1
ATOM 3292 O O . VAL A 1 425 ? -10.146 0.039 1.462 1.00 98.00 425 VAL A O 1
ATOM 3295 N N . PHE A 1 426 ? -10.626 -0.971 3.419 1.00 97.38 426 PHE A N 1
ATOM 3296 C CA . PHE A 1 426 ? -11.257 -2.126 2.794 1.00 97.38 426 PHE A CA 1
ATOM 3297 C C . PHE A 1 426 ? -12.503 -1.703 2.007 1.00 97.38 426 PHE A C 1
ATOM 3299 O O . PHE A 1 426 ? -13.336 -0.932 2.473 1.00 97.38 426 PHE A O 1
ATOM 3306 N N . ASP A 1 427 ? -12.635 -2.255 0.807 1.00 93.44 427 ASP A N 1
ATOM 3307 C CA . ASP A 1 427 ? -13.681 -1.918 -0.154 1.00 93.44 427 ASP A CA 1
ATOM 3308 C C . ASP A 1 427 ? -14.051 -3.200 -0.890 1.00 93.44 427 ASP A C 1
ATOM 3310 O O . ASP A 1 427 ? -13.221 -3.744 -1.616 1.00 93.44 427 ASP A O 1
ATOM 3314 N N . GLY A 1 428 ? -15.273 -3.697 -0.694 1.00 91.75 428 GLY A N 1
ATOM 3315 C CA . GLY A 1 428 ? -15.713 -4.971 -1.263 1.00 91.75 428 GLY A CA 1
ATOM 3316 C C . GLY A 1 428 ? -15.748 -5.011 -2.795 1.00 91.75 428 GLY A C 1
ATOM 3317 O O . GLY A 1 428 ? -15.725 -6.103 -3.359 1.00 91.75 428 GLY A O 1
ATOM 3318 N N . ALA A 1 429 ? -15.757 -3.858 -3.475 1.00 90.81 429 ALA A N 1
ATOM 3319 C CA . ALA A 1 429 ? -15.705 -3.790 -4.935 1.00 90.81 429 ALA A CA 1
ATOM 3320 C C . ALA A 1 429 ? -14.283 -3.994 -5.490 1.00 90.81 429 ALA A C 1
ATOM 3322 O O . ALA A 1 429 ? -14.119 -4.454 -6.618 1.00 90.81 429 ALA A O 1
ATOM 3323 N N . ILE A 1 430 ? -13.253 -3.678 -4.698 1.00 93.00 430 ILE A N 1
ATOM 3324 C CA . ILE A 1 430 ? -11.834 -3.748 -5.096 1.00 93.00 430 ILE A CA 1
ATOM 3325 C C . ILE A 1 430 ? -11.139 -4.946 -4.438 1.00 93.00 430 ILE A C 1
ATOM 3327 O O . ILE A 1 430 ? -10.378 -5.689 -5.063 1.00 93.00 430 ILE A O 1
ATOM 3331 N N . HIS A 1 431 ? -11.398 -5.140 -3.151 1.00 96.88 431 HIS A N 1
ATOM 3332 C CA . HIS A 1 431 ? -10.696 -6.061 -2.278 1.00 96.88 431 HIS A CA 1
ATOM 3333 C C . HIS A 1 431 ? -11.424 -7.401 -2.190 1.00 96.88 431 HIS A C 1
ATOM 3335 O O . HIS A 1 431 ? -12.228 -7.663 -1.294 1.00 96.88 431 HIS A O 1
ATOM 3341 N N . ARG A 1 432 ? -11.102 -8.294 -3.124 1.00 96.00 432 ARG A N 1
ATOM 3342 C CA . ARG A 1 432 ? -11.645 -9.654 -3.139 1.00 96.00 432 ARG A CA 1
ATOM 3343 C C . ARG A 1 432 ? -11.054 -10.499 -2.010 1.00 96.00 432 ARG A C 1
ATOM 3345 O O . ARG A 1 432 ? -9.848 -10.738 -1.980 1.00 96.00 432 ARG A O 1
ATOM 3352 N N . LEU A 1 433 ? -11.920 -10.974 -1.121 1.00 94.00 433 LEU A N 1
ATOM 3353 C CA . LEU A 1 433 ? -11.559 -11.786 0.040 1.00 94.00 433 LEU A CA 1
ATOM 3354 C C . LEU A 1 433 ? -11.039 -13.178 -0.342 1.00 94.00 433 LEU A C 1
ATOM 3356 O O . LEU A 1 433 ? -11.562 -13.823 -1.246 1.00 94.00 433 LEU A O 1
ATOM 3360 N N . GLU A 1 434 ? -10.051 -13.654 0.413 1.00 94.25 434 GLU A N 1
ATOM 3361 C CA . GLU A 1 434 ? -9.555 -15.035 0.367 1.00 94.25 434 GLU A CA 1
ATOM 3362 C C . GLU A 1 434 ? -10.193 -15.905 1.460 1.00 94.25 434 GLU A C 1
ATOM 3364 O O . GLU A 1 434 ? -10.640 -15.396 2.486 1.00 94.25 434 GLU A O 1
ATOM 3369 N N . ALA A 1 435 ? -10.197 -17.228 1.292 1.00 89.06 435 ALA A N 1
ATOM 3370 C CA . ALA A 1 435 ? -10.831 -18.129 2.262 1.00 89.06 435 ALA A CA 1
ATOM 3371 C C . ALA A 1 435 ? -10.145 -18.122 3.645 1.00 89.06 435 ALA A C 1
ATOM 3373 O O . ALA A 1 435 ? -10.812 -18.117 4.676 1.00 89.06 435 ALA A O 1
ATOM 3374 N N . ASN A 1 436 ? -8.807 -18.097 3.681 1.00 91.56 436 ASN A N 1
ATOM 3375 C CA . ASN A 1 436 ? -8.031 -18.171 4.923 1.00 91.56 436 ASN A CA 1
ATOM 3376 C C . ASN A 1 436 ? -7.805 -16.773 5.533 1.00 91.56 436 ASN A C 1
ATOM 3378 O O . ASN A 1 436 ? -6.750 -16.165 5.322 1.00 91.56 436 ASN A O 1
ATOM 3382 N N . GLN A 1 437 ? -8.819 -16.254 6.229 1.00 92.81 437 GLN A N 1
ATOM 3383 C CA . GLN A 1 437 ? -8.779 -14.952 6.905 1.00 92.81 437 GLN A CA 1
ATOM 3384 C C . GLN A 1 437 ? -7.943 -14.987 8.199 1.00 92.81 437 GLN A C 1
ATOM 3386 O O . GLN A 1 437 ? -7.902 -16.017 8.872 1.00 92.81 437 GLN A O 1
ATOM 3391 N N . PRO A 1 438 ? -7.280 -13.873 8.567 1.00 90.56 438 PRO A N 1
ATOM 3392 C CA . PRO A 1 438 ? -6.563 -13.770 9.833 1.00 90.56 438 PRO A CA 1
ATOM 3393 C C . PRO A 1 438 ? -7.533 -13.789 11.022 1.00 90.56 438 PRO A C 1
ATOM 3395 O O . PRO A 1 438 ? -8.686 -13.377 10.905 1.00 90.56 438 PRO A O 1
ATOM 3398 N N . ALA A 1 439 ? -7.039 -14.233 12.182 1.00 88.69 439 ALA A N 1
ATOM 3399 C CA . ALA A 1 439 ? -7.801 -14.179 13.430 1.00 88.69 439 ALA A CA 1
ATOM 3400 C C . ALA A 1 439 ? -8.090 -12.730 13.865 1.00 88.69 439 ALA A C 1
ATOM 3402 O O . ALA A 1 439 ? -9.184 -12.433 14.340 1.00 88.69 439 ALA A O 1
ATOM 3403 N N . ASP A 1 440 ? -7.130 -11.820 13.660 1.00 92.44 440 ASP A N 1
ATOM 3404 C CA . ASP A 1 440 ? -7.340 -10.384 13.850 1.00 92.44 440 ASP A CA 1
ATOM 3405 C C . ASP A 1 440 ? -8.235 -9.835 12.726 1.00 92.44 440 ASP A C 1
ATOM 3407 O O . ASP A 1 440 ? -7.782 -9.591 11.604 1.00 92.44 440 ASP A O 1
ATOM 3411 N N . ARG A 1 441 ? -9.522 -9.634 13.042 1.00 94.19 441 ARG A N 1
ATOM 3412 C CA . ARG A 1 441 ? -10.543 -9.177 12.084 1.00 94.19 441 ARG A CA 1
ATOM 3413 C C . ARG A 1 441 ? -10.418 -7.694 11.714 1.00 94.19 441 ARG A C 1
ATOM 3415 O O . ARG A 1 441 ? -11.161 -7.244 10.838 1.00 94.19 441 ARG A O 1
ATOM 3422 N N . ARG A 1 442 ? -9.492 -6.935 12.323 1.00 95.94 442 ARG A N 1
ATOM 3423 C CA . ARG A 1 442 ? -9.110 -5.596 11.835 1.00 95.94 442 ARG A CA 1
ATOM 3424 C C . ARG A 1 442 ? -8.443 -5.685 10.462 1.00 95.94 442 ARG A C 1
ATOM 3426 O O . ARG A 1 442 ? -8.498 -4.729 9.693 1.00 95.94 442 ARG A O 1
ATOM 3433 N N . TRP A 1 443 ? -7.874 -6.844 10.133 1.00 97.06 443 TRP A N 1
ATOM 3434 C CA . TRP A 1 443 ? -7.255 -7.149 8.851 1.00 97.06 443 TRP A CA 1
ATOM 3435 C C . TRP A 1 443 ? -8.126 -8.070 8.006 1.00 97.06 443 TRP A C 1
ATOM 3437 O O . TRP A 1 443 ? -8.739 -9.016 8.496 1.00 97.06 443 TRP A O 1
ATOM 3447 N N . ARG A 1 444 ? -8.127 -7.844 6.694 1.00 97.31 444 ARG A N 1
ATOM 3448 C CA . ARG A 1 444 ? -8.767 -8.710 5.703 1.00 97.31 444 ARG A CA 1
ATOM 3449 C C . ARG A 1 444 ? -7.720 -9.272 4.770 1.00 97.31 444 ARG A C 1
ATOM 3451 O O . ARG A 1 444 ? -6.997 -8.515 4.127 1.00 97.31 444 ARG A O 1
ATOM 3458 N N . ARG A 1 445 ? -7.659 -10.599 4.652 1.00 97.44 445 ARG A N 1
ATOM 3459 C CA . ARG A 1 445 ? -6.821 -11.235 3.632 1.00 97.44 445 ARG A CA 1
ATOM 3460 C C . ARG A 1 445 ? -7.518 -11.173 2.282 1.00 97.44 445 ARG A C 1
ATOM 3462 O O . ARG A 1 445 ? -8.652 -11.636 2.147 1.00 97.44 445 ARG A O 1
ATOM 3469 N N . VAL A 1 446 ? -6.843 -10.613 1.293 1.00 96.56 446 VAL A N 1
ATOM 3470 C CA . VAL A 1 446 ? -7.403 -10.316 -0.024 1.00 96.56 446 VAL A CA 1
ATOM 3471 C C . VAL A 1 446 ? -6.435 -10.736 -1.120 1.00 96.56 446 VAL A C 1
ATOM 3473 O O . VAL A 1 446 ? -5.212 -10.693 -0.944 1.00 96.56 446 VAL A O 1
ATOM 3476 N N . ALA A 1 447 ? -6.976 -11.118 -2.276 1.00 95.69 447 ALA A N 1
ATOM 3477 C CA . ALA A 1 447 ? -6.181 -11.215 -3.492 1.00 95.69 447 ALA A CA 1
ATOM 3478 C C . ALA A 1 447 ? -5.476 -9.871 -3.749 1.00 95.69 447 ALA A C 1
ATOM 3480 O O . ALA A 1 447 ? -6.002 -8.819 -3.383 1.00 95.69 447 ALA A O 1
ATOM 3481 N N . ARG A 1 448 ? -4.304 -9.897 -4.399 1.00 95.06 448 ARG A N 1
ATOM 3482 C CA . ARG A 1 448 ? -3.563 -8.676 -4.764 1.00 95.06 448 ARG A CA 1
ATOM 3483 C C . ARG A 1 448 ? -4.519 -7.684 -5.457 1.00 95.06 448 ARG A C 1
ATOM 3485 O O . ARG A 1 448 ? -5.102 -8.067 -6.478 1.00 95.06 448 ARG A O 1
ATOM 3492 N N . PRO A 1 449 ? -4.723 -6.474 -4.902 1.00 96.75 449 PRO A N 1
ATOM 3493 C CA . PRO A 1 449 ? -5.752 -5.569 -5.391 1.00 96.75 449 PRO A CA 1
ATOM 3494 C C . PRO A 1 449 ? -5.420 -5.067 -6.795 1.00 96.75 449 PRO A C 1
ATOM 3496 O O . PRO A 1 449 ? -4.255 -4.936 -7.178 1.00 96.75 449 PRO A O 1
ATOM 3499 N N . LEU A 1 450 ? -6.467 -4.790 -7.563 1.00 97.06 450 LEU A N 1
ATOM 3500 C CA . LEU A 1 450 ? -6.383 -4.103 -8.841 1.00 97.06 450 LEU A CA 1
ATOM 3501 C C . LEU A 1 450 ? -7.340 -2.924 -8.787 1.00 97.06 450 LEU A C 1
ATOM 3503 O O . LEU A 1 450 ? -8.554 -3.113 -8.813 1.00 97.06 450 LEU A O 1
ATOM 3507 N N . VAL A 1 451 ? -6.786 -1.722 -8.733 1.00 97.00 451 VAL A N 1
ATOM 3508 C CA . VAL A 1 451 ? -7.557 -0.492 -8.879 1.00 97.00 451 VAL A CA 1
ATOM 3509 C C . VAL A 1 451 ? -7.363 -0.020 -10.307 1.00 97.00 451 VAL A C 1
ATOM 3511 O O . VAL A 1 451 ? -6.252 0.339 -10.683 1.00 97.00 451 VAL A O 1
ATOM 3514 N N . GLN A 1 452 ? -8.420 -0.073 -11.113 1.00 95.19 452 GLN A N 1
ATOM 3515 C CA . GLN A 1 452 ? -8.394 0.370 -12.504 1.00 95.19 452 GLN A CA 1
ATOM 3516 C C . GLN A 1 452 ? -9.227 1.637 -12.665 1.00 95.19 452 GLN A C 1
ATOM 3518 O O . GLN A 1 452 ? -10.364 1.682 -12.204 1.00 95.19 452 GLN A O 1
ATOM 3523 N N . VAL A 1 453 ? -8.668 2.613 -13.375 1.00 91.75 453 VAL A N 1
ATOM 3524 C CA . VAL A 1 453 ? -9.343 3.844 -13.796 1.00 91.75 453 VAL A CA 1
ATOM 3525 C C . VAL A 1 453 ? -9.114 4.094 -15.283 1.00 91.75 453 VAL A C 1
ATOM 3527 O O . VAL A 1 453 ? -8.044 3.779 -15.805 1.00 91.75 453 VAL A O 1
ATOM 3530 N N . GLY A 1 454 ? -10.127 4.620 -15.968 1.00 88.44 454 GLY A N 1
ATOM 3531 C CA . GLY A 1 454 ? -10.118 4.910 -17.402 1.00 88.44 454 GLY A CA 1
ATOM 3532 C C . GLY A 1 454 ? -10.377 6.386 -17.708 1.00 88.44 454 GLY A C 1
ATOM 3533 O O . GLY A 1 454 ? -9.714 7.275 -17.174 1.00 88.44 454 GLY A O 1
ATOM 3534 N N . GLY A 1 455 ? -11.325 6.660 -18.609 1.00 81.94 455 GLY A N 1
ATOM 3535 C CA . GLY A 1 455 ? -11.680 8.020 -19.040 1.00 81.94 455 GLY A CA 1
ATOM 3536 C C . GLY A 1 455 ? -12.401 8.855 -17.974 1.00 81.94 455 GLY A C 1
ATOM 3537 O O . GLY A 1 455 ? -12.410 10.082 -18.053 1.00 81.94 455 GLY A O 1
ATOM 3538 N N . GLU A 1 456 ? -12.974 8.203 -16.966 1.00 85.25 456 GLU A N 1
ATOM 3539 C CA . GLU A 1 456 ? -13.638 8.809 -15.810 1.00 85.25 456 GLU A CA 1
ATOM 3540 C C . GLU A 1 456 ? -12.666 9.351 -14.757 1.00 85.25 456 GLU A C 1
ATOM 3542 O O . GLU A 1 456 ? -13.100 10.015 -13.818 1.00 85.25 456 GLU A O 1
ATOM 3547 N N . PHE A 1 457 ? -11.368 9.082 -14.910 1.00 89.62 457 PHE A N 1
ATOM 3548 C CA . PHE A 1 457 ? -10.348 9.489 -13.957 1.00 89.62 457 PHE A CA 1
ATOM 3549 C C . PHE A 1 457 ? -10.321 11.014 -13.734 1.00 89.62 457 PHE A C 1
ATOM 3551 O O . PHE A 1 457 ? -10.281 11.807 -14.682 1.00 89.62 457 PHE A O 1
ATOM 3558 N N . GLN A 1 458 ? -10.274 11.406 -12.460 1.00 89.31 458 GLN A N 1
ATOM 3559 C CA . GLN A 1 458 ? -10.110 12.782 -11.985 1.00 89.31 458 GLN A CA 1
ATOM 3560 C C . GLN A 1 458 ? -8.988 12.831 -10.943 1.00 89.31 458 GLN A C 1
ATOM 3562 O O . GLN A 1 458 ? -8.761 11.850 -10.234 1.00 89.31 458 GLN A O 1
ATOM 3567 N N . ILE A 1 459 ? -8.270 13.955 -10.845 1.00 89.62 459 ILE A N 1
ATOM 3568 C CA . ILE A 1 459 ? -7.076 14.044 -9.988 1.00 89.62 459 ILE A CA 1
ATOM 3569 C C . ILE A 1 459 ? -7.435 13.936 -8.500 1.00 89.62 459 ILE A C 1
ATOM 3571 O O . ILE A 1 459 ? -6.688 13.349 -7.722 1.00 89.62 459 ILE A O 1
ATOM 3575 N N . GLU A 1 460 ? -8.628 14.407 -8.147 1.00 89.62 460 GLU A N 1
ATOM 3576 C CA . GLU A 1 460 ? -9.237 14.391 -6.818 1.00 89.62 460 GLU A CA 1
ATOM 3577 C C . GLU A 1 460 ? -9.492 12.963 -6.314 1.00 89.62 460 GLU A C 1
ATOM 3579 O O . GLU A 1 460 ? -9.615 12.737 -5.116 1.00 89.62 460 GLU A O 1
ATOM 3584 N N . MET A 1 461 ? -9.513 11.960 -7.202 1.00 92.00 461 MET A N 1
ATOM 3585 C CA . MET A 1 461 ? -9.613 10.551 -6.799 1.00 92.00 461 MET A CA 1
ATOM 3586 C C . MET A 1 461 ? -8.357 10.053 -6.055 1.00 92.00 461 MET A C 1
ATOM 3588 O O . MET A 1 461 ? -8.376 8.968 -5.466 1.00 92.00 461 MET A O 1
ATOM 3592 N N . PHE A 1 462 ? -7.265 10.826 -6.072 1.00 92.56 462 PHE A N 1
ATOM 3593 C CA . PHE A 1 462 ? -6.087 10.597 -5.233 1.00 92.56 462 PHE A CA 1
ATOM 3594 C C . PHE A 1 462 ? -6.167 11.272 -3.855 1.00 92.56 462 PHE A C 1
ATOM 3596 O O . PHE A 1 462 ? -5.235 11.120 -3.061 1.00 92.56 462 PHE A O 1
ATOM 3603 N N . ASP A 1 463 ? -7.267 11.953 -3.537 1.00 90.69 463 ASP A N 1
ATOM 3604 C CA . ASP A 1 463 ? -7.491 12.591 -2.243 1.00 90.69 463 ASP A CA 1
ATOM 3605 C C . ASP A 1 463 ? -8.495 11.804 -1.392 1.00 90.69 463 ASP A C 1
ATOM 3607 O O . ASP A 1 463 ? -9.422 11.157 -1.890 1.00 90.69 463 ASP A O 1
ATOM 3611 N N . ALA A 1 464 ? -8.312 11.846 -0.072 1.00 92.88 464 ALA A N 1
ATOM 3612 C CA . ALA A 1 464 ? -9.254 11.238 0.856 1.00 92.88 464 ALA A CA 1
ATOM 3613 C C . ALA A 1 464 ? -10.624 11.910 0.754 1.00 92.88 464 ALA A C 1
ATOM 3615 O O . ALA A 1 464 ? -10.750 13.129 0.861 1.00 92.88 464 ALA A O 1
ATOM 3616 N N . THR A 1 465 ? -11.670 11.099 0.617 1.00 91.25 465 THR A N 1
ATOM 3617 C CA . THR A 1 465 ? -13.047 11.600 0.547 1.00 91.25 465 THR A CA 1
ATOM 3618 C C . THR A 1 465 ? -13.651 11.638 1.943 1.00 91.25 465 THR A C 1
ATOM 3620 O O . THR A 1 465 ? -13.731 10.602 2.594 1.00 91.25 465 THR A O 1
ATOM 3623 N N . TRP A 1 466 ? -14.073 12.806 2.421 1.00 94.19 466 TRP A N 1
ATOM 3624 C CA . TRP A 1 466 ? -14.746 12.923 3.716 1.00 94.19 466 TRP A CA 1
ATOM 3625 C C . TRP A 1 466 ? -16.203 12.460 3.636 1.00 94.19 466 TRP A C 1
ATOM 3627 O O . TRP A 1 466 ? -16.937 12.878 2.742 1.00 94.19 466 TRP A O 1
ATOM 3637 N N . GLU A 1 467 ? -16.622 11.636 4.595 1.00 93.38 467 GLU A N 1
ATOM 3638 C CA . GLU A 1 467 ? -18.016 11.258 4.799 1.00 93.38 467 GLU A CA 1
ATOM 3639 C C . GLU A 1 467 ? -18.540 11.891 6.099 1.00 93.38 467 GLU A C 1
ATOM 3641 O O . GLU A 1 467 ? -18.059 11.579 7.188 1.00 93.38 467 GLU A O 1
ATOM 3646 N N . GLU A 1 468 ? -19.551 12.752 5.999 1.00 91.88 468 GLU A N 1
ATOM 3647 C CA . GLU A 1 468 ? -20.104 13.534 7.105 1.00 91.88 468 GLU A CA 1
ATOM 3648 C C . GLU A 1 468 ? -20.921 12.694 8.095 1.00 91.88 468 GLU A C 1
ATOM 3650 O O . GLU A 1 468 ? -20.876 12.938 9.303 1.00 91.88 468 GLU A O 1
ATOM 3655 N N . GLY A 1 469 ? -21.657 11.685 7.624 1.00 91.50 469 GLY A N 1
ATOM 3656 C CA . GLY A 1 469 ? -22.498 10.849 8.481 1.00 91.50 469 GLY A CA 1
ATOM 3657 C C . GLY A 1 469 ? -21.665 10.017 9.453 1.00 91.50 469 GLY A C 1
ATOM 3658 O O . GLY A 1 469 ? -21.874 10.060 10.671 1.00 91.50 469 GLY A O 1
ATOM 3659 N N . SER A 1 470 ? -20.687 9.289 8.912 1.00 91.56 470 SER A N 1
ATOM 3660 C CA . SER A 1 470 ? -19.752 8.468 9.696 1.00 91.56 470 SER A CA 1
ATOM 3661 C C . SER A 1 470 ? -18.555 9.243 10.252 1.00 91.56 470 SER A C 1
ATOM 3663 O O . SER A 1 470 ? -17.878 8.750 11.157 1.00 91.56 470 SER A O 1
ATOM 3665 N N . ARG A 1 471 ? -18.288 10.452 9.748 1.00 94.44 471 ARG A N 1
ATOM 3666 C CA . ARG A 1 471 ? -17.108 11.260 10.089 1.00 94.44 471 ARG A CA 1
ATOM 3667 C C . ARG A 1 471 ? -15.820 10.473 9.921 1.00 94.44 471 ARG A C 1
ATOM 3669 O O . ARG A 1 471 ? -15.015 10.325 10.846 1.00 94.44 471 ARG A O 1
ATOM 3676 N N . THR A 1 472 ? -15.691 9.880 8.746 1.00 95.75 472 THR A N 1
ATOM 3677 C CA . THR A 1 472 ? -14.516 9.117 8.337 1.00 95.75 472 THR A CA 1
ATOM 3678 C C . THR A 1 472 ? -14.057 9.578 6.973 1.00 95.75 472 THR A C 1
ATOM 3680 O O . THR A 1 472 ? -14.829 10.133 6.195 1.00 95.75 472 THR A O 1
ATOM 3683 N N . TYR A 1 473 ? -12.792 9.320 6.674 1.00 96.81 473 TYR A N 1
ATOM 3684 C CA . TYR A 1 473 ? -12.285 9.427 5.319 1.00 96.81 473 TYR A CA 1
ATOM 3685 C C . TYR A 1 473 ? -12.429 8.088 4.595 1.00 96.81 473 TYR A C 1
ATOM 3687 O O . TYR A 1 473 ? -12.175 7.027 5.162 1.00 96.81 473 TYR A O 1
ATOM 3695 N N . GLY A 1 474 ? -12.790 8.121 3.321 1.00 95.50 474 GLY A N 1
ATOM 3696 C CA . GLY A 1 474 ? -12.579 7.023 2.389 1.00 95.50 474 GLY A CA 1
ATOM 3697 C C . GLY A 1 474 ? -11.161 7.082 1.832 1.00 95.50 474 GLY A C 1
ATOM 3698 O O . GLY A 1 474 ? -10.707 8.145 1.403 1.00 95.50 474 GLY A O 1
ATOM 3699 N N . ALA A 1 475 ? -10.459 5.949 1.837 1.00 97.06 475 ALA A N 1
ATOM 3700 C CA . ALA A 1 475 ? -9.127 5.852 1.256 1.00 97.06 475 ALA A CA 1
ATOM 3701 C C . ALA A 1 475 ? -9.146 6.130 -0.261 1.00 97.06 475 ALA A C 1
ATOM 3703 O O . ALA A 1 475 ? -10.013 5.600 -0.966 1.00 97.06 475 ALA A O 1
ATOM 3704 N N . PRO A 1 476 ? -8.180 6.898 -0.788 1.00 96.06 476 PRO A N 1
ATOM 3705 C CA . PRO A 1 476 ? -8.079 7.146 -2.221 1.00 96.06 476 PRO A CA 1
ATOM 3706 C C . PRO A 1 476 ? -7.466 5.965 -2.984 1.00 96.06 476 PRO A C 1
ATOM 3708 O O . PRO A 1 476 ? -7.009 4.975 -2.399 1.00 96.06 476 PRO A O 1
ATOM 3711 N N . LEU A 1 477 ? -7.452 6.070 -4.316 1.00 96.19 477 LEU A N 1
ATOM 3712 C CA . LEU A 1 477 ? -7.103 4.975 -5.230 1.00 96.19 477 LEU A CA 1
ATOM 3713 C C . LEU A 1 477 ? -5.735 4.345 -4.943 1.00 96.19 477 LEU A C 1
ATOM 3715 O O . LEU A 1 477 ? -5.617 3.123 -4.908 1.00 96.19 477 LEU A O 1
ATOM 3719 N N . GLN A 1 478 ? -4.710 5.162 -4.712 1.00 95.38 478 GLN A N 1
ATOM 3720 C CA . GLN A 1 478 ? -3.346 4.714 -4.437 1.00 95.38 478 GLN A CA 1
ATOM 3721 C C . GLN A 1 478 ? -3.247 3.924 -3.129 1.00 95.38 478 GLN A C 1
ATOM 3723 O O . GLN A 1 478 ? -2.550 2.914 -3.077 1.00 95.38 478 GLN A O 1
ATOM 3728 N N . VAL A 1 479 ? -4.010 4.315 -2.102 1.00 97.44 479 VAL A N 1
ATOM 3729 C CA . VAL A 1 479 ? -4.049 3.597 -0.820 1.00 97.44 479 VAL A CA 1
ATOM 3730 C C . VAL A 1 479 ? -4.801 2.275 -0.971 1.00 97.44 479 VAL A C 1
ATOM 3732 O O . VAL A 1 479 ? -4.328 1.253 -0.478 1.00 97.44 479 VAL A O 1
ATOM 3735 N N . LYS A 1 480 ? -5.923 2.264 -1.704 1.00 97.50 480 LYS A N 1
ATOM 3736 C CA . LYS A 1 480 ? -6.686 1.041 -2.023 1.00 97.50 480 LYS A CA 1
ATOM 3737 C C . LYS A 1 480 ? -5.909 0.068 -2.921 1.00 97.50 480 LYS A C 1
ATOM 3739 O O . LYS A 1 480 ? -6.145 -1.133 -2.889 1.00 97.50 480 LYS A O 1
ATOM 3744 N N . ALA A 1 481 ? -4.974 0.569 -3.725 1.00 97.62 481 ALA A N 1
ATOM 3745 C CA . ALA A 1 481 ? -4.149 -0.244 -4.613 1.00 97.62 481 ALA A CA 1
ATOM 3746 C C . ALA A 1 481 ? -2.898 -0.830 -3.935 1.00 97.62 481 ALA A C 1
ATOM 3748 O O . ALA A 1 481 ? -2.200 -1.641 -4.552 1.00 97.62 481 ALA A O 1
ATOM 3749 N N . ASN A 1 482 ? -2.572 -0.416 -2.705 1.00 97.44 482 ASN A N 1
ATOM 3750 C CA . ASN A 1 482 ? -1.321 -0.786 -2.044 1.00 97.44 482 ASN A CA 1
ATOM 3751 C C . ASN A 1 482 ? -1.116 -2.303 -1.965 1.00 97.44 482 ASN A C 1
ATOM 3753 O O . ASN A 1 482 ? -2.028 -3.081 -1.688 1.00 97.44 482 ASN A O 1
ATOM 3757 N N . GLY A 1 483 ? 0.118 -2.735 -2.236 1.00 93.69 483 GLY A N 1
ATOM 3758 C CA . GLY A 1 483 ? 0.461 -4.152 -2.329 1.00 93.69 483 GLY A CA 1
ATOM 3759 C C . GLY A 1 483 ? -0.073 -4.848 -3.587 1.00 93.69 483 GLY A C 1
ATOM 3760 O O . GLY A 1 483 ? 0.224 -6.026 -3.773 1.00 93.69 483 GLY A O 1
ATOM 3761 N N . GLY A 1 484 ? -0.810 -4.160 -4.457 1.00 95.50 484 GLY A N 1
ATOM 3762 C CA . GLY A 1 484 ? -1.303 -4.645 -5.743 1.00 95.50 484 GLY A CA 1
ATOM 3763 C C . GLY A 1 484 ? -0.912 -3.718 -6.894 1.00 95.50 484 GLY A C 1
ATOM 3764 O O . GLY A 1 484 ? 0.238 -3.285 -6.981 1.00 95.50 484 GLY A O 1
ATOM 3765 N N . VAL A 1 485 ? -1.862 -3.448 -7.792 1.00 96.69 485 VAL A N 1
ATOM 3766 C CA . VAL A 1 485 ? -1.662 -2.645 -9.007 1.00 96.69 485 VAL A CA 1
ATOM 3767 C C . VAL A 1 485 ? -2.645 -1.479 -9.053 1.00 96.69 485 VAL A C 1
ATOM 3769 O O . VAL A 1 485 ? -3.852 -1.672 -8.897 1.00 96.69 485 VAL A O 1
ATOM 3772 N N . LEU A 1 486 ? -2.121 -0.287 -9.342 1.00 97.44 486 LEU A N 1
ATOM 3773 C CA . LEU A 1 486 ? -2.891 0.883 -9.759 1.00 97.44 486 LEU A CA 1
ATOM 3774 C C . LEU A 1 486 ? -2.765 1.014 -11.281 1.00 97.44 486 LEU A C 1
ATOM 3776 O O . LEU A 1 486 ? -1.690 1.337 -11.784 1.00 97.44 486 LEU A O 1
ATOM 3780 N N . LEU A 1 487 ? -3.841 0.732 -12.009 1.00 96.69 487 LEU A N 1
ATOM 3781 C CA . LEU A 1 487 ? -3.901 0.769 -13.467 1.00 96.69 487 LEU A CA 1
ATOM 3782 C C . LEU A 1 487 ? -4.624 2.030 -13.946 1.00 96.69 487 LEU A C 1
ATOM 3784 O O . LEU A 1 487 ? -5.824 2.170 -13.728 1.00 96.69 487 LEU A O 1
ATOM 3788 N N . ILE A 1 488 ? -3.908 2.891 -14.666 1.00 94.75 488 ILE A N 1
ATOM 3789 C CA . ILE A 1 488 ? -4.496 3.989 -15.440 1.00 94.75 488 ILE A CA 1
ATOM 3790 C C . ILE A 1 488 ? -4.544 3.549 -16.898 1.00 94.75 488 ILE A C 1
ATOM 3792 O O . ILE A 1 488 ? -3.515 3.462 -17.575 1.00 94.75 488 ILE A O 1
ATOM 3796 N N . ASP A 1 489 ? -5.741 3.205 -17.350 1.00 92.19 489 ASP A N 1
ATOM 3797 C CA . ASP A 1 489 ? -6.000 2.719 -18.697 1.00 92.19 489 ASP A CA 1
ATOM 3798 C C . ASP A 1 489 ? -6.378 3.865 -19.640 1.00 92.19 489 ASP A C 1
ATOM 3800 O O . ASP A 1 489 ? -6.847 4.918 -19.209 1.00 92.19 489 ASP A O 1
ATOM 3804 N N . ASP A 1 490 ? -6.152 3.663 -20.937 1.00 88.69 490 ASP A N 1
ATOM 3805 C CA . ASP A 1 490 ? -6.383 4.669 -21.981 1.00 88.69 490 ASP A CA 1
ATOM 3806 C C . ASP A 1 490 ? -5.787 6.060 -21.666 1.00 88.69 490 ASP A C 1
ATOM 3808 O O . ASP A 1 490 ? -6.404 7.103 -21.899 1.00 88.69 490 ASP A O 1
ATOM 3812 N N . LEU A 1 491 ? -4.561 6.095 -21.133 1.00 90.31 491 LEU A N 1
ATOM 3813 C CA . LEU A 1 491 ? -3.856 7.329 -20.787 1.00 90.31 491 LEU A CA 1
ATOM 3814 C C . LEU A 1 491 ? -3.760 8.269 -22.002 1.00 90.31 491 LEU A C 1
ATOM 3816 O O . LEU A 1 491 ? -3.287 7.875 -23.073 1.00 90.31 491 LEU A O 1
ATOM 3820 N N . GLY A 1 492 ? -4.189 9.518 -21.811 1.00 85.94 492 GLY A N 1
ATOM 3821 C CA . GLY A 1 492 ? -4.293 10.543 -22.855 1.00 85.94 492 GLY A CA 1
ATOM 3822 C C . GLY A 1 492 ? -5.713 10.779 -23.367 1.00 85.94 492 GLY A C 1
ATOM 3823 O O . GLY A 1 492 ? -5.909 11.669 -24.189 1.00 85.94 492 GLY A O 1
ATOM 3824 N N . ARG A 1 493 ? -6.703 10.015 -22.889 1.00 85.06 493 ARG A N 1
ATOM 3825 C CA . ARG A 1 493 ? -8.131 10.200 -23.219 1.00 85.06 493 ARG A CA 1
ATOM 3826 C C . ARG A 1 493 ? -8.960 10.750 -22.055 1.00 85.06 493 ARG A C 1
ATOM 3828 O O . ARG A 1 493 ? -10.170 10.904 -22.186 1.00 85.06 493 ARG A O 1
ATOM 3835 N N . GLN A 1 494 ? -8.317 11.039 -20.927 1.00 84.25 494 GLN A N 1
ATOM 3836 C CA . GLN A 1 494 ? -8.928 11.660 -19.755 1.00 84.25 494 GLN A CA 1
ATOM 3837 C C . GLN A 1 494 ? -9.117 13.167 -19.962 1.00 84.25 494 GLN A C 1
ATOM 3839 O O . GLN A 1 494 ? -8.433 13.793 -20.770 1.00 84.25 494 GLN A O 1
ATOM 3844 N N . ARG A 1 495 ? -10.004 13.775 -19.160 1.00 84.75 495 ARG A N 1
ATOM 3845 C CA . ARG A 1 495 ? -10.095 15.244 -19.061 1.00 84.75 495 ARG A CA 1
ATOM 3846 C C . ARG A 1 495 ? -8.814 15.861 -18.491 1.00 84.75 495 ARG A C 1
ATOM 3848 O O . ARG A 1 495 ? -8.436 16.959 -18.883 1.00 84.75 495 ARG A O 1
ATOM 3855 N N . VAL A 1 496 ? -8.167 15.157 -17.561 1.00 89.38 496 VAL A N 1
ATOM 3856 C CA . VAL A 1 496 ? -6.885 15.547 -16.962 1.00 89.38 496 VAL A CA 1
ATOM 3857 C C . VAL A 1 496 ? -5.747 15.138 -17.895 1.00 89.38 496 VAL A C 1
ATOM 3859 O O . VAL A 1 496 ? -5.747 14.030 -18.429 1.00 89.38 496 VAL A O 1
ATOM 3862 N N . SER A 1 497 ? -4.755 16.009 -18.085 1.00 90.38 497 SER A N 1
ATOM 3863 C CA . SER A 1 497 ? -3.625 15.683 -18.959 1.00 90.38 497 SER A CA 1
ATOM 3864 C C . SER A 1 497 ? -2.736 14.574 -18.361 1.00 90.38 497 SER A C 1
ATOM 3866 O O . SER A 1 497 ? -2.533 14.541 -17.144 1.00 90.38 497 SER A O 1
ATOM 3868 N N . PRO A 1 498 ? -2.113 13.709 -19.189 1.00 89.44 498 PRO A N 1
ATOM 3869 C CA . PRO A 1 498 ? -1.148 12.705 -18.727 1.00 89.44 498 PRO A CA 1
ATOM 3870 C C . PRO A 1 498 ? -0.030 13.287 -17.858 1.00 89.44 498 PRO A C 1
ATOM 3872 O O . PRO A 1 498 ? 0.394 12.668 -16.886 1.00 89.44 498 PRO A O 1
ATOM 3875 N N . LYS A 1 499 ? 0.413 14.506 -18.186 1.00 89.00 499 LYS A N 1
ATOM 3876 C CA . LYS A 1 499 ? 1.414 15.242 -17.418 1.00 89.00 499 LYS A CA 1
ATOM 3877 C C . LYS A 1 499 ? 0.951 15.498 -15.982 1.00 89.00 499 LYS A C 1
ATOM 3879 O O . LYS A 1 499 ? 1.667 15.149 -15.055 1.00 89.00 499 LYS A O 1
ATOM 3884 N N . GLN A 1 500 ? -0.257 16.035 -15.796 1.00 89.88 500 GLN A N 1
ATOM 3885 C CA . GLN A 1 500 ? -0.812 16.303 -14.462 1.00 89.88 500 GLN A CA 1
ATOM 3886 C C . GLN A 1 500 ? -0.960 15.024 -13.627 1.00 89.88 500 GLN A C 1
ATOM 3888 O O . GLN A 1 500 ? -0.679 15.035 -12.430 1.00 89.88 500 GLN A O 1
ATOM 3893 N N . ILE A 1 501 ? -1.355 13.915 -14.260 1.00 91.38 501 ILE A N 1
ATOM 3894 C CA . ILE A 1 501 ? -1.433 12.601 -13.607 1.00 91.38 501 ILE A CA 1
ATOM 3895 C C . ILE A 1 501 ? -0.053 12.187 -13.084 1.00 91.38 501 ILE A C 1
ATOM 3897 O O . ILE A 1 501 ? 0.089 11.804 -11.924 1.00 91.38 501 ILE A O 1
ATOM 3901 N N . LEU A 1 502 ? 0.979 12.280 -13.925 1.00 88.75 502 LEU A N 1
ATOM 3902 C CA . LEU A 1 502 ? 2.335 11.907 -13.532 1.00 88.75 502 LEU A CA 1
ATOM 3903 C C . LEU A 1 502 ? 2.951 12.865 -12.514 1.00 88.75 502 LEU A C 1
ATOM 3905 O O . LEU A 1 502 ? 3.619 12.398 -11.597 1.00 88.75 502 LEU A O 1
ATOM 3909 N N . ASP A 1 503 ? 2.706 14.169 -12.617 1.00 87.38 503 ASP A N 1
ATOM 3910 C CA . ASP A 1 503 ? 3.176 15.153 -11.634 1.00 87.38 503 ASP A CA 1
ATOM 3911 C C . ASP A 1 503 ? 2.666 14.828 -10.223 1.00 87.38 503 ASP A C 1
ATOM 3913 O O . ASP A 1 503 ? 3.414 14.933 -9.251 1.00 87.38 503 ASP A O 1
ATOM 3917 N N . ARG A 1 504 ? 1.420 14.351 -10.110 1.00 90.38 504 ARG A N 1
ATOM 3918 C CA . ARG A 1 504 ? 0.820 13.943 -8.834 1.00 90.38 504 ARG A CA 1
ATOM 3919 C C . ARG A 1 504 ? 1.379 12.631 -8.280 1.00 90.38 504 ARG A C 1
ATOM 3921 O O . ARG A 1 504 ? 1.386 12.463 -7.062 1.00 90.38 504 ARG A O 1
ATOM 3928 N N . LEU A 1 505 ? 1.798 11.704 -9.145 1.00 90.31 505 LEU A N 1
ATOM 3929 C CA . LEU A 1 505 ? 2.149 10.332 -8.756 1.00 90.31 505 LEU A CA 1
ATOM 3930 C C . LEU A 1 505 ? 3.649 10.064 -8.668 1.00 90.31 505 LEU A C 1
ATOM 3932 O O . LEU A 1 505 ? 4.060 9.261 -7.836 1.00 90.31 505 LEU A O 1
ATOM 3936 N N . LEU A 1 506 ? 4.474 10.691 -9.510 1.00 83.31 506 LEU A N 1
ATOM 3937 C CA . LEU A 1 506 ? 5.880 10.306 -9.648 1.00 83.31 506 LEU A CA 1
ATOM 3938 C C . LEU A 1 506 ? 6.685 10.539 -8.370 1.00 83.31 506 LEU A C 1
ATOM 3940 O O . LEU A 1 506 ? 7.434 9.655 -7.971 1.00 83.31 506 LEU A O 1
ATOM 3944 N N . VAL A 1 507 ? 6.519 11.694 -7.717 1.00 85.75 507 VAL A N 1
ATOM 3945 C CA . VAL A 1 507 ? 7.244 11.982 -6.468 1.00 85.75 507 VAL A CA 1
ATOM 3946 C C . VAL A 1 507 ? 6.798 11.034 -5.344 1.00 85.75 507 VAL A C 1
ATOM 3948 O O . VAL A 1 507 ? 7.671 10.390 -4.762 1.00 85.75 507 VAL A O 1
ATOM 3951 N N . PRO A 1 508 ? 5.487 10.848 -5.079 1.00 86.12 508 PRO A N 1
ATOM 3952 C CA . PRO A 1 508 ? 5.046 9.865 -4.093 1.00 86.12 508 PRO A CA 1
ATOM 3953 C C . PRO A 1 508 ? 5.479 8.422 -4.374 1.00 86.12 508 PRO A C 1
ATOM 3955 O O . PRO A 1 508 ? 5.803 7.691 -3.444 1.00 86.12 508 PRO A O 1
ATOM 3958 N N . LEU A 1 509 ? 5.520 8.009 -5.645 1.00 85.94 509 LEU A N 1
ATOM 3959 C CA . LEU A 1 509 ? 6.003 6.682 -6.040 1.00 85.94 509 LEU A CA 1
ATOM 3960 C C . LEU A 1 509 ? 7.502 6.508 -5.779 1.00 85.94 509 LEU A C 1
ATOM 3962 O O . LEU A 1 509 ? 7.915 5.456 -5.309 1.00 85.94 509 LEU A O 1
ATOM 3966 N N . GLU A 1 510 ? 8.315 7.524 -6.070 1.00 83.38 510 GLU A N 1
ATOM 3967 C CA . GLU A 1 510 ? 9.762 7.497 -5.814 1.00 83.38 510 GLU A CA 1
ATOM 3968 C C . GLU A 1 510 ? 10.091 7.503 -4.318 1.00 83.38 510 GLU A C 1
ATOM 3970 O O . GLU A 1 510 ? 11.087 6.918 -3.900 1.00 83.38 510 GLU A O 1
ATOM 3975 N N . GLN A 1 511 ? 9.260 8.165 -3.513 1.00 85.44 511 GLN A N 1
ATOM 3976 C CA . GLN A 1 511 ? 9.417 8.241 -2.059 1.00 85.44 511 GLN A CA 1
ATOM 3977 C C . GLN A 1 511 ? 8.699 7.110 -1.312 1.00 85.44 511 GLN A C 1
ATOM 3979 O O . GLN A 1 511 ? 8.876 6.977 -0.101 1.00 85.44 511 GLN A O 1
ATOM 3984 N N . GLU A 1 512 ? 7.881 6.322 -2.016 1.00 90.00 512 GLU A N 1
ATOM 3985 C CA . GLU A 1 512 ? 6.976 5.301 -1.472 1.00 90.00 512 GLU A CA 1
ATOM 3986 C C . GLU A 1 512 ? 6.004 5.837 -0.394 1.00 90.00 512 GLU A C 1
ATOM 3988 O O . GLU A 1 512 ? 5.465 5.083 0.428 1.00 90.00 512 GLU A O 1
ATOM 3993 N N . ILE A 1 513 ? 5.789 7.153 -0.369 1.00 90.06 513 ILE A N 1
ATOM 3994 C CA . ILE A 1 513 ? 4.989 7.890 0.613 1.00 90.06 513 ILE A CA 1
ATOM 3995 C C . ILE A 1 513 ? 4.216 8.972 -0.133 1.00 90.06 513 ILE A C 1
ATOM 3997 O O . ILE A 1 513 ? 4.793 9.732 -0.904 1.00 90.06 513 ILE A O 1
ATOM 4001 N N . ASP A 1 514 ? 2.921 9.071 0.138 1.00 91.69 514 ASP A N 1
ATOM 4002 C CA . ASP A 1 514 ? 2.074 10.160 -0.323 1.00 91.69 514 ASP A CA 1
ATOM 4003 C C . ASP A 1 514 ? 1.665 11.062 0.846 1.00 91.69 514 ASP A C 1
ATOM 4005 O O . ASP A 1 514 ? 1.405 10.597 1.960 1.00 91.69 514 ASP A O 1
ATOM 4009 N N . TYR A 1 515 ? 1.603 12.363 0.577 1.00 89.75 515 TYR A N 1
ATOM 4010 C CA . TYR A 1 515 ? 1.210 13.385 1.540 1.00 89.75 515 TYR A CA 1
ATOM 4011 C C . TYR A 1 515 ? -0.197 13.850 1.213 1.00 89.75 515 TYR A C 1
ATOM 4013 O O . TYR A 1 515 ? -0.426 14.501 0.195 1.00 89.75 515 TYR A O 1
ATOM 4021 N N . MET A 1 516 ? -1.138 13.544 2.096 1.00 88.44 516 MET A N 1
ATOM 4022 C CA . MET A 1 516 ? -2.549 13.804 1.855 1.00 88.44 516 MET A CA 1
ATOM 4023 C C . MET A 1 516 ? -3.075 14.878 2.793 1.00 88.44 516 MET A C 1
ATOM 4025 O O . MET A 1 516 ? -2.783 14.863 3.989 1.00 88.44 516 MET A O 1
ATOM 4029 N N . ASN A 1 517 ? -3.868 15.797 2.246 1.00 88.12 517 ASN A N 1
ATOM 4030 C CA . ASN A 1 517 ? -4.584 16.786 3.039 1.00 88.12 517 ASN A CA 1
ATOM 4031 C C . ASN A 1 517 ? -5.938 16.205 3.450 1.00 88.12 517 ASN A C 1
ATOM 4033 O O . ASN A 1 517 ? -6.730 15.795 2.605 1.00 88.12 517 ASN A O 1
ATOM 4037 N N . LEU A 1 518 ? -6.202 16.189 4.748 1.00 90.31 518 LEU A N 1
ATOM 4038 C CA . LEU A 1 518 ? -7.481 15.805 5.319 1.00 90.31 518 LEU A CA 1
ATOM 4039 C C . LEU A 1 518 ? -8.411 17.017 5.285 1.00 90.31 518 LEU A C 1
ATOM 4041 O O . LEU A 1 518 ? -8.189 17.993 5.998 1.00 90.31 518 LEU A O 1
ATOM 4045 N N . SER A 1 519 ? -9.425 16.988 4.421 1.00 87.19 519 SER A N 1
ATOM 4046 C CA . SER A 1 519 ? -10.254 18.163 4.122 1.00 87.19 519 SER A CA 1
ATOM 4047 C C . SER A 1 519 ? -11.033 18.705 5.323 1.00 87.19 519 SER A C 1
ATOM 4049 O O . SER A 1 519 ? -11.229 19.914 5.405 1.00 87.19 519 SER A O 1
ATOM 4051 N N . ALA A 1 520 ? -11.463 17.849 6.257 1.00 84.56 520 ALA A N 1
ATOM 4052 C CA . ALA A 1 520 ? -12.269 18.279 7.400 1.00 84.56 520 ALA A CA 1
ATOM 4053 C C . ALA A 1 520 ? -11.426 18.908 8.522 1.00 84.56 520 ALA A C 1
ATOM 4055 O O . ALA A 1 520 ? -11.895 19.826 9.191 1.00 84.56 520 ALA A O 1
ATOM 4056 N N . SER A 1 521 ? -10.183 18.455 8.723 1.00 85.81 521 SER A N 1
ATOM 4057 C CA . SER A 1 521 ? -9.289 18.977 9.771 1.00 85.81 521 SER A CA 1
ATOM 4058 C C . SER A 1 521 ? -8.196 19.916 9.261 1.00 85.81 521 SER A C 1
ATOM 4060 O O . SER A 1 521 ? -7.535 20.582 10.056 1.00 85.81 521 SER A O 1
ATOM 4062 N N . GLY A 1 522 ? -7.954 19.952 7.948 1.00 86.56 522 GLY A N 1
ATOM 4063 C CA . GLY A 1 522 ? -6.831 20.656 7.323 1.00 86.56 522 GLY A CA 1
ATOM 4064 C C . GLY A 1 522 ? -5.463 20.023 7.602 1.00 86.56 522 GLY A C 1
ATOM 4065 O O . GLY A 1 522 ? -4.435 20.562 7.184 1.00 86.56 522 GLY A O 1
ATOM 4066 N N . ARG A 1 523 ? -5.414 18.890 8.313 1.00 90.62 523 ARG A N 1
ATOM 4067 C CA . ARG A 1 523 ? -4.159 18.221 8.660 1.00 90.62 523 ARG A CA 1
ATOM 4068 C C . ARG A 1 523 ? -3.548 17.531 7.453 1.00 90.62 523 ARG A C 1
ATOM 4070 O O . ARG A 1 523 ? -4.247 17.018 6.586 1.00 90.62 523 ARG A O 1
ATOM 4077 N N . LYS A 1 524 ? -2.218 17.452 7.448 1.00 88.69 524 LYS A N 1
ATOM 4078 C CA . LYS A 1 524 ? -1.475 16.618 6.504 1.00 88.69 524 LYS A CA 1
ATOM 4079 C C . LYS A 1 524 ? -1.127 15.289 7.147 1.00 88.69 524 LYS A C 1
ATOM 4081 O O . LYS A 1 524 ? -0.665 15.269 8.288 1.00 88.69 524 LYS A O 1
ATOM 4086 N N . VAL A 1 525 ? -1.329 14.203 6.412 1.00 90.25 525 VAL A N 1
ATOM 4087 C CA . VAL A 1 525 ? -0.969 12.853 6.851 1.00 90.25 525 VAL A CA 1
ATOM 4088 C C . VAL A 1 525 ? -0.073 12.182 5.824 1.00 90.25 525 VAL A C 1
ATOM 4090 O O . VAL A 1 525 ? -0.273 12.323 4.618 1.00 90.25 525 VAL A O 1
ATOM 4093 N N . GLU A 1 526 ? 0.921 11.454 6.322 1.00 91.56 526 GLU A N 1
ATOM 4094 C CA . GLU A 1 526 ? 1.775 10.603 5.502 1.00 91.56 526 GLU A CA 1
ATOM 4095 C C . GLU A 1 526 ? 1.143 9.220 5.390 1.00 91.56 526 GLU A C 1
ATOM 4097 O O . GLU A 1 526 ? 0.929 8.543 6.399 1.00 91.56 526 GLU A O 1
ATOM 4102 N N . VAL A 1 527 ? 0.879 8.775 4.165 1.00 93.38 527 VAL A N 1
ATOM 4103 C CA . VAL A 1 527 ? 0.387 7.423 3.892 1.00 93.38 527 VAL A CA 1
ATOM 4104 C C . VAL A 1 527 ? 1.349 6.689 2.961 1.00 93.38 527 VAL A C 1
ATOM 4106 O O . VAL A 1 527 ? 1.947 7.307 2.084 1.00 93.38 527 VAL A O 1
ATOM 4109 N N . PRO A 1 528 ? 1.533 5.370 3.106 1.00 94.31 528 PRO A N 1
ATOM 4110 C CA . PRO A 1 528 ? 2.370 4.615 2.178 1.00 94.31 528 PRO A CA 1
ATOM 4111 C C . PRO A 1 528 ? 1.760 4.582 0.774 1.00 94.31 528 PRO A C 1
ATOM 4113 O O . PRO A 1 528 ? 0.546 4.404 0.638 1.00 94.31 528 PRO A O 1
ATOM 4116 N N . PHE A 1 529 ? 2.601 4.653 -0.257 1.00 94.88 529 PHE A N 1
ATOM 4117 C CA . PHE A 1 529 ? 2.214 4.412 -1.649 1.00 94.88 529 PHE A CA 1
ATOM 4118 C C . PHE A 1 529 ? 3.089 3.314 -2.264 1.00 94.88 529 PHE A C 1
ATOM 4120 O O . PHE A 1 529 ? 4.174 3.553 -2.781 1.00 94.88 529 PHE A O 1
ATOM 4127 N N . TRP A 1 530 ? 2.616 2.078 -2.134 1.00 94.12 530 TRP A N 1
ATOM 4128 C CA . TRP A 1 530 ? 3.333 0.830 -2.415 1.00 94.12 530 TRP A CA 1
ATOM 4129 C C . TRP A 1 530 ? 2.605 -0.038 -3.460 1.00 94.12 530 TRP A C 1
ATOM 4131 O O . TRP A 1 530 ? 2.788 -1.259 -3.527 1.00 94.12 530 TRP A O 1
ATOM 4141 N N . ALA A 1 531 ? 1.713 0.568 -4.243 1.00 94.50 531 ALA A N 1
ATOM 4142 C CA . ALA A 1 531 ? 1.093 -0.073 -5.394 1.00 94.50 531 ALA A CA 1
ATOM 4143 C C . ALA A 1 531 ? 2.030 -0.006 -6.605 1.00 94.50 531 ALA A C 1
ATOM 4145 O O . ALA A 1 531 ? 2.696 1.003 -6.835 1.00 94.50 531 ALA A O 1
ATOM 4146 N N . GLN A 1 532 ? 2.037 -1.052 -7.429 1.00 93.88 532 GLN A N 1
ATOM 4147 C CA . GLN A 1 532 ? 2.713 -0.989 -8.718 1.00 93.88 532 GLN A CA 1
ATOM 4148 C C . GLN A 1 532 ? 1.881 -0.143 -9.690 1.00 93.88 532 GLN A C 1
ATOM 4150 O O . GLN A 1 532 ? 0.742 -0.497 -9.999 1.00 93.88 532 GLN A O 1
ATOM 4155 N N . LEU A 1 533 ? 2.449 0.956 -10.196 1.00 94.81 533 LEU A N 1
ATOM 4156 C CA . LEU A 1 533 ? 1.795 1.780 -11.215 1.00 94.81 533 LEU A CA 1
ATOM 4157 C C . LEU A 1 533 ? 1.870 1.098 -12.589 1.00 94.81 533 LEU A C 1
ATOM 4159 O O . LEU A 1 533 ? 2.960 0.863 -13.117 1.00 94.81 533 LEU A O 1
ATOM 4163 N N . ALA A 1 534 ? 0.714 0.840 -13.191 1.00 94.94 534 ALA A N 1
ATOM 4164 C CA . ALA A 1 534 ? 0.578 0.400 -14.570 1.00 94.94 534 ALA A CA 1
ATOM 4165 C C . ALA A 1 534 ? -0.142 1.476 -15.388 1.00 94.94 534 ALA A C 1
ATOM 4167 O O . ALA A 1 534 ? -1.214 1.949 -15.019 1.00 94.94 534 ALA A O 1
ATOM 4168 N N . LEU A 1 535 ? 0.449 1.861 -16.511 1.00 93.75 535 LEU A N 1
ATOM 4169 C CA . LEU A 1 535 ? -0.099 2.835 -17.448 1.00 93.75 535 LEU A CA 1
ATOM 4170 C C . LEU A 1 535 ? -0.343 2.123 -18.774 1.00 93.75 535 LEU A C 1
ATOM 4172 O O . LEU A 1 535 ? 0.534 1.401 -19.243 1.00 93.75 535 LEU A O 1
ATOM 4176 N N . SER A 1 536 ? -1.512 2.310 -19.375 1.00 93.31 536 SER A N 1
ATOM 4177 C CA . SER A 1 536 ? -1.866 1.722 -20.669 1.00 93.31 536 SER A CA 1
ATOM 4178 C C . SER A 1 536 ? -2.357 2.809 -21.619 1.00 93.31 536 SER A C 1
ATOM 4180 O O . SER A 1 536 ? -3.103 3.694 -21.213 1.00 93.31 536 SER A O 1
ATOM 4182 N N . THR A 1 537 ? -1.918 2.786 -22.879 1.00 91.19 537 THR A N 1
ATOM 4183 C CA . THR A 1 537 ? -2.342 3.771 -23.885 1.00 91.19 537 THR A CA 1
ATOM 4184 C C . THR A 1 537 ? -2.295 3.226 -25.311 1.00 91.19 537 THR A C 1
ATOM 4186 O O . THR A 1 537 ? -1.526 2.322 -25.638 1.00 91.19 537 THR A O 1
ATOM 4189 N N . ASN A 1 538 ? -3.117 3.810 -26.182 1.00 88.81 538 ASN A N 1
ATOM 4190 C CA . ASN A 1 538 ? -3.081 3.577 -27.626 1.00 88.81 538 ASN A CA 1
ATOM 4191 C C . ASN A 1 538 ? -2.140 4.545 -28.370 1.00 88.81 538 ASN A C 1
ATOM 4193 O O . ASN A 1 538 ? -1.902 4.364 -29.561 1.00 88.81 538 ASN A O 1
ATOM 4197 N N . LEU A 1 539 ? -1.637 5.579 -27.690 1.00 85.50 539 LEU A N 1
ATOM 4198 C CA . LEU A 1 539 ? -0.777 6.615 -28.263 1.00 85.50 539 LEU A CA 1
ATOM 4199 C C . LEU A 1 539 ? 0.700 6.275 -28.053 1.00 85.50 539 LEU A C 1
ATOM 4201 O O . LEU A 1 539 ? 1.057 5.509 -27.151 1.00 85.50 539 LEU A O 1
ATOM 4205 N N . LYS A 1 540 ? 1.590 6.835 -28.878 1.00 83.25 540 LYS A N 1
ATOM 4206 C CA . LYS A 1 540 ? 3.027 6.625 -28.659 1.00 83.25 540 LYS A CA 1
ATOM 4207 C C . LYS A 1 540 ? 3.473 7.404 -27.415 1.00 83.25 540 LYS A C 1
ATOM 4209 O O . LYS A 1 540 ? 3.014 8.524 -27.207 1.00 83.25 540 LYS A O 1
ATOM 4214 N N . PRO A 1 541 ? 4.420 6.887 -26.609 1.00 82.94 541 PRO A N 1
ATOM 4215 C CA . PRO A 1 541 ? 4.853 7.567 -25.386 1.00 82.94 541 PRO A CA 1
ATOM 4216 C C . PRO A 1 541 ? 5.333 9.010 -25.617 1.00 82.94 541 PRO A C 1
ATOM 4218 O O . PRO A 1 541 ? 5.021 9.889 -24.821 1.00 82.94 541 PRO A O 1
ATOM 4221 N N . ALA A 1 542 ? 6.028 9.260 -26.733 1.00 83.06 542 ALA A N 1
ATOM 4222 C CA . ALA A 1 542 ? 6.529 10.586 -27.109 1.00 83.06 542 ALA A CA 1
ATOM 4223 C C . ALA A 1 542 ? 5.428 11.586 -27.517 1.00 83.06 542 ALA A C 1
ATOM 4225 O O . ALA A 1 542 ? 5.679 12.785 -27.547 1.00 83.06 542 ALA A O 1
ATOM 4226 N N . GLU A 1 543 ? 4.221 11.111 -27.837 1.00 83.56 543 GLU A N 1
ATOM 4227 C CA . GLU A 1 543 ? 3.062 11.965 -28.136 1.00 83.56 543 GLU A CA 1
ATOM 4228 C C . GLU A 1 543 ? 2.348 12.414 -26.852 1.00 83.56 543 GLU A C 1
ATOM 4230 O O . GLU A 1 543 ? 1.614 13.398 -26.857 1.00 83.56 543 GLU A O 1
ATOM 4235 N N . LEU A 1 544 ? 2.558 11.692 -25.748 1.00 82.94 544 LEU A N 1
ATOM 4236 C CA . LEU A 1 544 ? 1.905 11.945 -24.465 1.00 82.94 544 LEU A CA 1
ATOM 4237 C C . LEU A 1 544 ? 2.771 12.768 -23.513 1.00 82.94 544 LEU A C 1
ATOM 4239 O O . LEU A 1 544 ? 2.240 13.528 -22.704 1.00 82.94 544 LEU A O 1
ATOM 4243 N N . LEU A 1 545 ? 4.084 12.537 -23.540 1.00 83.50 545 LEU A N 1
ATOM 4244 C CA . LEU A 1 545 ? 5.016 12.965 -22.502 1.00 83.50 545 LEU A CA 1
ATOM 4245 C C . LEU A 1 545 ? 6.386 13.290 -23.097 1.00 83.50 545 LEU A C 1
ATOM 4247 O O . LEU A 1 545 ? 6.836 12.647 -24.047 1.00 83.50 545 LEU A O 1
ATOM 4251 N N . ASP A 1 546 ? 7.077 14.250 -22.484 1.00 81.94 546 ASP A N 1
ATOM 4252 C CA . ASP A 1 546 ? 8.462 14.554 -22.830 1.00 81.94 546 ASP A CA 1
ATOM 4253 C C . ASP A 1 546 ? 9.445 13.479 -22.326 1.00 81.94 546 ASP A C 1
ATOM 4255 O O . ASP A 1 546 ? 9.120 12.576 -21.545 1.00 81.94 546 ASP A O 1
ATOM 4259 N N . GLU A 1 547 ? 10.695 13.588 -22.774 1.00 75.75 547 GLU A N 1
ATOM 4260 C CA . GLU A 1 547 ? 11.742 12.629 -22.435 1.00 75.75 547 GLU A CA 1
ATOM 4261 C C . GLU A 1 547 ? 12.039 12.563 -20.923 1.00 75.75 547 GLU A C 1
ATOM 4263 O O . GLU A 1 547 ? 12.426 11.506 -20.420 1.00 75.75 547 GLU A O 1
ATOM 4268 N N . ALA A 1 548 ? 11.834 13.651 -20.172 1.00 74.25 548 ALA A N 1
ATOM 4269 C CA . ALA A 1 548 ? 12.100 13.691 -18.738 1.00 74.25 548 ALA A CA 1
ATOM 4270 C C . ALA A 1 548 ? 11.109 12.811 -17.959 1.00 74.25 548 ALA A C 1
ATOM 4272 O O . ALA A 1 548 ? 11.536 12.017 -17.117 1.00 74.25 548 ALA A O 1
ATOM 4273 N N . TYR A 1 549 ? 9.813 12.867 -18.284 1.00 76.19 549 TYR A N 1
ATOM 4274 C CA . TYR A 1 549 ? 8.808 11.968 -17.698 1.00 76.19 549 TYR A CA 1
ATOM 4275 C C . TYR A 1 549 ? 9.031 10.521 -18.124 1.00 76.19 549 TYR A C 1
ATOM 4277 O O . TYR A 1 549 ? 8.992 9.606 -17.298 1.00 76.19 549 TYR A O 1
ATOM 4285 N N . LEU A 1 550 ? 9.322 10.300 -19.409 1.00 76.75 550 LEU A N 1
ATOM 4286 C CA . LEU A 1 550 ? 9.568 8.959 -19.925 1.00 76.75 550 LEU A CA 1
ATOM 4287 C C . LEU A 1 550 ? 10.767 8.299 -19.237 1.00 76.75 550 LEU A C 1
ATOM 4289 O O . LEU A 1 550 ? 10.718 7.100 -18.980 1.00 76.75 550 LEU A O 1
ATOM 4293 N N . ARG A 1 551 ? 11.822 9.037 -18.877 1.00 77.94 551 ARG A N 1
ATOM 4294 C CA . ARG A 1 551 ? 12.975 8.487 -18.136 1.00 77.94 551 ARG A CA 1
ATOM 4295 C C . ARG A 1 551 ? 12.625 8.002 -16.724 1.00 77.94 551 ARG A C 1
ATOM 4297 O O . ARG A 1 551 ? 13.284 7.085 -16.245 1.00 77.94 551 ARG A O 1
ATOM 4304 N N . ARG A 1 552 ? 11.590 8.560 -16.087 1.00 75.25 552 ARG A N 1
ATOM 4305 C CA . ARG A 1 552 ? 11.127 8.166 -14.739 1.00 75.25 552 ARG A CA 1
ATOM 4306 C C . ARG A 1 552 ? 10.220 6.930 -14.751 1.00 75.25 552 ARG A C 1
ATOM 4308 O O . ARG A 1 552 ? 10.024 6.288 -13.725 1.00 75.25 552 ARG A O 1
ATOM 4315 N N . LEU A 1 553 ? 9.695 6.554 -15.918 1.00 78.38 553 LEU A N 1
ATOM 4316 C CA . LEU A 1 553 ? 8.933 5.319 -16.106 1.00 78.38 553 LEU A CA 1
ATOM 4317 C C . LEU A 1 553 ? 9.876 4.155 -16.433 1.00 78.38 553 LEU A C 1
ATOM 4319 O O . LEU A 1 553 ? 10.486 4.118 -17.511 1.00 78.38 553 LEU A O 1
ATOM 4323 N N . ALA A 1 554 ? 9.984 3.206 -15.501 1.00 77.38 554 ALA A N 1
ATOM 4324 C CA . ALA A 1 554 ? 11.031 2.185 -15.499 1.00 77.38 554 ALA A CA 1
ATOM 4325 C C . ALA A 1 554 ? 10.939 1.231 -16.698 1.00 77.38 554 ALA A C 1
ATOM 4327 O O . ALA A 1 554 ? 11.925 1.033 -17.413 1.00 77.38 554 ALA A O 1
ATOM 4328 N N . TYR A 1 555 ? 9.751 0.681 -16.954 1.00 85.00 555 TYR A N 1
ATOM 4329 C CA . TYR A 1 555 ? 9.533 -0.283 -18.030 1.00 85.00 555 TYR A CA 1
ATOM 4330 C C . TYR A 1 555 ? 8.551 0.263 -19.055 1.00 85.00 555 TYR A C 1
ATOM 4332 O O . TYR A 1 555 ? 7.478 0.746 -18.705 1.00 85.00 555 TYR A O 1
ATOM 4340 N N . LYS A 1 556 ? 8.917 0.160 -20.333 1.00 88.88 556 LYS A N 1
ATOM 4341 C CA . LYS A 1 556 ? 8.081 0.542 -21.474 1.00 88.88 556 LYS A CA 1
ATOM 4342 C C . LYS A 1 556 ? 7.919 -0.689 -22.350 1.00 88.88 556 LYS A C 1
ATOM 4344 O O . LYS A 1 556 ? 8.912 -1.236 -22.821 1.00 88.88 556 LYS A O 1
ATOM 4349 N N . VAL A 1 557 ? 6.685 -1.137 -22.516 1.00 88.06 557 VAL A N 1
ATOM 4350 C CA . VAL A 1 557 ? 6.339 -2.381 -23.197 1.00 88.06 557 VAL A CA 1
ATOM 4351 C C . VAL A 1 557 ? 5.482 -2.041 -24.405 1.00 88.06 557 VAL A C 1
ATOM 4353 O O . VAL A 1 557 ? 4.344 -1.596 -24.257 1.00 88.06 557 VAL A O 1
ATOM 4356 N N . LEU A 1 558 ? 6.045 -2.241 -25.595 1.00 88.56 558 LEU A N 1
ATOM 4357 C CA . LEU A 1 558 ? 5.301 -2.160 -26.846 1.00 88.56 558 LEU A CA 1
ATOM 4358 C C . LEU A 1 558 ? 4.529 -3.469 -27.047 1.00 88.56 558 LEU A C 1
ATOM 4360 O O . LEU A 1 558 ? 5.130 -4.540 -27.054 1.00 88.56 558 LEU A O 1
ATOM 4364 N N . MET A 1 559 ? 3.217 -3.368 -27.235 1.00 85.19 559 MET A N 1
ATOM 4365 C CA . MET A 1 559 ? 2.341 -4.453 -27.670 1.00 85.19 559 MET A CA 1
ATOM 4366 C C . MET A 1 559 ? 2.164 -4.341 -29.192 1.00 85.19 559 MET A C 1
ATOM 4368 O O . MET A 1 559 ? 1.360 -3.510 -29.640 1.00 85.19 559 MET A O 1
ATOM 4372 N N . PRO A 1 560 ? 2.937 -5.101 -29.992 1.00 78.25 560 PRO A N 1
ATOM 4373 C CA . PRO A 1 560 ? 2.793 -5.091 -31.443 1.00 78.25 560 PRO A CA 1
ATOM 4374 C C . PRO A 1 560 ? 1.459 -5.720 -31.853 1.00 78.25 560 PRO A C 1
ATOM 4376 O O . PRO A 1 560 ? 0.759 -6.309 -31.024 1.00 78.25 560 PRO A O 1
ATOM 4379 N N . ASP A 1 561 ? 1.107 -5.564 -33.124 1.00 73.62 561 ASP A N 1
ATOM 4380 C CA . ASP A 1 561 ? -0.092 -6.187 -33.676 1.00 73.62 561 ASP A CA 1
ATOM 4381 C C . ASP A 1 561 ? 0.025 -7.719 -33.597 1.00 73.62 561 ASP A C 1
ATOM 4383 O O . ASP A 1 561 ? 1.129 -8.251 -33.767 1.00 73.62 561 ASP A O 1
ATOM 4387 N N . PRO A 1 562 ? -1.074 -8.430 -33.283 1.00 63.00 562 PRO A N 1
ATOM 4388 C CA . PRO A 1 562 ? -1.067 -9.886 -33.221 1.00 63.00 562 PRO A CA 1
ATOM 4389 C C . PRO A 1 562 ? -0.704 -10.463 -34.598 1.00 63.00 562 PRO A C 1
ATOM 4391 O O . PRO A 1 562 ? -1.263 -10.036 -35.610 1.00 63.00 562 PRO A O 1
ATOM 4394 N N . THR A 1 563 ? 0.256 -11.389 -34.628 1.00 54.00 563 THR A N 1
ATOM 4395 C CA . THR A 1 563 ? 0.732 -12.081 -35.842 1.00 54.00 563 THR A CA 1
ATOM 4396 C C . THR A 1 563 ? 0.034 -13.402 -36.061 1.00 54.00 563 THR A C 1
ATOM 4398 O O . THR A 1 563 ? -0.047 -14.150 -35.061 1.00 54.00 563 THR A O 1
#

Nearest PDB structures (foldseek):
  8p49-assembly1_D  TM=5.765E-01  e=7.156E-12  Pyrococcus furiosus DSM 3638
  8p49-assembly1_C  TM=5.529E-01  e=1.419E-11  Pyrococcus furiosus DSM 3638
  8p49-assembly1_B  TM=5.515E-01  e=4.442E-11  Pyrococcus furiosus DSM 3638
  8p49-assembly1_F  TM=5.308E-01  e=4.979E-11  Pyrococcus furiosus DSM 3638
  5f7q-assembly1_J  TM=8.664E-01  e=1.689E+00  Listeria monocytogenes EGD-e

Secondary structure (DSSP, 8-state):
------S-----SS---STT------EE---B-TT--B---EE-TTT-EEETTEEE-HHHHHHHHHHGGGTTSTT---SPPPTT--HHHHHHHHHHHHHHHHHHHHHHHHTT-TT-EEEE-SS-EEEEETTTEEEEEEEEEEEETTEEEEEEEEEEESSSSPEEEEEETTEEEEEE--HHHHHHHHTPPP-TTHHHHHHHHHHHHHHHHHHS---PPP------S---PPPPPPPP--HHHHHHHHHHHHHHSS-EEHHHHHHHHT--HHHHHHHHHHHHHTTSEEEEEEPPSSSTTTTS-GGGGEEEEE-HHHHHHHHHHHHHS----SSPPEEHHHHHHHHHHHHSPP---HHHHHHHTTT----TTHHHHHHHHHHTT--EEEE-STTSSHHHHHHHHHHHS-S-EEEESEEE-STT-EEE---TTT-PBPSS--SSTTEEEESPPEEEE-TT--GGGGSPEEETTTTEEEP-HHHHTTTSEEEE-STTSSSS-HHHHHHHHHHHHHHTEEEEE-TTT--EEEEE--PEEEEEESS-HHHHS-HHHHHH--EEEE-PPP-

Radius of gyration: 30.75 Å; Cα contacts (8 Å, |Δi|>4): 970; chains: 1; bounding box: 88×64×74 Å

=== Feature glossary ===
A reading guide for the features in this record.

Start from the sequence.

  · Sequence gives the chain of amino acids in standard one-letter code (A=alanine, C=cysteine, …, Y=tyrosine), read N→C. It is the only feature that is directly encoded by the gene; all structural features are derived from the folded form of this sequence.

Fold it, and you get atomic coordinates and the backbone conformation that goes with them.

  · Structure coordinates are given as an mmCIF _atom_site loop: one row per atom with element, residue name, chain id, sequence number, and x/y/z position in Å. Only the four main-chain atoms per residue are included here; side chains are omitted to keep the record compact.

  · Backbone dihedral angles. Every residue except chain termini has a φ (preceding-C → N → Cα → C) and a ψ (N → Cα → C → next-N). They are reported in degrees following the IUPAC sign convention. Secondary structure is essentially a statement about which (φ, ψ) basin each residue occupies.

  · Eight-state secondary structure (DSSP): H is the canonical α-helix, G the tighter 3₁₀-helix, I the wider π-helix; E/B are β-structure, T and S are turns and bends, and '-' is everything else. DSSP derives these from the pattern of main-chain N–H···O=C hydrogen bonds, not from the sequence.

  · SS3 is a coarse helix/strand/coil call (letters a/b/c) made by the P-SEA algorithm from inter-Cα distances and dihedrals. It is less detailed than DSSP but needs only Cα positions.

Summarize the fold with a handful of shape descriptors and a per-residue structural alphabet.

  · Radius of gyration (Rg) is the root-mean-square distance of Cα atoms from their centroid — a single number for overall size and compactness. A globular domain of N residues has Rg ≈ 2.2·N^0.38 Å; an extended or disordered chain has a much larger Rg. The Cα contact count is the number of residue pairs whose Cα atoms are within 8 Å and are more than four positions apart in sequence — a standard proxy for tertiary packing density. The bounding box is the smallest axis-aligned box enclosing all Cα atoms.

  · 3Di is Foldseek's structural alphabet. Each residue is assigned one of twenty discrete states based on how its Cα sits relative to its spatial (not sequential) neighbors. Aligning 3Di strings finds structural homologs roughly as well as full 3D superposition, but orders of magnitude faster.

  · Solvent-accessible surface area (SASA) is the area in Å² traced out by the centre of a 1.4 Å probe sphere (a water molecule) rolled over the protein's van der Waals surface (Shrake–Rupley / Lee–Richards construction). Buried residues have near-zero SASA; fully exposed residues can exceed 200 Å². The total SASA scales roughly with the number of surface residues.

Ask how reliable the model is.

  · For AlphaFold models, the B-factor field carries pLDDT — the model's own estimate of local accuracy on a 0–100 scale. Regions with pLDDT<50 should be treated as essentially unmodeled; they often correspond to intrinsically disordered segments.

  · For experimental (PDB) structures, the B-factor (temperature factor) quantifies the positional spread of each atom in the crystal — a combination of thermal vibration and static disorder — in units of Å². High B-factors mark flexible loops or poorly resolved regions; low B-factors mark the rigid, well-ordered core.

  · Predicted Aligned Error (PAE) is an AlphaFold confidence matrix: entry (i, j) is the expected error in the position of residue j, in ångströms, when the prediction is superimposed on the true structure at residue i. Low PAE within a block of residues means that block is internally rigid and well-predicted; high PAE between two blocks means their relative placement is uncertain even if each block individually is confident.

Place it in context: what it resembles, what it is annotated as, and how it looks.

  · Structural nearest neighbors (via Foldseek easy-search vs the PDB). Reported per hit: target PDB id, E-value, and alignment TM-score. A TM-score above ~0.5 is the conventional threshold for 'same fold'.

  · Functional annotations link the protein to curated databases. InterPro entries identify conserved domains and families by matching the sequence against member-database signatures (Pfam, PROSITE, CDD, …). Gene Ontology (GO) terms describe molecular function, biological process, and cellular component in a controlled vocabulary. CATH places the structure in a hierarchical fold classification (Class/Architecture/Topology/Homologous-superfamily). The organism is the source species.

  · The contact map is a binary N×N matrix image: pixel (i, j) is dark where Cα_i and Cα_j are within 8 Å and |i−j|>4. Because the |i−j|>4 filter removes local helical contacts, off-diagonal stripes parallel to the main diagonal indicate parallel β-sheets; stripes perpendicular to it indicate antiparallel β-sheets. The Ramachandran plot scatters every residue's (φ, ψ) pair against the sterically allowed regions. The PAE heatmap renders the predicted-aligned-error matrix.

  · Six rendered views show the 3D structure from the faces of a cube — i.e. along ±x, ±y, ±z. Rendering representation is drawn randomly per protein from cartoon (secondary-structure ribbons), sticks (backbone bonds), or molecular surface; coloring is either N→C rainbow (blue at the N-terminus through red at the C-terminus) or one color per chain.